Protein AF-A0A661BE32-F1 (afdb_monomer_lite)

pLDDT: mean 87.29, std 17.95, range [29.61, 98.75]

Structure (mmCIF, N/CA/C/O backbone):
data_AF-A0A661BE32-F1
#
_entry.id   AF-A0A661BE32-F1
#
loop_
_atom_site.group_PDB
_atom_site.id
_atom_site.type_symbol
_atom_site.label_atom_id
_atom_site.label_alt_id
_atom_site.label_comp_id
_atom_site.label_asym_id
_atom_site.label_entity_id
_atom_site.label_seq_id
_atom_site.pdbx_PDB_ins_code
_atom_site.Cartn_x
_atom_site.Cartn_y
_atom_site.Cartn_z
_atom_site.occupancy
_atom_site.B_iso_or_equiv
_atom_site.auth_seq_id
_atom_site.auth_comp_id
_atom_site.auth_asym_id
_atom_site.auth_atom_id
_atom_site.pdbx_PDB_model_num
ATOM 1 N N . MET A 1 1 ? -21.799 62.779 -31.572 1.00 42.75 1 MET A N 1
ATOM 2 C CA . MET A 1 1 ? -22.567 61.534 -31.364 1.00 42.75 1 MET A CA 1
ATOM 3 C C . MET A 1 1 ? -21.752 60.356 -31.894 1.00 42.75 1 MET A C 1
ATOM 5 O O . MET A 1 1 ? -21.777 60.095 -33.086 1.00 42.75 1 MET A O 1
ATOM 9 N N . LYS A 1 2 ? -20.959 59.713 -31.031 1.00 29.84 2 LYS A N 1
ATOM 10 C CA . LYS A 1 2 ? -20.352 58.391 -31.252 1.00 29.84 2 LYS A CA 1
ATOM 11 C C . LYS A 1 2 ? -20.247 57.734 -29.878 1.00 29.84 2 LYS A C 1
ATOM 13 O O . LYS A 1 2 ? -19.479 58.194 -29.041 1.00 29.84 2 LYS A O 1
ATOM 18 N N . LEU A 1 3 ? -21.107 56.744 -29.646 1.00 34.88 3 LEU A N 1
ATOM 19 C CA . LEU A 1 3 ? -20.985 55.804 -28.539 1.00 34.88 3 LEU A CA 1
ATOM 20 C C . LEU A 1 3 ? -19.744 54.943 -28.786 1.00 34.88 3 LEU A C 1
ATOM 22 O O . LEU A 1 3 ? -19.572 54.414 -29.883 1.00 34.88 3 LEU A O 1
ATOM 26 N N . SER A 1 4 ? -18.933 54.751 -27.756 1.00 30.20 4 SER A N 1
ATOM 27 C CA . SER A 1 4 ? -17.957 53.667 -27.694 1.00 30.20 4 SER A CA 1
ATOM 28 C C . SER A 1 4 ? -18.187 52.918 -26.387 1.00 30.20 4 SER A C 1
ATOM 30 O O . SER A 1 4 ? -18.068 53.490 -25.305 1.00 30.20 4 SER A O 1
ATOM 32 N N . CYS A 1 5 ? -18.615 51.663 -26.539 1.00 30.20 5 CYS A N 1
ATOM 33 C CA . CYS A 1 5 ? -18.990 50.723 -25.493 1.00 30.20 5 CYS A CA 1
ATOM 34 C C . CYS A 1 5 ? -17.913 50.584 -24.416 1.00 30.20 5 CYS A C 1
ATOM 36 O O . CYS A 1 5 ? -16.765 50.257 -24.715 1.00 30.20 5 CYS A O 1
ATOM 38 N N . ALA A 1 6 ? -18.322 50.716 -23.156 1.00 32.41 6 ALA A N 1
ATOM 39 C CA . ALA A 1 6 ? -17.593 50.142 -22.039 1.00 32.41 6 ALA A CA 1
ATOM 40 C C . ALA A 1 6 ? -17.770 48.616 -22.086 1.00 32.41 6 ALA A C 1
ATOM 42 O O . ALA A 1 6 ? -18.867 48.094 -21.890 1.00 32.41 6 ALA A O 1
ATOM 43 N N . MET A 1 7 ? -16.689 47.905 -22.395 1.00 30.11 7 MET A N 1
ATOM 44 C CA . MET A 1 7 ? -16.626 46.452 -22.311 1.00 30.11 7 MET A CA 1
ATOM 45 C C . MET A 1 7 ? -16.451 46.088 -20.833 1.00 30.11 7 MET A C 1
ATOM 47 O O . MET A 1 7 ? -15.358 46.186 -20.279 1.00 30.11 7 MET A O 1
ATOM 51 N N . ILE A 1 8 ? -17.552 45.742 -20.166 1.00 32.66 8 ILE A N 1
ATOM 52 C CA . ILE A 1 8 ? -17.521 45.185 -18.813 1.00 32.66 8 ILE A CA 1
ATOM 53 C C . ILE A 1 8 ? -16.962 43.766 -18.934 1.00 32.66 8 ILE A C 1
ATOM 55 O O . ILE A 1 8 ? -17.654 42.852 -19.380 1.00 32.66 8 ILE A O 1
ATOM 59 N N . PHE A 1 9 ? -15.700 43.579 -18.552 1.00 30.67 9 PHE A N 1
ATOM 60 C CA . PHE A 1 9 ? -15.158 42.252 -18.289 1.00 30.67 9 PHE A CA 1
ATOM 61 C C . PHE A 1 9 ? -15.764 41.745 -16.978 1.00 30.67 9 PHE A C 1
ATOM 63 O O . PHE A 1 9 ? -15.303 42.084 -15.889 1.00 30.67 9 PHE A O 1
ATOM 70 N N . LEU A 1 10 ? -16.820 40.936 -17.083 1.00 31.92 10 LEU A N 1
ATOM 71 C CA . LEU A 1 10 ? -17.243 40.075 -15.986 1.00 31.92 10 LEU A CA 1
ATOM 72 C C . LEU A 1 10 ? -16.142 39.022 -15.791 1.00 31.92 10 LEU A C 1
ATOM 74 O O . LEU A 1 10 ? -16.054 38.050 -16.542 1.00 31.92 10 LEU A O 1
ATOM 78 N N . PHE A 1 11 ? -15.288 39.217 -14.788 1.00 33.69 11 PHE A N 1
ATOM 79 C CA . PHE A 1 11 ? -14.493 38.130 -14.228 1.00 33.69 11 PHE A CA 1
ATOM 80 C C . PHE A 1 11 ? -15.460 37.166 -13.536 1.00 33.69 11 PHE A C 1
ATOM 82 O O . PHE A 1 11 ? -15.766 37.303 -12.354 1.00 33.69 11 PHE A O 1
ATOM 89 N N . VAL A 1 12 ? -15.973 36.189 -14.283 1.00 35.12 12 VAL A N 1
ATOM 90 C CA . VAL A 1 12 ? -16.534 34.982 -13.678 1.00 35.12 12 VAL A CA 1
ATOM 91 C C . VAL A 1 12 ? -15.341 34.232 -13.100 1.00 35.12 12 VAL A C 1
ATOM 93 O O . VAL A 1 12 ? -14.605 33.556 -13.818 1.00 35.12 12 VAL A O 1
ATOM 96 N N . GLY A 1 13 ? -15.096 34.429 -11.806 1.00 30.98 13 GLY A N 1
ATOM 97 C CA . GLY A 1 13 ? -14.170 33.601 -11.055 1.00 30.98 13 GLY A CA 1
ATOM 98 C C . GLY A 1 13 ? -14.651 32.160 -11.144 1.00 30.98 13 GLY A C 1
ATOM 99 O O . GLY A 1 13 ? -15.616 31.784 -10.484 1.00 30.98 13 GLY A O 1
ATOM 100 N N . PHE A 1 14 ? -13.999 31.354 -11.979 1.00 34.28 14 PHE A N 1
ATOM 101 C CA . PHE A 1 14 ? -14.075 29.910 -11.845 1.00 34.28 14 PHE A CA 1
ATOM 102 C C . PHE A 1 14 ? -13.453 29.582 -10.490 1.00 34.28 14 PHE A C 1
ATOM 104 O O . PHE A 1 14 ? -12.232 29.533 -10.355 1.00 34.28 14 PHE A O 1
ATOM 111 N N . ALA A 1 15 ? -14.289 29.394 -9.469 1.00 39.16 15 ALA A N 1
ATOM 112 C CA . ALA A 1 15 ? -13.884 28.608 -8.320 1.00 39.16 15 ALA A CA 1
ATOM 113 C C . ALA A 1 15 ? -13.417 27.264 -8.890 1.00 39.16 15 ALA A C 1
ATOM 115 O O . ALA A 1 15 ? -14.218 26.528 -9.470 1.00 39.16 15 ALA A O 1
ATOM 116 N N . LEU A 1 16 ? -12.109 26.996 -8.834 1.00 49.03 16 LEU A N 1
ATOM 117 C CA . LEU A 1 16 ? -11.560 25.697 -9.203 1.00 49.03 16 LEU A CA 1
ATOM 118 C C . LEU A 1 16 ? -12.350 24.659 -8.408 1.00 49.03 16 LEU A C 1
ATOM 120 O O . LEU A 1 16 ? -12.324 24.690 -7.177 1.00 49.03 16 LEU A O 1
ATOM 124 N N . ALA A 1 17 ? -13.108 23.809 -9.105 1.00 56.56 17 ALA A N 1
ATOM 125 C CA . ALA A 1 17 ? -13.931 22.795 -8.466 1.00 56.56 17 ALA A CA 1
ATOM 126 C C . ALA A 1 17 ? -13.033 21.972 -7.534 1.00 56.56 17 ALA A C 1
ATOM 128 O O . ALA A 1 17 ? -12.092 21.315 -7.986 1.00 56.56 17 ALA A O 1
ATOM 129 N N . GLN A 1 18 ? -13.273 22.078 -6.226 1.00 76.50 18 GLN A N 1
ATOM 130 C CA . GLN A 1 18 ? -12.561 21.270 -5.246 1.00 76.50 18 GLN A CA 1
ATOM 131 C C . GLN A 1 18 ? -12.898 19.799 -5.497 1.00 76.50 18 GLN A C 1
ATOM 133 O O . GLN A 1 18 ? -14.017 19.464 -5.892 1.00 76.50 18 GLN A O 1
ATOM 138 N N . TRP A 1 19 ? -11.913 18.921 -5.310 1.00 89.81 19 TRP A N 1
ATOM 139 C CA . TRP A 1 19 ? -12.114 17.489 -5.501 1.00 89.81 19 TRP A CA 1
ATOM 140 C C . TRP A 1 19 ? -13.200 16.977 -4.545 1.00 89.81 19 TRP A C 1
ATOM 142 O O . TRP A 1 19 ? -13.163 17.328 -3.364 1.00 89.81 19 TRP A O 1
ATOM 152 N N . PRO A 1 20 ? -14.156 16.159 -5.019 1.00 94.44 20 PRO A N 1
ATOM 153 C CA . PRO A 1 20 ? -15.237 15.671 -4.175 1.00 94.44 20 PRO A CA 1
ATOM 154 C C . PRO A 1 20 ? -14.684 14.795 -3.048 1.00 94.44 20 PRO A C 1
ATOM 156 O O . PRO A 1 20 ? -13.797 13.973 -3.283 1.00 94.44 20 PRO A O 1
ATOM 159 N N . LEU A 1 21 ? -15.228 14.958 -1.840 1.00 97.00 21 LEU A N 1
ATOM 160 C CA . LEU A 1 21 ? -14.817 14.214 -0.651 1.00 97.00 21 LEU A CA 1
ATOM 161 C C . LEU A 1 21 ? -15.941 13.342 -0.097 1.00 97.00 21 LEU A C 1
ATOM 163 O O . LEU A 1 21 ? -17.121 13.660 -0.228 1.00 97.00 21 LEU A O 1
ATOM 167 N N . THR A 1 22 ? -15.554 12.252 0.554 1.00 96.44 22 THR A N 1
ATOM 168 C CA . THR A 1 22 ? -16.428 11.360 1.315 1.00 96.44 22 THR A CA 1
ATOM 169 C C . THR A 1 22 ? -15.694 10.864 2.557 1.00 96.44 22 THR A C 1
ATOM 171 O O . THR A 1 22 ? -14.468 10.896 2.624 1.00 96.44 22 THR A O 1
ATOM 174 N N . THR A 1 23 ? -16.439 10.393 3.549 1.00 93.25 23 THR A N 1
ATOM 175 C CA . THR A 1 23 ? -15.880 9.780 4.763 1.00 93.25 23 THR A CA 1
ATOM 176 C C . THR A 1 23 ? -15.450 8.330 4.527 1.00 93.25 23 THR A C 1
ATOM 178 O O . THR A 1 23 ? -14.541 7.827 5.184 1.00 93.25 23 THR A O 1
ATOM 181 N N . SER A 1 24 ? -16.098 7.659 3.570 1.00 95.44 24 SER A N 1
ATOM 182 C CA . SER A 1 24 ? -15.862 6.259 3.225 1.00 95.44 24 SER A CA 1
ATOM 183 C C . SER A 1 24 ? -16.228 5.980 1.766 1.00 95.44 24 SER A C 1
ATOM 185 O O . SER A 1 24 ? -17.196 6.524 1.220 1.00 95.44 24 SER A O 1
ATOM 187 N N . ASN A 1 25 ? -15.448 5.096 1.150 1.00 97.25 25 ASN A N 1
ATOM 188 C CA . ASN A 1 25 ? -15.687 4.507 -0.164 1.00 97.25 25 ASN A CA 1
ATOM 189 C C . ASN A 1 25 ? -15.883 2.988 -0.080 1.00 97.25 25 ASN A C 1
ATOM 191 O O . ASN A 1 25 ? -15.884 2.299 -1.101 1.00 97.25 25 ASN A O 1
ATOM 195 N N . SER A 1 26 ? -16.138 2.464 1.122 1.00 94.38 26 SER A N 1
ATOM 196 C CA . SER A 1 26 ? -16.335 1.035 1.363 1.00 94.38 26 SER A CA 1
ATOM 197 C C . SER A 1 26 ? -17.558 0.460 0.647 1.00 94.38 26 SER A C 1
ATOM 199 O O . SER A 1 26 ? -17.749 -0.745 0.673 1.00 94.38 26 SER A O 1
ATOM 201 N N . TRP A 1 27 ? -18.396 1.266 -0.006 1.00 94.19 27 TRP A N 1
ATOM 202 C CA . TRP A 1 27 ? -19.506 0.803 -0.841 1.00 94.19 27 TRP A CA 1
ATOM 203 C C . TRP A 1 27 ? -19.071 0.370 -2.253 1.00 94.19 27 TRP A C 1
ATOM 205 O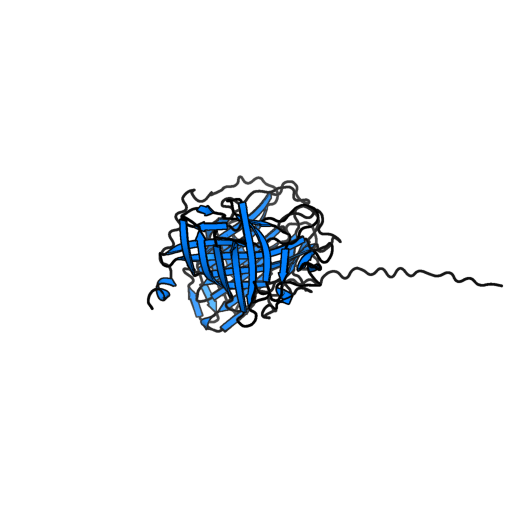 O . TRP A 1 27 ? -19.789 -0.397 -2.891 1.00 94.19 27 TRP A O 1
ATOM 215 N N . ILE A 1 28 ? -17.909 0.818 -2.738 1.00 97.06 28 ILE A N 1
ATOM 216 C CA . ILE A 1 28 ? -17.396 0.459 -4.066 1.00 97.06 28 ILE A CA 1
ATOM 217 C C . ILE A 1 28 ? -16.893 -0.988 -4.024 1.00 97.06 28 ILE A C 1
ATOM 219 O O . ILE A 1 28 ? -16.171 -1.381 -3.106 1.00 97.06 28 ILE A O 1
ATOM 223 N N . THR A 1 29 ? -17.283 -1.789 -5.017 1.00 95.81 29 THR A N 1
ATOM 224 C CA . THR A 1 29 ? -16.927 -3.220 -5.113 1.00 95.81 29 THR A CA 1
ATOM 225 C C . THR A 1 29 ? -16.311 -3.604 -6.456 1.00 95.81 29 THR A C 1
ATOM 227 O O . THR A 1 29 ? -16.023 -4.776 -6.691 1.00 95.81 29 THR A O 1
ATOM 230 N N . ASP A 1 30 ? -16.086 -2.620 -7.327 1.00 97.19 30 ASP A N 1
ATOM 231 C CA . ASP A 1 30 ? -15.555 -2.830 -8.668 1.00 97.19 30 ASP A CA 1
ATOM 232 C C . ASP A 1 30 ? -14.201 -3.543 -8.634 1.00 97.19 30 ASP A C 1
ATOM 234 O O . ASP A 1 30 ? -13.352 -3.260 -7.784 1.00 97.19 30 ASP A O 1
ATOM 238 N N . VAL A 1 31 ? -13.956 -4.396 -9.626 1.00 97.62 31 VAL A N 1
ATOM 239 C CA . VAL A 1 31 ? -12.609 -4.902 -9.906 1.00 97.62 31 VAL A CA 1
ATOM 240 C C . VAL A 1 31 ? -11.791 -3.779 -10.564 1.00 97.62 31 VAL A C 1
ATOM 242 O O . VAL A 1 31 ? -12.295 -3.146 -11.497 1.00 97.62 31 VAL A O 1
ATOM 245 N N . PRO A 1 32 ? -10.546 -3.512 -10.121 1.00 98.25 32 PRO A N 1
ATOM 246 C CA . PRO A 1 32 ? -9.694 -2.502 -10.722 1.00 98.25 32 PRO A CA 1
ATOM 247 C C . PRO A 1 32 ? -9.521 -2.711 -12.220 1.00 98.25 32 PRO A C 1
ATOM 249 O O . PRO A 1 32 ? -9.300 -3.824 -12.699 1.00 98.25 32 PRO A O 1
ATOM 252 N N . THR A 1 33 ? -9.569 -1.616 -12.957 1.00 98.31 33 THR A N 1
ATOM 253 C CA . THR A 1 33 ? -9.238 -1.550 -14.376 1.00 98.31 33 THR A CA 1
ATOM 254 C C . THR A 1 33 ? -7.804 -1.055 -14.566 1.00 98.31 33 THR A C 1
ATOM 256 O O . THR A 1 33 ? -7.131 -0.635 -13.624 1.00 98.31 33 THR A O 1
ATOM 259 N N . VAL A 1 34 ? -7.328 -1.048 -15.812 1.00 98.25 34 VAL A N 1
ATOM 260 C CA . VAL A 1 34 ? -6.043 -0.414 -16.158 1.00 98.25 34 VAL A CA 1
ATOM 261 C C . VAL A 1 34 ? -6.053 1.081 -15.824 1.00 98.25 34 VAL A C 1
ATOM 263 O O . VAL A 1 34 ? -5.040 1.610 -15.378 1.00 98.25 34 VAL A O 1
ATOM 266 N N . PHE A 1 35 ? -7.204 1.744 -15.968 1.00 98.25 35 PHE A N 1
ATOM 267 C CA . PHE A 1 35 ? -7.355 3.155 -15.620 1.00 98.25 35 PHE A CA 1
ATOM 268 C C . PHE A 1 35 ? -7.244 3.400 -14.110 1.00 98.25 35 PHE A C 1
ATOM 270 O O . PHE A 1 35 ? -6.700 4.418 -13.700 1.00 98.25 35 PHE A O 1
ATOM 277 N N . ASP A 1 36 ? -7.701 2.460 -13.277 1.00 98.38 36 ASP A N 1
ATOM 278 C CA . ASP A 1 36 ? -7.501 2.536 -11.826 1.00 98.38 36 ASP A CA 1
ATOM 279 C C . ASP A 1 36 ? -6.033 2.265 -11.444 1.00 98.38 36 ASP A C 1
ATOM 281 O O . ASP A 1 36 ? -5.518 2.839 -10.485 1.00 98.38 36 ASP A O 1
ATOM 285 N N . PHE A 1 37 ? -5.341 1.408 -12.206 1.00 98.38 37 PHE A N 1
ATOM 286 C CA . PHE A 1 37 ? -3.920 1.123 -12.013 1.00 98.38 37 PHE A CA 1
ATOM 287 C C . PHE A 1 37 ? -3.033 2.325 -12.373 1.00 98.38 37 PHE A C 1
ATOM 289 O O . PHE A 1 37 ? -2.218 2.753 -11.555 1.00 98.38 37 PHE A O 1
ATOM 296 N N . VAL A 1 38 ? -3.187 2.893 -13.571 1.00 98.06 38 VAL A N 1
ATOM 297 C CA . VAL A 1 38 ? -2.429 4.065 -14.040 1.00 98.06 38 VAL A CA 1
ATOM 298 C C . VAL A 1 38 ? -3.408 5.091 -14.629 1.00 98.06 38 VAL A C 1
ATOM 300 O O . VAL A 1 38 ? -3.741 5.013 -15.813 1.00 98.06 38 VAL A O 1
ATOM 303 N N . PRO A 1 39 ? -3.876 6.068 -13.825 1.00 97.44 39 PRO A N 1
ATOM 304 C CA . PRO A 1 39 ? -4.887 7.035 -14.254 1.00 97.44 39 PRO A CA 1
ATOM 305 C C . PRO A 1 39 ? -4.346 8.127 -15.194 1.00 97.44 39 PRO A C 1
ATOM 307 O O . PRO A 1 39 ? -4.156 9.287 -14.807 1.00 97.44 39 PRO A O 1
ATOM 310 N N . LEU A 1 40 ? -4.095 7.768 -16.455 1.00 97.50 40 LEU A N 1
ATOM 311 C CA . LEU A 1 40 ? -3.685 8.713 -17.497 1.00 97.50 40 LEU A CA 1
ATOM 312 C C . LEU A 1 40 ? -4.758 9.791 -17.725 1.00 97.50 40 LEU A C 1
ATOM 314 O O . LEU A 1 40 ? -5.953 9.512 -17.800 1.00 97.50 40 LEU A O 1
ATOM 318 N N . GLY A 1 41 ? -4.328 11.049 -17.812 1.00 96.69 41 GLY A N 1
ATOM 319 C CA . GLY A 1 41 ? -5.206 12.217 -17.927 1.00 96.69 41 GLY A CA 1
ATOM 320 C C . GLY A 1 41 ? -5.880 12.637 -16.617 1.00 96.69 41 GLY A C 1
ATOM 321 O O . GLY A 1 41 ? -6.639 13.608 -16.615 1.00 96.69 41 GLY A O 1
ATOM 322 N N . VAL A 1 42 ? -5.608 11.947 -15.502 1.00 97.06 42 VAL A N 1
ATOM 323 C CA . VAL A 1 42 ? -6.063 12.353 -14.167 1.00 97.06 42 VAL A CA 1
ATOM 324 C C . VAL A 1 42 ? -4.884 12.561 -13.234 1.00 97.06 42 VAL A C 1
ATOM 326 O O . VAL A 1 42 ? -4.607 13.706 -12.890 1.00 97.06 42 VAL A O 1
ATOM 329 N N . GLU A 1 43 ? -4.158 11.498 -12.898 1.00 96.56 43 GLU A N 1
ATOM 330 C CA . GLU A 1 43 ? -2.963 11.565 -12.053 1.00 96.56 43 GLU A CA 1
ATOM 331 C C . GLU A 1 43 ? -1.703 11.828 -12.873 1.00 96.56 43 GLU A C 1
ATOM 333 O O . GLU A 1 43 ? -0.859 12.645 -12.492 1.00 96.56 43 GLU A O 1
ATOM 338 N N . PHE A 1 44 ? -1.595 11.165 -14.024 1.00 97.56 44 PHE A N 1
ATOM 339 C CA . PHE A 1 44 ? -0.406 11.216 -14.861 1.00 97.56 44 PHE A CA 1
ATOM 340 C C . PHE A 1 44 ? -0.695 11.770 -16.249 1.00 97.56 44 PHE A C 1
ATOM 342 O O . PHE A 1 44 ? -1.770 11.566 -16.811 1.00 97.56 44 PHE A O 1
ATOM 349 N N . ILE A 1 45 ? 0.305 12.433 -16.817 1.00 96.75 45 ILE A N 1
ATOM 350 C CA . ILE A 1 45 ? 0.438 12.626 -18.259 1.00 96.75 45 ILE A CA 1
ATOM 351 C C . ILE A 1 45 ? 1.585 11.752 -18.757 1.00 96.75 45 ILE A C 1
ATOM 353 O O . ILE A 1 45 ? 2.603 11.600 -18.075 1.00 96.75 45 ILE A O 1
ATOM 357 N N . GLU A 1 46 ? 1.416 11.186 -19.943 1.00 95.44 46 GLU A N 1
ATOM 358 C CA . GLU A 1 46 ? 2.443 10.402 -20.619 1.00 95.44 46 GLU A CA 1
ATOM 359 C C . GLU A 1 46 ? 3.176 11.288 -21.635 1.00 95.44 46 GLU A C 1
ATOM 361 O O . GLU A 1 46 ? 2.554 12.041 -22.387 1.00 95.44 46 GLU A O 1
ATOM 366 N N . THR A 1 47 ? 4.508 11.239 -21.640 1.00 93.94 47 THR A N 1
ATOM 367 C CA . THR A 1 47 ? 5.321 11.895 -22.671 1.00 93.94 47 THR A CA 1
ATOM 368 C C . THR A 1 47 ? 5.407 11.033 -23.931 1.00 93.94 47 THR A C 1
ATOM 370 O O . THR A 1 47 ? 5.077 9.852 -23.926 1.00 93.94 47 THR A O 1
ATOM 373 N N . THR A 1 48 ? 5.954 11.582 -25.016 1.00 85.88 48 THR A N 1
ATOM 374 C CA . THR A 1 48 ? 6.211 10.829 -26.257 1.00 85.88 48 THR A CA 1
ATOM 375 C C . THR A 1 48 ? 7.149 9.624 -26.088 1.00 85.88 48 THR A C 1
ATOM 377 O O . THR A 1 48 ? 7.184 8.768 -26.964 1.00 85.88 48 THR A O 1
ATOM 380 N N . GLY A 1 49 ? 7.904 9.537 -24.985 1.00 85.50 49 GLY A N 1
ATOM 381 C CA . GLY A 1 49 ? 8.774 8.403 -24.647 1.00 85.50 49 GLY A CA 1
ATOM 382 C C . GLY A 1 49 ? 8.197 7.470 -23.578 1.00 85.50 49 GLY A C 1
ATOM 383 O O . GLY A 1 49 ? 8.969 6.797 -22.894 1.00 85.50 49 GLY A O 1
ATOM 384 N N . SER A 1 50 ? 6.878 7.493 -23.368 1.00 90.69 50 SER A N 1
ATOM 385 C CA . SER A 1 50 ? 6.161 6.709 -22.349 1.00 90.69 50 SER A CA 1
ATOM 386 C C . SER A 1 50 ? 6.572 6.969 -20.900 1.00 90.69 50 SER A C 1
ATOM 388 O O . SER A 1 50 ? 6.237 6.208 -19.991 1.00 90.69 50 SER A O 1
ATOM 390 N N . GLN A 1 51 ? 7.297 8.062 -20.653 1.00 95.88 51 GLN A N 1
ATOM 391 C CA . GLN A 1 51 ? 7.594 8.514 -19.301 1.00 95.88 51 GLN A CA 1
ATOM 392 C C . GLN A 1 51 ? 6.347 9.170 -18.703 1.00 95.88 51 GLN A C 1
ATOM 394 O O . GLN A 1 51 ? 5.694 9.988 -19.347 1.00 95.88 51 GLN A O 1
ATOM 399 N N . LEU A 1 52 ? 6.066 8.870 -17.441 1.00 97.00 52 LEU A N 1
ATOM 400 C CA . LEU A 1 52 ? 4.985 9.466 -16.675 1.00 97.00 52 LEU A CA 1
ATOM 401 C C . LEU A 1 52 ? 5.453 10.709 -15.918 1.00 97.00 52 LEU A C 1
ATOM 403 O O . LEU A 1 52 ? 6.482 10.699 -15.235 1.00 97.00 52 LEU A O 1
ATOM 407 N N . LEU A 1 53 ? 4.650 11.766 -15.998 1.00 95.88 53 LEU A N 1
ATOM 408 C CA . LEU A 1 53 ? 4.779 12.992 -15.213 1.00 95.88 53 LEU A CA 1
ATOM 409 C C . LEU A 1 53 ? 3.468 13.275 -14.476 1.00 95.88 53 LEU A C 1
ATOM 411 O O . LEU A 1 53 ? 2.407 12.808 -14.880 1.00 95.88 53 LEU A O 1
ATOM 415 N N . TRP A 1 54 ? 3.525 14.079 -13.416 1.00 95.81 54 TRP A N 1
ATOM 416 C CA . TRP A 1 54 ? 2.325 14.528 -12.708 1.00 95.81 54 TRP A CA 1
ATOM 417 C C . TRP A 1 54 ? 1.408 15.374 -13.594 1.00 95.81 54 TRP A C 1
ATOM 419 O O . TRP A 1 54 ? 1.851 16.359 -14.187 1.00 95.81 54 TRP A O 1
ATOM 429 N N . ASN A 1 55 ? 0.115 15.060 -13.593 1.00 95.81 55 ASN A N 1
ATOM 430 C CA . ASN A 1 55 ? -0.914 15.854 -14.252 1.00 95.81 55 ASN A CA 1
ATOM 431 C C . ASN A 1 55 ? -1.390 17.001 -13.346 1.00 95.81 55 ASN A C 1
ATOM 433 O O . ASN A 1 55 ? -2.432 16.933 -12.694 1.00 95.81 55 ASN A O 1
ATOM 437 N N . GLY A 1 56 ? -0.587 18.060 -13.272 1.00 93.69 56 GLY A N 1
ATOM 438 C CA . GLY A 1 56 ? -0.903 19.265 -12.505 1.00 93.69 56 GLY A CA 1
ATOM 439 C C . GLY A 1 56 ? -0.214 19.338 -11.137 1.00 93.69 56 GLY A C 1
ATOM 440 O O . GLY A 1 56 ? 0.504 18.415 -10.747 1.00 93.69 56 GLY A O 1
ATOM 441 N N . PRO A 1 57 ? -0.357 20.466 -10.420 1.00 94.44 57 PRO A N 1
ATOM 442 C CA . PRO A 1 57 ? 0.463 20.817 -9.254 1.00 94.44 57 PRO A CA 1
ATOM 443 C C . PRO A 1 57 ? 0.035 20.188 -7.916 1.00 94.44 57 PRO A C 1
ATOM 445 O O . PRO A 1 57 ? 0.862 20.113 -7.008 1.00 94.44 57 PRO A O 1
ATOM 448 N N . LYS A 1 58 ? -1.213 19.717 -7.778 1.00 95.00 58 LYS A N 1
ATOM 449 C CA . LYS A 1 58 ? -1.752 19.217 -6.496 1.00 95.00 58 LYS A CA 1
ATOM 450 C C . LYS A 1 58 ? -1.313 17.798 -6.118 1.00 95.00 58 LYS A C 1
ATOM 452 O O . LYS A 1 58 ? -1.337 17.461 -4.938 1.00 95.00 58 LYS A O 1
ATOM 457 N N . TRP A 1 59 ? -0.894 16.980 -7.083 1.00 94.69 59 TRP A N 1
ATOM 458 C CA . TRP A 1 59 ? -0.409 15.621 -6.816 1.00 94.69 59 TRP A CA 1
ATOM 459 C C . TRP A 1 59 ? 0.902 15.640 -6.034 1.00 94.69 59 TRP A C 1
ATOM 461 O O . TRP A 1 59 ? 1.829 16.378 -6.400 1.00 94.69 59 TRP A O 1
ATOM 471 N N . ARG A 1 60 ? 0.984 14.829 -4.976 1.00 91.31 60 ARG A N 1
ATOM 472 C CA . ARG A 1 60 ? 2.153 14.797 -4.084 1.00 91.31 60 ARG A CA 1
ATOM 473 C C . ARG A 1 60 ? 2.841 13.440 -4.001 1.00 91.31 60 ARG A C 1
ATOM 475 O O . ARG A 1 60 ? 4.068 13.406 -3.972 1.00 91.31 60 ARG A O 1
ATOM 482 N N . LEU A 1 61 ? 2.078 12.351 -3.955 1.00 92.69 61 LEU A N 1
ATOM 483 C CA . LEU A 1 61 ? 2.585 10.990 -3.783 1.00 92.69 61 LEU A CA 1
ATOM 484 C C . LEU A 1 61 ? 1.723 10.014 -4.583 1.00 92.69 61 LEU A C 1
ATOM 486 O O . LEU A 1 61 ? 0.515 10.210 -4.716 1.00 92.69 61 LEU A O 1
ATOM 490 N N . SER A 1 62 ? 2.369 8.967 -5.090 1.00 94.81 62 SER A N 1
ATOM 491 C CA . SER A 1 62 ? 1.712 7.813 -5.699 1.00 94.81 62 SER A CA 1
ATOM 492 C C . SER A 1 62 ? 2.286 6.554 -5.073 1.00 94.81 62 SER A C 1
ATOM 494 O O . SER A 1 62 ? 3.504 6.371 -5.056 1.00 94.81 62 SER A O 1
ATOM 496 N N . CYS A 1 63 ? 1.433 5.690 -4.550 1.00 95.19 63 CYS A N 1
ATOM 497 C CA . CYS A 1 63 ? 1.835 4.440 -3.935 1.00 95.19 63 CYS A CA 1
ATOM 498 C C . CYS A 1 63 ? 1.634 3.298 -4.929 1.00 95.19 63 CYS A C 1
ATOM 500 O O . CYS A 1 63 ? 0.557 3.132 -5.505 1.00 95.19 63 CYS A O 1
ATOM 502 N N . PHE A 1 64 ? 2.709 2.540 -5.118 1.00 97.69 64 PHE A N 1
ATOM 503 C CA . PHE A 1 64 ? 2.763 1.236 -5.767 1.00 97.69 64 PHE A CA 1
ATOM 504 C C . PHE A 1 64 ? 3.462 0.303 -4.778 1.00 97.69 64 PHE A C 1
ATOM 506 O O . PHE A 1 64 ? 4.634 -0.036 -4.963 1.00 97.69 64 PHE A O 1
ATOM 513 N N . ILE A 1 65 ? 2.792 -0.002 -3.667 1.00 97.06 65 ILE A N 1
ATOM 514 C CA . ILE A 1 65 ? 3.398 -0.616 -2.481 1.00 97.06 65 ILE A CA 1
ATOM 515 C C . ILE A 1 65 ? 2.826 -2.012 -2.276 1.00 97.06 65 ILE A C 1
ATOM 517 O O . ILE A 1 65 ? 1.622 -2.202 -2.344 1.00 97.06 65 ILE A O 1
ATOM 521 N N . ALA A 1 66 ? 3.676 -2.989 -1.972 1.00 97.69 66 ALA A N 1
ATOM 522 C CA . ALA A 1 66 ? 3.207 -4.267 -1.449 1.00 97.69 66 ALA A CA 1
ATOM 523 C C . ALA A 1 66 ? 3.914 -4.582 -0.136 1.00 97.69 66 ALA A C 1
ATOM 525 O O . ALA A 1 66 ? 5.134 -4.455 -0.048 1.00 97.69 66 ALA A O 1
ATOM 526 N N . ALA A 1 67 ? 3.170 -5.013 0.875 1.00 97.69 67 ALA A N 1
ATOM 527 C CA . ALA A 1 67 ? 3.741 -5.473 2.136 1.00 97.69 67 ALA A CA 1
ATOM 528 C C . ALA A 1 67 ? 3.113 -6.808 2.519 1.00 97.69 67 ALA A C 1
ATOM 530 O O . ALA A 1 67 ? 1.895 -6.964 2.438 1.00 97.69 67 ALA A O 1
ATOM 531 N N . GLY A 1 68 ? 3.935 -7.783 2.896 1.00 96.38 68 GLY A N 1
ATOM 532 C CA . GLY A 1 68 ? 3.427 -9.131 3.101 1.00 96.38 68 GLY A CA 1
ATOM 533 C C . GLY A 1 68 ? 4.388 -10.102 3.755 1.00 96.38 68 GLY A C 1
ATOM 534 O O . GLY A 1 68 ? 5.530 -9.777 4.094 1.00 96.38 68 GLY A O 1
ATOM 535 N N . ILE A 1 69 ? 3.866 -11.307 3.941 1.00 95.31 69 ILE A N 1
ATOM 536 C CA . ILE A 1 69 ? 4.462 -12.399 4.700 1.00 95.31 69 ILE A CA 1
ATOM 537 C C . ILE A 1 69 ? 4.420 -13.642 3.819 1.00 95.31 69 ILE A C 1
ATOM 539 O O . ILE A 1 69 ? 3.387 -13.971 3.240 1.00 95.31 69 ILE A O 1
ATOM 543 N N . GLY A 1 70 ? 5.550 -14.328 3.715 1.00 94.25 70 GLY A N 1
ATOM 544 C CA . GLY A 1 70 ? 5.740 -15.548 2.952 1.00 94.25 70 GLY A CA 1
ATOM 545 C C . GLY A 1 70 ? 6.441 -16.622 3.769 1.00 94.25 70 GLY A C 1
ATOM 546 O O . GLY A 1 70 ? 7.165 -16.323 4.719 1.00 94.25 70 GLY A O 1
ATOM 547 N N . ILE A 1 71 ? 6.233 -17.875 3.385 1.00 90.38 71 ILE A N 1
ATOM 548 C CA . ILE A 1 71 ? 6.842 -19.049 4.002 1.00 90.38 71 ILE A CA 1
ATOM 549 C C . ILE A 1 71 ? 7.411 -19.941 2.900 1.00 90.38 71 ILE A C 1
ATOM 551 O O . ILE A 1 71 ? 6.751 -20.208 1.891 1.00 90.38 71 ILE A O 1
ATOM 555 N N . THR A 1 72 ? 8.657 -20.374 3.069 1.00 90.94 72 THR A N 1
ATOM 556 C CA . THR A 1 72 ? 9.308 -21.321 2.157 1.00 90.94 72 THR A CA 1
ATOM 557 C C . THR A 1 72 ? 8.842 -22.758 2.429 1.00 90.94 72 THR A C 1
ATOM 559 O O . THR A 1 72 ? 8.349 -23.052 3.518 1.00 90.94 72 THR A O 1
ATOM 562 N N . PRO A 1 73 ? 9.061 -23.712 1.504 1.00 88.69 73 PRO A N 1
ATOM 563 C CA . PRO A 1 73 ? 8.786 -25.130 1.764 1.00 88.69 73 PRO A CA 1
ATOM 564 C C . PRO A 1 73 ? 9.528 -25.712 2.981 1.00 88.69 73 PRO A C 1
ATOM 566 O O . PRO A 1 73 ? 9.080 -26.695 3.557 1.00 88.69 73 PRO A O 1
ATOM 569 N N . THR A 1 74 ? 10.655 -2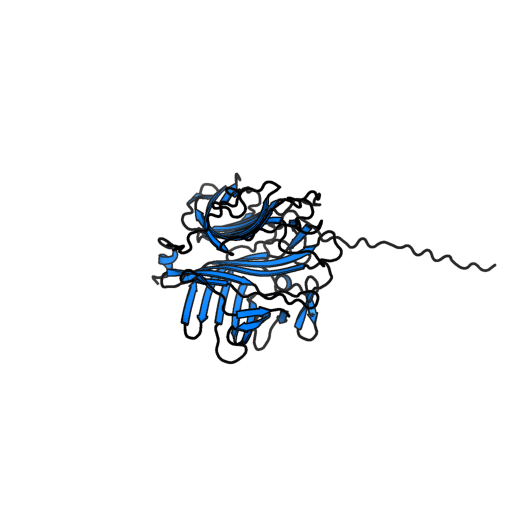5.110 3.377 1.00 84.94 74 THR A N 1
ATOM 570 C CA . THR A 1 74 ? 11.439 -25.486 4.567 1.00 84.94 74 THR A CA 1
ATOM 571 C C . THR A 1 74 ? 10.929 -24.845 5.860 1.00 84.94 74 THR A C 1
ATOM 573 O O . THR A 1 74 ? 11.476 -25.124 6.923 1.00 84.94 74 THR A O 1
ATOM 576 N N . GLY A 1 75 ? 9.894 -24.002 5.787 1.00 84.12 75 GLY A N 1
ATOM 577 C CA . GLY A 1 75 ? 9.311 -23.303 6.933 1.00 84.12 75 GLY A CA 1
ATOM 578 C C . GLY A 1 75 ? 9.950 -21.949 7.256 1.00 84.12 75 GLY A C 1
ATOM 579 O O . GLY A 1 75 ? 9.574 -21.336 8.252 1.00 84.12 75 GLY A O 1
ATOM 580 N N . ASP A 1 76 ? 10.877 -21.446 6.433 1.00 84.69 76 ASP A N 1
ATOM 581 C CA . ASP A 1 76 ? 11.508 -20.142 6.663 1.00 84.69 76 ASP A CA 1
ATOM 582 C C . ASP A 1 76 ? 10.543 -18.995 6.346 1.00 84.69 76 ASP A C 1
ATOM 584 O O . ASP A 1 76 ? 9.902 -18.975 5.294 1.00 84.69 76 ASP A O 1
ATOM 588 N N . THR A 1 77 ? 10.497 -17.990 7.218 1.00 86.75 77 THR A N 1
ATOM 589 C CA . THR A 1 77 ? 9.708 -16.770 7.007 1.00 86.75 77 THR A CA 1
ATOM 590 C C . THR A 1 77 ? 10.422 -15.777 6.097 1.00 86.75 77 THR A C 1
ATOM 592 O O . THR A 1 77 ? 11.610 -15.486 6.269 1.00 86.75 77 THR A O 1
ATOM 595 N N . ILE A 1 78 ? 9.660 -15.184 5.182 1.00 91.88 78 ILE A N 1
ATOM 596 C CA . ILE A 1 78 ? 10.052 -14.053 4.348 1.00 91.88 78 ILE A CA 1
ATOM 597 C C . ILE A 1 78 ? 9.060 -12.925 4.600 1.00 91.88 78 ILE A C 1
ATOM 599 O O . ILE A 1 78 ? 7.894 -13.037 4.245 1.00 91.88 78 ILE A O 1
ATOM 603 N N . LEU A 1 79 ? 9.516 -11.822 5.182 1.00 94.19 79 LEU A N 1
ATOM 604 C CA . LEU A 1 79 ? 8.723 -10.591 5.233 1.00 94.19 79 LEU A CA 1
ATOM 605 C C . LEU A 1 79 ? 9.215 -9.678 4.126 1.00 94.19 79 LEU A C 1
ATOM 607 O O . LEU A 1 79 ? 10.422 -9.581 3.902 1.00 94.19 79 LEU A O 1
ATOM 611 N N . PHE A 1 80 ? 8.314 -9.004 3.430 1.00 95.75 80 PHE A N 1
ATOM 612 C CA . PHE A 1 80 ? 8.709 -8.126 2.340 1.00 95.75 80 PHE A CA 1
ATOM 613 C C . PHE A 1 80 ? 7.952 -6.812 2.362 1.00 95.75 80 PHE A C 1
ATOM 615 O O . PHE A 1 80 ? 6.787 -6.737 2.747 1.00 95.75 80 PHE A O 1
ATOM 622 N N . GLN A 1 81 ? 8.652 -5.779 1.914 1.00 95.19 81 GLN A N 1
ATOM 623 C CA . GLN A 1 81 ? 8.104 -4.473 1.629 1.00 95.19 81 GLN A CA 1
ATOM 624 C C . GLN A 1 81 ? 8.663 -3.995 0.295 1.00 95.19 81 GLN A C 1
ATOM 626 O O . GLN A 1 81 ? 9.854 -3.697 0.164 1.00 95.19 81 GLN A O 1
ATOM 631 N N . LEU A 1 82 ? 7.772 -3.915 -0.679 1.00 96.31 82 LEU A N 1
ATOM 632 C CA . LEU A 1 82 ? 8.049 -3.526 -2.047 1.00 96.31 82 LEU A CA 1
ATOM 633 C C . LEU A 1 82 ? 7.495 -2.128 -2.276 1.00 96.31 82 LEU A C 1
ATOM 635 O O . LEU A 1 82 ? 6.425 -1.791 -1.764 1.00 96.31 82 LEU A O 1
ATOM 639 N N . ARG A 1 83 ? 8.195 -1.324 -3.070 1.00 95.25 83 ARG A N 1
ATOM 640 C CA . ARG A 1 83 ? 7.653 -0.059 -3.571 1.00 95.25 83 ARG A CA 1
ATOM 641 C C . ARG A 1 83 ? 8.253 0.252 -4.923 1.00 95.25 83 ARG A C 1
ATOM 643 O O . ARG A 1 83 ? 9.475 0.340 -5.047 1.00 95.25 83 ARG A O 1
ATOM 650 N N . ILE A 1 84 ? 7.394 0.514 -5.903 1.00 96.75 84 ILE A N 1
ATOM 651 C CA . ILE A 1 84 ? 7.842 1.145 -7.142 1.00 96.75 84 ILE A CA 1
ATOM 652 C C . ILE A 1 84 ? 7.849 2.666 -6.933 1.00 96.75 84 ILE A C 1
ATOM 654 O O . ILE A 1 84 ? 6.838 3.213 -6.482 1.00 96.75 84 ILE A O 1
ATOM 658 N N . PRO A 1 85 ? 8.979 3.352 -7.192 1.00 96.25 85 PRO A N 1
ATOM 659 C CA . PRO A 1 85 ? 9.053 4.806 -7.179 1.00 96.25 85 PRO A CA 1
ATOM 660 C C . PRO A 1 85 ? 7.988 5.464 -8.054 1.00 96.25 85 PRO A C 1
ATOM 662 O O . PRO A 1 85 ? 7.533 4.876 -9.032 1.00 96.25 85 PRO A O 1
ATOM 665 N N . HIS A 1 86 ? 7.655 6.708 -7.726 1.00 94.25 86 HIS A N 1
ATOM 666 C CA . HIS A 1 86 ? 6.707 7.526 -8.479 1.00 94.25 86 HIS A CA 1
ATOM 667 C C . HIS A 1 86 ? 7.373 8.774 -9.081 1.00 94.25 86 HIS A C 1
ATOM 669 O O . HIS A 1 86 ? 8.507 9.115 -8.722 1.00 94.25 86 HIS A O 1
ATOM 675 N N . PRO A 1 87 ? 6.699 9.501 -9.995 1.00 93.12 87 PRO A N 1
ATOM 676 C CA . PRO A 1 87 ? 7.228 10.747 -10.529 1.00 93.12 87 PRO A CA 1
ATOM 677 C C . PRO A 1 87 ? 7.517 11.766 -9.423 1.00 93.12 87 PRO A C 1
ATOM 679 O O . PRO A 1 87 ? 6.833 11.831 -8.398 1.00 93.12 87 PRO A O 1
ATOM 682 N N . THR A 1 88 ? 8.515 12.611 -9.644 1.00 89.00 88 THR A N 1
ATOM 683 C CA . THR A 1 88 ? 8.881 13.708 -8.744 1.00 89.00 88 THR A CA 1
ATOM 684 C C . THR A 1 88 ? 8.827 15.045 -9.466 1.00 89.00 88 THR A C 1
ATOM 686 O O . THR A 1 88 ? 8.790 15.120 -10.694 1.00 89.00 88 THR A O 1
ATOM 689 N N . ARG A 1 89 ? 8.789 16.128 -8.685 1.00 82.75 89 ARG A N 1
ATOM 690 C CA . ARG A 1 89 ? 8.923 17.492 -9.203 1.00 82.75 89 ARG A CA 1
ATOM 691 C C . ARG A 1 89 ? 10.376 17.936 -9.056 1.00 82.75 89 ARG A C 1
ATOM 693 O O . ARG A 1 89 ? 10.952 17.804 -7.978 1.00 82.75 89 ARG A O 1
ATOM 700 N N . GLY A 1 90 ? 10.939 18.512 -10.114 1.00 76.00 90 GLY A N 1
ATOM 701 C CA . GLY A 1 90 ? 12.307 19.034 -10.110 1.00 76.00 90 GLY A CA 1
ATOM 702 C C . GLY A 1 90 ? 13.376 17.951 -10.274 1.00 76.00 90 GLY A C 1
ATOM 703 O O . GLY A 1 90 ? 13.141 16.918 -10.891 1.00 76.00 90 GLY A O 1
ATOM 704 N N . SER A 1 91 ? 14.576 18.219 -9.756 1.00 72.94 91 SER A N 1
ATOM 705 C CA . SER A 1 91 ? 15.770 17.385 -9.968 1.00 72.94 91 SER A CA 1
ATOM 706 C C . SER A 1 91 ? 15.908 16.207 -8.999 1.00 72.94 91 SER A C 1
ATOM 708 O O . SER A 1 91 ? 16.709 15.304 -9.244 1.00 72.94 91 SER A O 1
ATOM 710 N N . LEU A 1 92 ? 15.154 16.202 -7.895 1.00 83.88 92 LEU A N 1
ATOM 711 C CA . LEU A 1 92 ? 15.198 15.121 -6.914 1.00 83.88 92 LEU A CA 1
ATOM 712 C C . LEU A 1 92 ? 14.501 13.887 -7.472 1.00 83.88 92 LEU A C 1
ATOM 714 O O . LEU A 1 92 ? 13.335 13.952 -7.848 1.00 83.88 92 LEU A O 1
ATOM 718 N N . LYS A 1 93 ? 15.197 12.752 -7.485 1.00 90.12 93 LYS A N 1
ATOM 719 C CA . LYS A 1 93 ? 14.614 11.462 -7.855 1.00 90.12 93 LYS A CA 1
ATOM 720 C C . LYS A 1 93 ? 14.026 10.790 -6.627 1.00 90.12 93 LYS A C 1
ATOM 722 O O . LYS A 1 93 ? 14.700 10.673 -5.604 1.00 90.12 93 LYS A O 1
ATOM 727 N N . ASP A 1 94 ? 12.805 10.289 -6.756 1.00 93.06 94 ASP A N 1
ATOM 728 C CA . ASP A 1 94 ? 12.300 9.288 -5.829 1.00 93.06 94 ASP A CA 1
ATOM 729 C C . ASP A 1 94 ? 13.029 7.979 -6.108 1.00 93.06 94 ASP A C 1
ATOM 731 O O . ASP A 1 94 ? 13.076 7.528 -7.255 1.00 93.06 94 ASP A O 1
ATOM 735 N N . CYS A 1 95 ? 13.638 7.421 -5.068 1.00 93.94 95 CYS A N 1
ATOM 736 C CA . CYS A 1 95 ? 14.416 6.201 -5.143 1.00 93.94 95 CYS A CA 1
ATOM 737 C C . CYS A 1 95 ? 14.097 5.315 -3.950 1.00 93.94 95 CYS A C 1
ATOM 739 O O . CYS A 1 95 ? 14.177 5.768 -2.806 1.00 93.94 95 CYS A O 1
ATOM 741 N N . PHE A 1 96 ? 13.844 4.037 -4.204 1.00 91.12 96 PHE A N 1
ATOM 742 C CA . PHE A 1 96 ? 13.514 3.082 -3.159 1.00 91.12 96 PHE A CA 1
ATOM 743 C C . PHE A 1 96 ? 14.176 1.723 -3.416 1.00 91.12 96 PHE A C 1
ATOM 745 O O . PHE A 1 96 ? 14.090 1.197 -4.528 1.00 91.12 96 PHE A O 1
ATOM 752 N N . PRO A 1 97 ? 14.875 1.161 -2.417 1.00 92.06 97 PRO A N 1
ATOM 753 C CA . PRO A 1 97 ? 15.235 -0.244 -2.405 1.00 92.06 97 PRO A CA 1
ATOM 754 C C . PRO A 1 97 ? 14.137 -1.059 -1.716 1.00 92.06 97 PRO A C 1
ATOM 756 O O . PRO A 1 97 ? 13.768 -0.756 -0.581 1.00 92.06 97 PRO A O 1
ATOM 759 N N . ASP A 1 98 ? 13.663 -2.120 -2.358 1.00 94.31 98 ASP A N 1
ATOM 760 C CA . ASP A 1 98 ? 12.800 -3.084 -1.678 1.00 94.31 98 ASP A CA 1
ATOM 761 C C . ASP A 1 98 ? 13.528 -3.749 -0.512 1.00 94.31 98 ASP A C 1
ATOM 763 O O . ASP A 1 98 ? 14.750 -3.952 -0.537 1.00 94.31 98 ASP A O 1
ATOM 767 N N . MET A 1 99 ? 12.749 -4.113 0.500 1.00 93.81 99 MET A N 1
ATOM 768 C CA . MET A 1 99 ? 13.252 -4.671 1.743 1.00 93.81 99 MET A CA 1
ATOM 769 C C . MET A 1 99 ? 12.680 -6.062 1.967 1.00 93.81 99 MET A C 1
ATOM 771 O O . MET A 1 99 ? 11.468 -6.258 1.930 1.00 93.81 99 MET A O 1
ATOM 775 N N . PHE A 1 100 ? 13.565 -7.011 2.256 1.00 92.81 100 PHE A N 1
ATOM 776 C CA . PHE A 1 100 ? 13.220 -8.396 2.555 1.00 92.81 100 PHE A CA 1
ATOM 777 C C . PHE A 1 100 ? 13.827 -8.789 3.896 1.00 92.81 100 PHE A C 1
ATOM 779 O O . PHE A 1 100 ? 15.031 -8.629 4.093 1.00 92.81 100 PHE A O 1
ATOM 786 N N . TYR A 1 101 ? 13.022 -9.305 4.815 1.00 89.31 101 TYR A N 1
ATOM 787 C CA . TYR A 1 101 ? 13.488 -9.927 6.045 1.00 89.31 101 TYR A CA 1
ATOM 788 C C . TYR A 1 101 ? 13.518 -11.437 5.851 1.00 89.31 101 TYR A C 1
ATOM 790 O O . TYR A 1 101 ? 12.478 -12.056 5.642 1.00 89.31 101 TYR A O 1
ATOM 798 N N . TYR A 1 102 ? 14.706 -12.024 5.919 1.00 83.75 102 TYR A N 1
ATOM 799 C CA . TYR A 1 102 ? 14.901 -13.471 5.902 1.00 83.75 102 TYR A CA 1
ATOM 800 C C . TYR A 1 102 ? 16.216 -13.798 6.612 1.00 83.75 102 TYR A C 1
ATOM 802 O O . TYR A 1 102 ? 17.140 -12.980 6.637 1.00 83.75 102 TYR A O 1
ATOM 810 N N . ARG A 1 103 ? 16.309 -14.989 7.220 1.00 78.06 103 ARG A N 1
ATOM 811 C CA . ARG A 1 103 ? 17.476 -15.403 8.030 1.00 78.06 103 ARG A CA 1
ATOM 812 C C . ARG A 1 103 ? 17.861 -14.369 9.104 1.00 78.06 103 ARG A C 1
ATOM 814 O O . ARG A 1 103 ? 19.037 -14.074 9.305 1.00 78.06 103 ARG A O 1
ATOM 821 N N . GLY A 1 104 ? 16.860 -13.791 9.767 1.00 76.94 104 GLY A N 1
ATOM 822 C CA . GLY A 1 104 ? 17.057 -12.904 10.914 1.00 76.94 104 GLY A CA 1
ATOM 823 C C . GLY A 1 104 ? 17.410 -11.446 10.591 1.00 76.94 104 GLY A C 1
ATOM 824 O O . GLY A 1 104 ? 17.607 -10.667 11.523 1.00 76.94 104 GLY A O 1
ATOM 825 N N . SER A 1 105 ? 17.501 -11.034 9.318 1.00 81.62 105 SER A N 1
ATOM 826 C CA . SER A 1 105 ? 17.862 -9.650 8.976 1.00 81.62 105 SER A CA 1
ATOM 827 C C . SER A 1 105 ? 17.138 -9.070 7.762 1.00 81.62 105 SER A C 1
ATOM 829 O O . SER A 1 105 ? 16.836 -9.765 6.793 1.00 81.62 105 SER A O 1
ATOM 831 N N . TRP A 1 106 ? 16.897 -7.754 7.819 1.00 85.69 106 TRP A N 1
ATOM 832 C CA . TRP A 1 106 ? 16.418 -6.945 6.698 1.00 85.69 106 TRP A CA 1
ATOM 833 C C . TRP A 1 106 ? 17.532 -6.733 5.673 1.00 85.69 106 TRP A C 1
ATOM 835 O O . TRP A 1 106 ? 18.640 -6.319 6.022 1.00 85.69 106 TRP A O 1
ATOM 845 N N . ARG A 1 107 ? 17.232 -6.974 4.399 1.00 88.31 107 ARG A N 1
ATOM 846 C CA . ARG A 1 107 ? 18.179 -6.902 3.285 1.00 88.31 107 ARG A CA 1
ATOM 847 C C . ARG A 1 107 ? 17.558 -6.202 2.082 1.00 88.31 107 ARG A C 1
ATOM 849 O O . ARG A 1 107 ? 16.351 -6.272 1.868 1.00 88.31 107 ARG A O 1
ATOM 856 N N . LYS A 1 108 ? 18.425 -5.554 1.308 1.00 91.00 108 LYS A N 1
ATOM 857 C CA . LYS A 1 108 ? 18.139 -4.889 0.033 1.00 91.00 108 LYS A CA 1
ATOM 858 C C . LYS A 1 108 ? 19.147 -5.354 -1.011 1.00 91.00 108 LYS A C 1
ATOM 860 O O . LYS A 1 108 ? 20.309 -5.561 -0.664 1.00 91.00 108 LYS A O 1
ATOM 865 N N . PHE A 1 109 ? 18.715 -5.470 -2.262 1.00 87.25 109 PHE A N 1
ATOM 866 C CA . PHE A 1 109 ? 19.539 -6.019 -3.354 1.00 87.25 109 PHE A CA 1
ATOM 867 C C . PHE A 1 109 ? 19.798 -5.014 -4.480 1.00 87.25 109 PHE A C 1
ATOM 869 O O . PHE A 1 109 ? 20.791 -5.091 -5.196 1.00 87.25 109 PHE A O 1
ATOM 876 N N . TYR A 1 110 ? 18.912 -4.035 -4.617 1.00 91.81 110 TYR A N 1
ATOM 877 C CA . TYR A 1 110 ? 18.919 -3.049 -5.688 1.00 91.81 110 TYR A CA 1
ATOM 878 C C . TYR A 1 110 ? 18.371 -1.724 -5.177 1.00 91.81 110 TYR A C 1
ATOM 880 O O . TYR A 1 110 ? 17.769 -1.651 -4.103 1.00 91.81 110 TYR A O 1
ATOM 888 N N . ARG A 1 111 ? 18.558 -0.671 -5.967 1.00 93.81 111 ARG A N 1
ATOM 889 C CA . ARG A 1 111 ? 17.921 0.627 -5.772 1.00 93.81 111 ARG A CA 1
ATOM 890 C C . ARG A 1 111 ? 17.297 1.067 -7.087 1.00 93.81 111 ARG A C 1
ATOM 892 O O . ARG A 1 111 ? 18.014 1.313 -8.053 1.00 93.81 111 ARG A O 1
ATOM 899 N N . ASN A 1 112 ? 15.978 1.206 -7.098 1.00 92.62 112 ASN A N 1
ATOM 900 C CA . ASN A 1 112 ? 15.253 1.722 -8.252 1.00 92.62 112 ASN A CA 1
ATOM 901 C C . ASN A 1 112 ? 14.932 3.193 -8.060 1.00 92.62 112 ASN A C 1
ATOM 903 O O . ASN A 1 112 ? 14.736 3.636 -6.926 1.00 92.62 112 ASN A O 1
ATOM 907 N N . CYS A 1 113 ? 14.877 3.941 -9.158 1.00 95.06 113 CYS A N 1
ATOM 908 C CA . CYS A 1 113 ? 14.614 5.369 -9.130 1.00 95.06 113 CYS A CA 1
ATOM 909 C C . CYS A 1 113 ? 13.712 5.793 -10.288 1.00 95.06 113 CYS A C 1
ATOM 911 O O . CYS A 1 113 ? 13.806 5.261 -11.390 1.00 95.06 113 CYS A O 1
ATOM 913 N N . SER A 1 114 ? 12.926 6.842 -10.057 1.00 94.25 114 SER A N 1
ATOM 914 C CA . SER A 1 114 ? 12.331 7.639 -11.136 1.00 94.25 114 SER A CA 1
ATOM 915 C C . SER A 1 114 ? 13.404 8.092 -12.160 1.00 94.25 114 SER A C 1
ATOM 917 O O . SER A 1 114 ? 14.574 8.289 -11.792 1.00 94.25 114 SER A O 1
ATOM 919 N N . PRO A 1 115 ? 13.064 8.276 -13.451 1.00 95.06 115 PRO A N 1
ATOM 920 C CA . PRO A 1 115 ? 11.723 8.404 -14.036 1.00 95.06 115 PRO A CA 1
ATOM 921 C C . PRO A 1 115 ? 10.918 7.101 -14.094 1.00 95.06 115 PRO A C 1
ATOM 923 O O . PRO A 1 115 ? 11.472 6.006 -14.045 1.00 95.06 115 PRO A O 1
ATOM 926 N N . CYS A 1 116 ? 9.599 7.253 -14.196 1.00 96.69 116 CYS A N 1
ATOM 927 C CA . CYS A 1 116 ? 8.646 6.147 -14.222 1.00 96.69 116 CYS A CA 1
ATOM 928 C C . CYS A 1 116 ? 7.997 6.053 -15.591 1.00 96.69 116 CYS A C 1
ATOM 930 O O . CYS A 1 116 ? 7.826 7.074 -16.253 1.00 96.69 116 CYS A O 1
ATOM 932 N N . TYR A 1 117 ? 7.626 4.847 -15.992 1.00 97.56 117 TYR A N 1
ATOM 933 C CA . TYR A 1 117 ? 7.117 4.561 -17.322 1.00 97.56 117 TYR A CA 1
ATOM 934 C C . TYR A 1 117 ? 5.880 3.683 -17.242 1.00 97.56 117 TYR A C 1
ATOM 936 O O . TYR A 1 117 ? 5.722 2.898 -16.303 1.00 97.56 117 TYR A O 1
ATOM 944 N N . PHE A 1 118 ? 5.031 3.791 -18.256 1.00 97.44 118 PHE A N 1
ATOM 945 C CA . PHE A 1 118 ? 3.894 2.905 -18.436 1.00 97.44 118 PHE A CA 1
ATOM 946 C C . PHE A 1 118 ? 3.815 2.436 -19.877 1.00 97.44 118 PHE A C 1
ATOM 948 O O . PHE A 1 118 ? 4.113 3.182 -20.801 1.00 97.44 118 PHE A O 1
ATOM 955 N N . VAL A 1 119 ? 3.418 1.185 -20.064 1.00 96.19 119 VAL A N 1
ATOM 956 C CA . VAL A 1 119 ? 3.115 0.649 -21.385 1.00 96.19 119 VAL A CA 1
ATOM 957 C C . VAL A 1 119 ? 1.946 -0.313 -21.271 1.00 96.19 119 VAL A C 1
ATOM 959 O O . VAL A 1 119 ? 1.914 -1.142 -20.362 1.00 96.19 119 VAL A O 1
ATOM 962 N N . GLU A 1 120 ? 0.986 -0.232 -22.190 1.00 94.25 120 GLU A N 1
ATOM 963 C CA . GLU A 1 120 ? -0.134 -1.177 -22.197 1.00 94.25 120 GLU A CA 1
ATOM 964 C C . GLU A 1 120 ? 0.311 -2.584 -22.602 1.00 94.25 120 GLU A C 1
ATOM 966 O O . GLU A 1 120 ? -0.085 -3.563 -21.974 1.00 94.25 120 GLU A O 1
ATOM 971 N N . ARG A 1 121 ? 1.134 -2.693 -23.653 1.00 92.56 121 ARG A N 1
ATOM 972 C CA . ARG A 1 121 ? 1.762 -3.938 -24.119 1.00 92.56 121 ARG A CA 1
ATOM 973 C C . ARG A 1 121 ? 3.057 -3.638 -24.865 1.00 92.56 121 ARG A C 1
ATOM 975 O O . ARG A 1 121 ? 3.164 -2.643 -25.573 1.00 92.56 121 ARG A O 1
ATOM 982 N N . SER A 1 122 ? 4.031 -4.532 -24.756 1.00 91.81 122 SER A N 1
ATOM 983 C CA . SER A 1 122 ? 5.268 -4.492 -25.540 1.00 91.81 122 SER A CA 1
ATOM 984 C C . SER A 1 122 ? 5.819 -5.901 -25.754 1.00 91.81 122 SER A C 1
ATOM 986 O O . SER A 1 122 ? 5.318 -6.869 -25.187 1.00 91.81 122 SER A O 1
ATOM 988 N N . SER A 1 123 ? 6.898 -6.026 -26.528 1.00 89.88 123 SER A N 1
ATOM 989 C CA . SER A 1 123 ? 7.639 -7.289 -26.645 1.00 89.88 123 SER A CA 1
ATOM 990 C C . SER A 1 123 ? 8.185 -7.790 -25.301 1.00 89.88 123 SER A C 1
ATOM 992 O O . SER A 1 123 ? 8.348 -8.994 -25.122 1.00 89.88 123 SER A O 1
ATOM 994 N N . ARG A 1 124 ? 8.450 -6.884 -24.348 1.00 90.31 124 ARG A N 1
ATOM 995 C CA . ARG A 1 124 ? 8.923 -7.217 -22.995 1.00 90.31 124 ARG A CA 1
ATOM 996 C C . ARG A 1 124 ? 7.782 -7.504 -22.018 1.00 90.31 124 ARG A C 1
ATOM 998 O O . ARG A 1 124 ? 7.945 -8.326 -21.121 1.00 90.31 124 ARG A O 1
ATOM 1005 N N . PHE A 1 125 ? 6.650 -6.821 -22.170 1.00 95.56 125 PHE A N 1
ATOM 1006 C CA . PHE A 1 125 ? 5.546 -6.856 -21.215 1.00 95.56 125 PHE A CA 1
ATOM 1007 C C . PHE A 1 125 ? 4.237 -7.264 -21.886 1.00 95.56 125 PHE A C 1
ATOM 1009 O O . PHE A 1 125 ? 3.668 -6.529 -22.692 1.00 95.56 125 PHE A O 1
ATOM 1016 N N . SER A 1 126 ? 3.740 -8.443 -21.515 1.00 95.69 126 SER A N 1
ATOM 1017 C CA . SER A 1 126 ? 2.502 -9.017 -22.056 1.00 95.69 126 SER A CA 1
ATOM 1018 C C . SER A 1 126 ? 1.221 -8.414 -21.471 1.00 95.69 126 SER A C 1
ATOM 1020 O O . SER A 1 126 ? 0.133 -8.798 -21.895 1.00 95.69 126 SER A O 1
ATOM 1022 N N . TYR A 1 127 ? 1.330 -7.511 -20.502 1.00 98.31 127 TYR A N 1
ATOM 1023 C CA . TYR A 1 127 ? 0.219 -6.887 -19.788 1.00 98.31 127 TYR A CA 1
ATOM 1024 C C . TYR A 1 127 ? 0.517 -5.396 -19.581 1.00 98.31 127 TYR A C 1
ATOM 1026 O O . TYR A 1 127 ? 1.684 -5.017 -19.698 1.00 98.31 127 TYR A O 1
ATOM 1034 N N . PRO A 1 128 ? -0.492 -4.580 -19.225 1.00 98.25 128 PRO A N 1
ATOM 1035 C CA . PRO A 1 128 ? -0.274 -3.214 -18.776 1.00 98.25 128 PRO A CA 1
ATOM 1036 C C . PRO A 1 128 ? 0.722 -3.178 -17.625 1.00 98.25 128 PRO A C 1
ATOM 1038 O O . PRO A 1 128 ? 0.505 -3.826 -16.597 1.00 98.25 128 PRO A O 1
ATOM 1041 N N . THR A 1 129 ? 1.812 -2.438 -17.804 1.00 98.50 129 THR A N 1
ATOM 1042 C CA . THR A 1 129 ? 2.956 -2.470 -16.897 1.00 98.50 129 THR A CA 1
ATOM 1043 C C . THR A 1 129 ? 3.432 -1.071 -16.556 1.00 98.50 129 THR A C 1
ATOM 1045 O O . THR A 1 129 ? 3.798 -0.295 -17.435 1.00 98.50 129 THR A O 1
ATOM 1048 N N . TYR A 1 130 ? 3.503 -0.799 -15.255 1.00 98.44 130 TYR A N 1
ATOM 1049 C CA . TYR A 1 130 ? 4.224 0.333 -14.686 1.00 98.44 130 TYR A CA 1
ATOM 1050 C C . TYR A 1 130 ? 5.640 -0.114 -14.324 1.00 98.44 130 TYR A C 1
ATOM 1052 O O . TYR A 1 130 ? 5.803 -1.147 -13.667 1.00 98.44 130 TYR A O 1
ATOM 1060 N N . TYR A 1 131 ? 6.668 0.630 -14.730 1.00 98.00 131 TYR A N 1
ATOM 1061 C CA . TYR A 1 131 ? 8.051 0.242 -14.463 1.00 98.00 131 TYR A CA 1
ATOM 1062 C C . TYR A 1 131 ? 9.008 1.422 -14.290 1.00 98.00 131 TYR A C 1
ATOM 1064 O O . TYR A 1 131 ? 8.748 2.550 -14.709 1.00 98.00 131 TYR A O 1
ATOM 1072 N N . VAL A 1 132 ? 10.150 1.126 -13.677 1.00 97.56 132 VAL A N 1
ATOM 1073 C CA . VAL A 1 132 ? 11.279 2.038 -13.469 1.00 97.56 132 VAL A CA 1
ATOM 1074 C C . VAL A 1 132 ? 12.590 1.295 -13.714 1.00 97.56 132 VAL A C 1
ATOM 1076 O O . VAL A 1 132 ? 12.636 0.062 -13.708 1.00 97.56 132 VAL A O 1
ATOM 1079 N N . TYR A 1 133 ? 13.671 2.052 -13.866 1.00 96.19 133 TYR A N 1
ATOM 1080 C CA . TYR A 1 133 ? 15.021 1.502 -13.918 1.00 96.19 133 TYR A CA 1
ATOM 1081 C C . TYR A 1 133 ? 15.740 1.677 -12.581 1.00 96.19 133 TYR A C 1
ATOM 1083 O O . TYR A 1 133 ? 15.478 2.606 -11.810 1.00 96.19 133 TYR A O 1
ATOM 1091 N N . GLY A 1 134 ? 16.677 0.780 -12.317 1.00 94.56 134 GLY A N 1
ATOM 1092 C CA . GLY A 1 134 ? 17.488 0.800 -11.114 1.00 94.56 134 GLY A CA 1
ATOM 1093 C C . GLY A 1 134 ? 18.864 0.216 -11.333 1.00 94.56 134 GLY A C 1
ATOM 1094 O O . GLY A 1 134 ? 19.251 -0.134 -12.450 1.00 94.56 134 GLY A O 1
ATOM 1095 N N . THR A 1 135 ? 19.602 0.121 -10.237 1.00 93.44 135 THR A N 1
ATOM 1096 C CA . THR A 1 135 ? 20.927 -0.484 -10.210 1.00 93.44 135 THR A CA 1
ATOM 1097 C C . THR A 1 135 ? 21.063 -1.454 -9.044 1.00 93.44 135 THR A C 1
ATOM 1099 O O . THR A 1 135 ? 20.542 -1.224 -7.946 1.00 93.44 135 THR A O 1
ATOM 1102 N N . TYR A 1 136 ? 21.780 -2.549 -9.276 1.00 91.62 136 TYR A N 1
ATOM 1103 C CA . TYR A 1 136 ? 22.253 -3.446 -8.227 1.00 91.62 136 TYR A CA 1
ATOM 1104 C C . TYR A 1 136 ? 23.448 -2.837 -7.489 1.00 91.62 136 TYR A C 1
ATOM 1106 O O . TYR A 1 136 ? 24.067 -1.873 -7.946 1.00 91.62 136 TYR A O 1
ATOM 1114 N N . SER A 1 137 ? 23.825 -3.434 -6.356 1.00 84.19 137 SER A N 1
ATOM 1115 C CA . SER A 1 137 ? 25.048 -3.050 -5.637 1.00 84.19 137 SER A CA 1
ATOM 1116 C C . SER A 1 137 ? 26.332 -3.266 -6.446 1.00 84.19 137 SER A C 1
ATOM 1118 O O . SER A 1 137 ? 27.326 -2.608 -6.159 1.00 84.19 137 SER A O 1
ATOM 1120 N N . SER A 1 138 ? 26.316 -4.153 -7.449 1.00 84.94 138 SER A N 1
ATOM 1121 C CA . SER A 1 138 ? 27.427 -4.353 -8.393 1.00 84.94 138 SER A CA 1
ATOM 1122 C C . SER A 1 138 ? 27.616 -3.187 -9.371 1.00 84.94 138 SER A C 1
ATOM 1124 O O . SER A 1 138 ? 28.673 -3.076 -9.982 1.00 84.94 138 SER A O 1
ATOM 1126 N N . GLY A 1 139 ? 26.609 -2.319 -9.522 1.00 87.50 139 GLY A N 1
ATOM 1127 C CA . GLY A 1 139 ? 26.556 -1.275 -10.549 1.00 87.50 139 GLY A CA 1
ATOM 1128 C C . GLY A 1 139 ? 25.766 -1.674 -11.800 1.00 87.50 139 GLY A C 1
ATOM 1129 O O . GLY A 1 139 ? 25.417 -0.799 -12.592 1.00 87.50 139 GLY A O 1
ATOM 1130 N N . ASP A 1 140 ? 25.419 -2.955 -11.955 1.00 91.12 140 ASP A N 1
ATOM 1131 C CA . ASP A 1 140 ? 24.623 -3.433 -13.087 1.00 91.12 140 ASP A CA 1
ATOM 1132 C C . ASP A 1 140 ? 23.199 -2.874 -13.051 1.00 91.12 140 ASP A C 1
ATOM 1134 O O . ASP A 1 140 ? 22.616 -2.652 -11.987 1.00 91.12 140 ASP A O 1
ATOM 1138 N N . SER A 1 141 ? 22.618 -2.658 -14.231 1.00 94.81 141 SER A N 1
ATOM 1139 C CA . SER A 1 141 ? 21.273 -2.093 -14.363 1.00 94.81 141 SER A CA 1
ATOM 1140 C C . SER A 1 141 ? 20.181 -3.152 -14.233 1.00 94.81 141 SER A C 1
ATOM 1142 O O . SER A 1 141 ? 20.289 -4.259 -14.766 1.00 94.81 141 SER A O 1
ATOM 1144 N N . CYS A 1 142 ? 19.078 -2.776 -13.595 1.00 95.62 142 CYS A N 1
ATOM 1145 C CA . CYS A 1 142 ? 17.879 -3.591 -13.462 1.00 95.62 142 CYS A CA 1
ATOM 1146 C C . CYS A 1 142 ? 16.623 -2.815 -13.855 1.00 95.62 142 CYS A C 1
ATOM 1148 O O . CYS A 1 142 ? 16.630 -1.591 -14.020 1.00 95.62 142 CYS A O 1
ATOM 1150 N N . ILE A 1 143 ? 15.535 -3.557 -14.017 1.00 96.38 143 ILE A N 1
ATOM 1151 C CA . ILE A 1 143 ? 14.195 -3.021 -14.218 1.00 96.38 143 ILE A CA 1
ATOM 1152 C C . ILE A 1 143 ? 13.280 -3.575 -13.130 1.00 96.38 143 ILE A C 1
ATOM 1154 O O . ILE A 1 143 ? 13.264 -4.780 -12.875 1.00 96.38 143 ILE A O 1
ATOM 1158 N N . GLN A 1 144 ? 12.520 -2.684 -12.500 1.00 97.62 144 GLN A N 1
ATOM 1159 C CA . GLN A 1 144 ? 11.466 -3.010 -11.544 1.00 97.62 144 GLN A CA 1
ATOM 1160 C C . GLN A 1 144 ? 10.121 -2.709 -12.189 1.00 97.62 144 GLN A C 1
ATOM 1162 O O . GLN A 1 144 ? 9.951 -1.657 -12.801 1.00 97.62 144 GLN A O 1
ATOM 1167 N N . SER A 1 145 ? 9.168 -3.627 -12.064 1.00 98.00 145 SER A N 1
ATOM 1168 C CA . SER A 1 145 ? 7.881 -3.527 -12.749 1.00 98.00 145 SER A CA 1
ATOM 1169 C C . SER A 1 145 ? 6.734 -4.122 -11.941 1.00 98.00 145 SER A C 1
ATOM 1171 O O . SER A 1 145 ? 6.916 -5.113 -11.234 1.00 98.00 145 SER A O 1
ATOM 1173 N N . MET A 1 146 ? 5.549 -3.536 -12.104 1.00 98.50 146 MET A N 1
ATOM 1174 C CA . MET A 1 146 ? 4.260 -4.101 -11.720 1.00 98.50 146 MET A CA 1
ATOM 1175 C C . MET A 1 146 ? 3.416 -4.239 -12.979 1.00 98.50 146 MET A C 1
ATOM 1177 O O . MET A 1 146 ? 3.201 -3.254 -13.683 1.00 98.50 146 MET A O 1
ATOM 1181 N N . SER A 1 147 ? 2.937 -5.445 -13.260 1.00 98.62 147 SER A N 1
ATOM 1182 C CA . SER A 1 147 ? 2.072 -5.725 -14.409 1.00 98.62 147 SER A CA 1
ATOM 1183 C C . SER A 1 147 ? 0.703 -6.209 -13.953 1.00 98.62 147 SER A C 1
ATOM 1185 O O . SER A 1 147 ? 0.626 -6.941 -12.965 1.00 98.62 147 SER A O 1
ATOM 1187 N N . TYR A 1 148 ? -0.353 -5.848 -14.683 1.00 98.69 148 TYR A N 1
ATOM 1188 C CA . TYR A 1 148 ? -1.723 -6.218 -14.335 1.00 98.69 148 TYR A CA 1
ATOM 1189 C C . TYR A 1 148 ? -2.412 -7.044 -15.420 1.00 98.69 148 TYR A C 1
ATOM 1191 O O . TYR A 1 148 ? -2.759 -6.549 -16.490 1.00 98.69 148 TYR A O 1
ATOM 1199 N N . ASP A 1 149 ? -2.648 -8.318 -15.126 1.00 98.12 149 ASP A N 1
ATOM 1200 C CA . ASP A 1 149 ? -3.475 -9.196 -15.943 1.00 98.12 149 ASP A CA 1
ATOM 1201 C C . ASP A 1 149 ? -4.946 -9.040 -15.541 1.00 98.12 149 ASP A C 1
ATOM 1203 O O . ASP A 1 149 ? -5.418 -9.663 -14.587 1.00 98.12 149 ASP A O 1
ATOM 1207 N N . THR A 1 150 ? -5.673 -8.208 -16.285 1.00 96.56 150 THR A N 1
ATOM 1208 C CA . THR A 1 150 ? -7.101 -7.935 -16.059 1.00 96.56 150 THR A CA 1
ATOM 1209 C C . THR A 1 150 ? -7.996 -9.144 -16.312 1.00 96.56 150 THR A C 1
ATOM 1211 O O . THR A 1 150 ? -9.104 -9.189 -15.789 1.00 96.56 150 THR A O 1
ATOM 1214 N N . THR A 1 151 ? -7.541 -10.133 -17.091 1.00 96.06 151 THR A N 1
ATOM 1215 C CA . THR A 1 151 ? -8.360 -11.308 -17.439 1.00 96.06 151 THR A CA 1
ATOM 1216 C C . THR A 1 151 ? -8.470 -12.257 -16.256 1.00 96.06 151 THR A C 1
ATOM 1218 O O . THR A 1 151 ? -9.522 -12.837 -16.011 1.00 96.06 151 THR A O 1
ATOM 1221 N N . THR A 1 152 ? -7.377 -12.402 -15.506 1.00 96.38 152 THR A N 1
ATOM 1222 C CA . THR A 1 152 ? -7.312 -13.289 -14.337 1.00 96.38 152 THR A CA 1
ATOM 1223 C C . THR A 1 152 ? -7.274 -12.535 -13.009 1.00 96.38 152 THR A C 1
ATOM 1225 O O . THR A 1 152 ? -7.124 -13.167 -11.967 1.00 96.38 152 THR A O 1
ATOM 1228 N N . ARG A 1 153 ? -7.398 -11.197 -13.047 1.00 97.00 153 ARG A N 1
ATOM 1229 C CA . ARG A 1 153 ? -7.208 -10.279 -11.913 1.00 97.00 153 ARG A CA 1
ATOM 1230 C C . ARG A 1 153 ? -5.939 -10.638 -11.140 1.00 97.00 153 ARG A C 1
ATOM 1232 O O . ARG A 1 153 ? -5.980 -11.025 -9.980 1.00 97.00 153 ARG A O 1
ATOM 1239 N N . ARG A 1 154 ? -4.791 -10.560 -11.806 1.00 98.06 154 ARG A N 1
ATOM 1240 C CA . ARG A 1 154 ? -3.499 -10.966 -11.239 1.00 98.06 154 ARG A CA 1
ATOM 1241 C C . ARG A 1 154 ? -2.471 -9.860 -11.392 1.00 98.06 154 ARG A C 1
ATOM 1243 O O . ARG A 1 154 ? -2.278 -9.334 -12.486 1.00 98.06 154 ARG A O 1
ATOM 1250 N N . TRP A 1 155 ? -1.763 -9.576 -10.308 1.00 98.69 155 TRP A N 1
ATOM 1251 C CA . TRP A 1 155 ? -0.665 -8.618 -10.272 1.00 98.69 155 TRP A CA 1
ATOM 1252 C C . TRP A 1 155 ? 0.670 -9.357 -10.292 1.00 98.69 155 TRP A C 1
ATOM 1254 O O . TRP A 1 155 ? 0.839 -10.390 -9.642 1.00 98.69 155 TRP A O 1
ATOM 1264 N N . ILE A 1 156 ? 1.614 -8.854 -11.079 1.00 98.62 156 ILE A N 1
ATOM 1265 C CA . ILE A 1 156 ? 2.914 -9.488 -11.291 1.00 98.62 156 ILE A CA 1
ATOM 1266 C C . ILE A 1 156 ? 3.987 -8.449 -11.016 1.00 98.62 156 ILE A C 1
ATOM 1268 O O . ILE A 1 156 ? 4.229 -7.557 -11.833 1.00 98.62 156 ILE A O 1
ATOM 1272 N N . TYR A 1 157 ? 4.631 -8.590 -9.868 1.00 98.56 157 TYR A N 1
ATOM 1273 C CA . TYR A 1 157 ? 5.761 -7.774 -9.476 1.00 98.56 157 TYR A CA 1
ATOM 1274 C C . TYR A 1 157 ? 7.066 -8.456 -9.873 1.00 98.56 157 TYR A C 1
ATOM 1276 O O . TYR A 1 157 ? 7.264 -9.637 -9.576 1.00 98.56 157 TYR A O 1
ATOM 1284 N N . ARG A 1 158 ? 7.969 -7.724 -10.530 1.00 97.62 158 ARG A N 1
ATOM 1285 C CA . ARG A 1 158 ? 9.264 -8.257 -10.966 1.00 97.62 158 ARG A CA 1
ATOM 1286 C C . ARG A 1 158 ? 10.392 -7.259 -10.804 1.00 97.62 158 ARG A C 1
ATOM 1288 O O . ARG A 1 158 ? 10.240 -6.102 -11.191 1.00 97.62 158 ARG A O 1
ATOM 1295 N N . VAL A 1 159 ? 11.549 -7.767 -10.390 1.00 96.69 159 VAL A N 1
ATOM 1296 C CA . VAL A 1 159 ? 12.854 -7.135 -10.590 1.00 96.69 159 VAL A CA 1
ATOM 1297 C C . VAL A 1 159 ? 13.775 -8.110 -11.298 1.00 96.69 159 VAL A C 1
ATOM 1299 O O . VAL A 1 159 ? 13.912 -9.253 -10.863 1.00 96.69 159 VAL A O 1
ATOM 1302 N N . HIS A 1 160 ? 14.381 -7.675 -12.398 1.00 94.94 160 HIS A N 1
ATOM 1303 C CA . HIS A 1 160 ? 15.327 -8.487 -13.156 1.00 94.94 160 HIS A CA 1
ATOM 1304 C C . HIS A 1 160 ? 16.408 -7.625 -13.824 1.00 94.94 160 HIS A C 1
ATOM 1306 O O . HIS A 1 160 ? 16.194 -6.424 -14.031 1.00 94.94 160 HIS A O 1
ATOM 1312 N N . PRO A 1 161 ? 17.562 -8.217 -14.175 1.00 94.12 161 PRO A N 1
ATOM 1313 C CA . PRO A 1 161 ? 18.625 -7.517 -14.881 1.00 94.12 161 PRO A CA 1
ATOM 1314 C C . PRO A 1 161 ? 18.150 -7.000 -16.233 1.00 94.12 161 PRO A C 1
ATOM 1316 O O . PRO A 1 161 ? 17.403 -7.677 -16.941 1.00 94.12 161 PRO A O 1
ATOM 1319 N N . LEU A 1 162 ? 18.622 -5.816 -16.620 1.00 92.44 162 LEU A N 1
ATOM 1320 C CA . LEU A 1 162 ? 18.377 -5.299 -17.966 1.00 92.44 162 LEU A CA 1
ATOM 1321 C C . LEU A 1 162 ? 19.168 -6.096 -19.017 1.00 92.44 162 LEU A C 1
ATOM 1323 O O . LEU A 1 162 ? 18.684 -6.314 -20.128 1.00 92.44 162 LEU A O 1
ATOM 1327 N N . HIS A 1 163 ? 20.367 -6.544 -18.634 1.00 86.56 163 HIS A N 1
ATOM 1328 C CA . HIS A 1 163 ? 21.280 -7.370 -19.418 1.00 86.56 163 HIS A CA 1
ATOM 1329 C C . HIS A 1 163 ? 21.971 -8.391 -18.500 1.00 86.56 163 HIS A C 1
ATOM 1331 O O . HIS A 1 163 ? 22.201 -8.106 -17.327 1.00 86.56 163 HIS A O 1
ATOM 1337 N N . GLY A 1 164 ? 22.341 -9.556 -19.039 1.00 78.31 164 GLY A N 1
ATOM 1338 C CA . GLY A 1 164 ? 23.135 -10.557 -18.317 1.00 78.31 164 GLY A CA 1
ATOM 1339 C C . GLY A 1 164 ? 22.389 -11.280 -17.187 1.00 78.31 164 GLY A C 1
ATOM 1340 O O . GLY A 1 164 ? 21.191 -11.548 -17.286 1.00 78.31 164 GLY A O 1
ATOM 1341 N N . HIS A 1 165 ? 23.126 -11.626 -16.129 1.00 77.00 165 HIS A N 1
ATOM 1342 C CA . HIS A 1 165 ? 22.629 -12.323 -14.941 1.00 77.00 165 HIS A CA 1
ATOM 1343 C C . HIS A 1 165 ? 22.730 -11.407 -13.717 1.00 77.00 165 HIS A C 1
ATOM 1345 O O . HIS A 1 165 ? 23.694 -10.665 -13.575 1.00 77.00 165 HIS A O 1
ATOM 1351 N N . GLY A 1 166 ? 21.759 -11.482 -12.812 1.00 82.19 166 GLY A N 1
ATOM 1352 C CA . GLY A 1 166 ? 21.722 -10.704 -11.575 1.00 82.19 166 GLY A CA 1
ATOM 1353 C C . GLY A 1 166 ? 20.592 -11.186 -10.676 1.00 82.19 166 GLY A C 1
ATOM 1354 O O . GLY A 1 166 ? 19.861 -12.113 -11.038 1.00 82.19 166 GLY A O 1
ATOM 1355 N N . ASP A 1 167 ? 20.457 -10.564 -9.510 1.00 90.69 167 ASP A N 1
ATOM 1356 C CA . ASP A 1 167 ? 19.438 -10.941 -8.533 1.00 90.69 167 ASP A CA 1
ATOM 1357 C C . ASP A 1 167 ? 18.034 -10.695 -9.095 1.00 90.69 167 ASP A C 1
ATOM 1359 O O . ASP A 1 167 ? 17.743 -9.625 -9.635 1.00 90.69 167 ASP A O 1
ATOM 1363 N N . THR A 1 168 ? 17.133 -11.664 -8.953 1.00 94.69 168 THR A N 1
ATOM 1364 C CA . THR A 1 168 ? 15.758 -11.541 -9.451 1.00 94.69 168 THR A CA 1
ATOM 1365 C C . THR A 1 168 ? 14.750 -11.659 -8.331 1.00 94.69 168 THR A C 1
ATOM 1367 O O . THR A 1 168 ? 14.877 -12.516 -7.457 1.00 94.69 168 THR A O 1
ATOM 1370 N N . VAL A 1 169 ? 13.693 -10.865 -8.423 1.00 96.25 169 VAL A N 1
ATOM 1371 C CA . VAL A 1 169 ? 12.495 -11.007 -7.600 1.00 96.25 169 VAL A CA 1
ATOM 1372 C C . VAL A 1 169 ? 11.317 -11.192 -8.539 1.00 96.25 169 VAL A C 1
ATOM 1374 O O . VAL A 1 169 ? 11.150 -10.413 -9.472 1.00 96.25 169 VAL A O 1
ATOM 1377 N N . GLU A 1 170 ? 10.492 -12.199 -8.294 1.00 97.94 170 GLU A N 1
ATOM 1378 C CA . GLU A 1 170 ? 9.182 -12.347 -8.916 1.00 97.94 170 GLU A CA 1
ATOM 1379 C C . GLU A 1 170 ? 8.161 -12.649 -7.828 1.00 97.94 170 GLU A C 1
ATOM 1381 O O . GLU A 1 170 ? 8.345 -13.572 -7.040 1.00 97.94 170 GLU A O 1
ATOM 1386 N N . ILE A 1 171 ? 7.096 -11.857 -7.764 1.00 98.62 171 ILE A N 1
ATOM 1387 C CA . ILE A 1 171 ? 6.012 -12.034 -6.803 1.00 98.62 171 ILE A CA 1
ATOM 1388 C C . ILE A 1 171 ? 4.702 -11.927 -7.576 1.00 98.62 171 ILE A C 1
ATOM 1390 O O . ILE A 1 171 ? 4.370 -10.885 -8.142 1.00 98.62 171 ILE A O 1
ATOM 1394 N N . ILE A 1 172 ? 3.973 -13.038 -7.624 1.00 98.75 172 ILE A N 1
ATOM 1395 C CA . ILE A 1 172 ? 2.657 -13.136 -8.242 1.00 98.75 172 ILE A CA 1
ATOM 1396 C C . ILE A 1 172 ? 1.620 -12.990 -7.138 1.00 98.75 172 ILE A C 1
ATOM 1398 O O . ILE A 1 172 ? 1.571 -13.803 -6.218 1.00 98.75 172 ILE A O 1
ATOM 1402 N N . MET A 1 173 ? 0.780 -11.974 -7.269 1.00 98.69 173 MET A N 1
ATOM 1403 C CA . MET A 1 173 ? -0.256 -11.604 -6.317 1.00 98.69 173 MET A CA 1
ATOM 1404 C C . MET A 1 173 ? -1.623 -11.873 -6.942 1.00 98.69 173 MET A C 1
ATOM 1406 O O . MET A 1 173 ? -1.956 -11.337 -8.004 1.00 98.69 173 MET A O 1
ATOM 1410 N N . ARG A 1 174 ? -2.407 -12.730 -6.293 1.00 98.25 174 ARG A N 1
ATOM 1411 C CA . ARG A 1 174 ? -3.782 -13.045 -6.683 1.00 98.25 174 ARG A CA 1
ATOM 1412 C C . ARG A 1 174 ? -4.719 -12.538 -5.602 1.00 98.25 174 ARG A C 1
ATOM 1414 O O . ARG A 1 174 ? -4.722 -13.109 -4.512 1.00 98.25 174 ARG A O 1
ATOM 1421 N N . PRO A 1 175 ? -5.483 -11.472 -5.863 1.00 96.94 175 PRO A N 1
ATOM 1422 C CA . PRO A 1 175 ? -6.425 -10.984 -4.891 1.00 96.94 175 PRO A CA 1
ATOM 1423 C C . PRO A 1 175 ? -7.494 -12.017 -4.583 1.00 96.94 175 PRO A C 1
ATOM 1425 O O . PRO A 1 175 ? -8.030 -12.670 -5.480 1.00 96.94 175 PRO A O 1
ATOM 1428 N N . ARG A 1 176 ? -7.822 -12.114 -3.302 1.00 92.38 176 ARG A N 1
ATOM 1429 C CA . ARG A 1 176 ? -8.934 -12.905 -2.799 1.00 92.38 176 ARG A CA 1
ATOM 1430 C C . ARG A 1 176 ? -9.991 -11.938 -2.269 1.00 92.38 176 ARG A C 1
ATOM 1432 O O . ARG A 1 176 ? -9.663 -10.924 -1.662 1.00 92.38 176 ARG A O 1
ATOM 1439 N N . GLY A 1 177 ? -11.257 -12.221 -2.560 1.00 91.06 177 GLY A N 1
ATOM 1440 C CA . GLY A 1 177 ? -12.373 -11.368 -2.156 1.00 91.06 177 GLY A CA 1
ATOM 1441 C C . GLY A 1 177 ? -12.554 -10.106 -2.996 1.00 91.06 177 GLY A C 1
ATOM 1442 O O . GLY A 1 177 ? -12.262 -10.087 -4.190 1.00 91.06 177 GLY A O 1
ATOM 1443 N N . VAL A 1 178 ? -13.127 -9.077 -2.375 1.00 95.12 178 VAL A N 1
ATOM 1444 C CA . VAL A 1 178 ? -13.516 -7.814 -3.017 1.00 95.12 178 VAL A CA 1
ATOM 1445 C C . VAL A 1 178 ? -12.448 -6.754 -2.764 1.00 95.12 178 VAL A C 1
ATOM 1447 O O . VAL A 1 178 ? -11.961 -6.624 -1.643 1.00 95.12 178 VAL A O 1
ATOM 1450 N N . THR A 1 179 ? -12.130 -5.971 -3.793 1.00 97.44 179 THR A N 1
ATOM 1451 C CA . THR A 1 179 ? -11.203 -4.839 -3.712 1.00 97.44 179 THR A CA 1
ATOM 1452 C C . THR A 1 179 ? -11.641 -3.841 -2.644 1.00 97.44 179 THR A C 1
ATOM 1454 O O . THR A 1 179 ? -12.809 -3.451 -2.569 1.00 97.44 179 THR A O 1
ATOM 1457 N N . TYR A 1 180 ? -10.691 -3.387 -1.835 1.00 97.94 180 TYR A N 1
ATOM 1458 C CA . TYR A 1 180 ? -10.926 -2.354 -0.838 1.00 97.94 180 TYR A CA 1
ATOM 1459 C C . TYR A 1 180 ? -10.645 -0.978 -1.445 1.00 97.94 180 TYR A C 1
ATOM 1461 O O . TYR A 1 180 ? -9.504 -0.657 -1.759 1.00 97.94 180 TYR A O 1
ATOM 1469 N N . TRP A 1 181 ? -11.679 -0.166 -1.643 1.00 98.06 181 TRP A N 1
ATOM 1470 C CA . TRP A 1 181 ? -11.554 1.126 -2.317 1.00 98.06 181 TRP A CA 1
ATOM 1471 C C . TRP A 1 181 ? -11.393 2.285 -1.334 1.00 98.06 181 TRP A C 1
ATOM 1473 O O . TRP A 1 181 ? -12.160 2.445 -0.388 1.00 98.06 181 TRP A O 1
ATOM 1483 N N . MET A 1 182 ? -10.425 3.151 -1.619 1.00 97.44 182 MET A N 1
ATOM 1484 C CA . MET A 1 182 ? -10.248 4.443 -0.945 1.00 97.44 182 MET A CA 1
ATOM 1485 C C . MET A 1 182 ? -10.867 5.582 -1.755 1.00 97.44 182 MET A C 1
ATOM 1487 O O . MET A 1 182 ? -11.221 6.613 -1.198 1.00 97.44 182 MET A O 1
ATOM 1491 N N . GLY A 1 183 ? -11.056 5.375 -3.059 1.00 97.38 183 GLY A N 1
ATOM 1492 C CA . GLY A 1 183 ? -11.767 6.266 -3.977 1.00 97.38 183 GLY A CA 1
ATOM 1493 C C . GLY A 1 183 ? -11.317 6.009 -5.406 1.00 97.38 183 GLY A C 1
ATOM 1494 O O . GLY A 1 183 ? -10.187 5.581 -5.600 1.00 97.38 183 GLY A O 1
ATOM 1495 N N . LYS A 1 184 ? -12.164 6.246 -6.411 1.00 97.69 184 LYS A N 1
ATOM 1496 C CA . LYS A 1 184 ? -11.797 6.108 -7.836 1.00 97.69 184 LYS A CA 1
ATOM 1497 C C . LYS A 1 184 ? -10.885 7.250 -8.297 1.00 97.69 184 LYS A C 1
ATOM 1499 O O . LYS A 1 184 ? -10.806 8.259 -7.595 1.00 97.69 184 LYS A O 1
ATOM 1504 N N . PRO A 1 185 ? -10.224 7.159 -9.469 1.00 96.56 185 PRO A N 1
ATOM 1505 C CA . PRO A 1 185 ? -9.275 8.191 -9.884 1.00 96.56 185 PRO A CA 1
ATOM 1506 C C . PRO A 1 185 ? -9.863 9.593 -10.011 1.00 96.56 185 PRO A C 1
ATOM 1508 O O . PRO A 1 185 ? -9.124 10.560 -9.968 1.00 96.56 185 PRO A O 1
ATOM 1511 N N . ARG A 1 186 ? -11.185 9.725 -10.177 1.00 95.62 186 ARG A N 1
ATOM 1512 C CA . ARG A 1 186 ? -11.890 11.019 -10.226 1.00 95.62 186 ARG A CA 1
ATOM 1513 C C . ARG A 1 186 ? -12.618 11.367 -8.920 1.00 95.62 186 ARG A C 1
ATOM 1515 O O . ARG A 1 186 ? -13.402 12.311 -8.893 1.00 95.62 186 ARG A O 1
ATOM 1522 N N . GLY A 1 187 ? -12.356 10.618 -7.854 1.00 94.75 187 GLY A N 1
ATOM 1523 C CA . GLY A 1 187 ? -13.028 10.728 -6.568 1.00 94.75 187 GLY A CA 1
ATOM 1524 C C . GLY A 1 187 ? -14.383 9.998 -6.499 1.00 94.75 187 GLY A C 1
ATOM 1525 O O . GLY A 1 187 ? -14.715 9.224 -7.402 1.00 94.75 187 GLY A O 1
ATOM 1526 N N . PRO A 1 188 ? -15.157 10.229 -5.421 1.00 96.31 188 PRO A N 1
ATOM 1527 C CA . PRO A 1 188 ? -14.782 11.061 -4.275 1.00 96.31 188 PRO A CA 1
ATOM 1528 C C . PRO A 1 188 ? -13.579 10.484 -3.516 1.00 96.31 188 PRO A C 1
ATOM 1530 O O . PRO A 1 188 ? -13.376 9.271 -3.506 1.00 96.31 188 PRO A O 1
ATOM 1533 N N . TYR A 1 189 ? -12.769 11.350 -2.914 1.00 97.56 189 TYR A N 1
ATOM 1534 C CA . TYR A 1 189 ? -11.607 10.971 -2.105 1.00 97.56 189 TYR A CA 1
ATOM 1535 C C . TYR A 1 189 ? -11.930 10.994 -0.613 1.00 97.56 189 TYR A C 1
ATOM 1537 O O . TYR A 1 189 ? -12.850 11.684 -0.179 1.00 97.56 189 TYR A O 1
ATOM 1545 N N . ILE A 1 190 ? -11.142 10.274 0.176 1.00 97.81 190 ILE A N 1
ATOM 1546 C CA . ILE A 1 190 ? -11.174 10.345 1.641 1.00 97.81 190 ILE A CA 1
ATOM 1547 C C . ILE A 1 190 ? -10.088 11.292 2.150 1.00 97.81 190 ILE A C 1
ATOM 1549 O O . ILE A 1 190 ? -9.066 11.477 1.491 1.00 97.81 190 ILE A O 1
ATOM 1553 N N . ILE A 1 191 ? -10.286 11.883 3.329 1.00 97.88 191 ILE A N 1
ATOM 1554 C CA . ILE A 1 191 ? -9.203 12.587 4.027 1.00 97.88 191 ILE A CA 1
ATOM 1555 C C . ILE A 1 191 ? -8.375 11.541 4.770 1.00 97.88 191 ILE A C 1
ATOM 1557 O O . ILE A 1 191 ? -8.851 10.931 5.729 1.00 97.88 191 ILE A O 1
ATOM 1561 N N . HIS A 1 192 ? -7.146 11.328 4.309 1.00 96.38 192 HIS A N 1
ATOM 1562 C CA . HIS A 1 192 ? -6.240 10.323 4.862 1.00 96.38 192 HIS A CA 1
ATOM 1563 C C . HIS A 1 192 ? -5.500 10.828 6.102 1.00 96.38 192 HIS A C 1
ATOM 1565 O O . HIS A 1 192 ? -5.217 10.057 7.014 1.00 96.38 192 HIS A O 1
ATOM 1571 N N . GLY A 1 193 ? -5.225 12.133 6.167 1.00 96.69 193 GLY A N 1
ATOM 1572 C CA . GLY A 1 193 ? -4.678 12.765 7.360 1.00 96.69 193 GLY A CA 1
ATOM 1573 C C . GLY A 1 193 ? -4.293 14.232 7.155 1.00 96.69 193 GLY A C 1
ATOM 1574 O O . GLY A 1 193 ? -4.381 14.780 6.057 1.00 96.69 193 GLY A O 1
ATOM 1575 N N . ALA A 1 194 ? -3.807 14.867 8.216 1.00 96.88 194 ALA A N 1
ATOM 1576 C CA . ALA A 1 194 ? -3.245 16.212 8.214 1.00 96.88 194 ALA A CA 1
ATOM 1577 C C . ALA A 1 194 ? -1.758 16.210 7.844 1.00 96.88 194 ALA A C 1
ATOM 1579 O O . ALA A 1 194 ? -0.959 15.432 8.366 1.00 96.88 194 ALA A O 1
ATOM 1580 N N . ILE A 1 195 ? -1.346 17.118 6.965 1.00 96.62 195 ILE A N 1
ATOM 1581 C CA . ILE A 1 195 ? 0.063 17.272 6.606 1.00 96.62 195 ILE A CA 1
ATOM 1582 C C . ILE A 1 195 ? 0.797 17.961 7.756 1.00 96.62 195 ILE A C 1
ATOM 1584 O O . ILE A 1 195 ? 0.437 19.049 8.198 1.00 96.62 195 ILE A O 1
ATOM 1588 N N . PHE A 1 196 ? 1.863 17.331 8.250 1.00 95.12 196 PHE A N 1
ATOM 1589 C CA . PHE A 1 196 ? 2.493 17.763 9.497 1.00 95.12 196 PHE A CA 1
ATOM 1590 C C . PHE A 1 196 ? 3.223 19.108 9.390 1.00 95.12 196 PHE A C 1
ATOM 1592 O O . PHE A 1 196 ? 3.328 19.817 10.384 1.00 95.12 196 PHE A O 1
ATOM 1599 N N . ASN A 1 197 ? 3.749 19.476 8.217 1.00 95.00 197 ASN A N 1
ATOM 1600 C CA . ASN A 1 197 ? 4.619 20.649 8.076 1.00 95.00 197 ASN A CA 1
ATOM 1601 C C . ASN A 1 197 ? 3.930 21.901 7.519 1.00 95.00 197 ASN A C 1
ATOM 1603 O O . ASN A 1 197 ? 4.586 22.938 7.422 1.00 95.00 197 ASN A O 1
ATOM 1607 N N . ARG A 1 198 ? 2.653 21.818 7.119 1.00 95.38 198 ARG A N 1
ATOM 1608 C CA . ARG A 1 198 ? 1.858 22.934 6.576 1.00 95.38 198 ARG A CA 1
ATOM 1609 C C . ARG A 1 198 ? 0.362 22.745 6.866 1.00 95.38 198 ARG A C 1
ATOM 1611 O O . ARG A 1 198 ? -0.061 21.594 6.927 1.00 95.38 198 ARG A O 1
ATOM 1618 N N . PRO A 1 199 ? -0.433 23.826 6.997 1.00 96.06 199 PRO A N 1
ATOM 1619 C CA . PRO A 1 199 ? -1.877 23.750 7.230 1.00 96.06 199 PRO A CA 1
ATOM 1620 C C . PRO A 1 199 ? -2.619 23.199 6.006 1.00 96.06 199 PRO A C 1
ATOM 1622 O O . PRO A 1 199 ? -3.111 23.950 5.171 1.00 96.06 199 PRO A O 1
ATOM 1625 N N . GLU A 1 200 ? -2.659 21.874 5.890 1.00 96.31 200 GLU A N 1
ATOM 1626 C CA . GLU A 1 200 ? -3.178 21.166 4.725 1.00 96.31 200 GLU A CA 1
ATOM 1627 C C . GLU A 1 200 ? -3.674 19.760 5.094 1.00 96.31 200 GLU A C 1
ATOM 1629 O O . GLU A 1 200 ? -3.129 19.120 5.998 1.00 96.31 200 GLU A O 1
ATOM 1634 N N . PHE A 1 201 ? -4.663 19.259 4.351 1.00 97.38 201 PHE A N 1
ATOM 1635 C CA . PHE A 1 201 ? -5.067 17.858 4.383 1.00 97.38 201 PHE A CA 1
ATOM 1636 C C . PHE A 1 201 ? -4.546 17.095 3.171 1.00 97.38 201 PHE A C 1
ATOM 1638 O O . PHE A 1 201 ? -4.545 17.581 2.038 1.00 97.38 201 PHE A O 1
ATOM 1645 N N . ASP A 1 202 ? -4.138 15.860 3.433 1.00 97.38 202 ASP A N 1
ATOM 1646 C CA . ASP A 1 202 ? -3.930 14.863 2.406 1.00 97.38 202 ASP A CA 1
ATOM 1647 C C . ASP A 1 202 ? -5.250 14.175 2.066 1.00 97.38 202 ASP A C 1
ATOM 1649 O O . ASP A 1 202 ? -5.874 13.551 2.931 1.00 97.38 202 ASP A O 1
ATOM 1653 N N . ILE A 1 203 ? -5.648 14.264 0.801 1.00 97.38 203 ILE A N 1
ATOM 1654 C CA . ILE A 1 203 ? -6.785 13.513 0.272 1.00 97.38 203 ILE A CA 1
ATOM 1655 C C . ILE A 1 203 ? -6.290 12.347 -0.562 1.00 97.38 203 ILE A C 1
ATOM 1657 O O . ILE A 1 203 ? -5.282 12.438 -1.269 1.00 97.38 203 ILE A O 1
ATOM 1661 N N . TRP A 1 204 ? -7.028 11.253 -0.470 1.00 96.31 204 TRP A N 1
ATOM 1662 C CA . TRP A 1 204 ? -6.564 9.954 -0.896 1.00 96.31 204 TRP A CA 1
ATOM 1663 C C . TRP A 1 204 ? -7.634 9.210 -1.667 1.00 96.31 204 TRP A C 1
ATOM 1665 O O . TRP A 1 204 ? -8.812 9.193 -1.304 1.00 96.31 204 TRP A O 1
ATOM 1675 N N . GLY A 1 205 ? -7.206 8.552 -2.730 1.00 97.88 205 GLY A N 1
ATOM 1676 C CA . GLY A 1 205 ? -7.952 7.439 -3.271 1.00 97.88 205 GLY A CA 1
ATOM 1677 C C . GLY A 1 205 ? -7.012 6.379 -3.811 1.00 97.88 205 GLY A C 1
ATOM 1678 O O . GLY A 1 205 ? -5.797 6.431 -3.625 1.00 97.88 205 GLY A O 1
ATOM 1679 N N . GLY A 1 206 ? -7.610 5.412 -4.483 1.00 98.12 206 GLY A N 1
ATOM 1680 C CA . GLY A 1 206 ? -6.961 4.214 -4.966 1.00 98.12 206 GLY A CA 1
ATOM 1681 C C . GLY A 1 206 ? -7.685 2.995 -4.428 1.00 98.12 206 GLY A C 1
ATOM 1682 O O . GLY A 1 206 ? -8.859 3.063 -4.039 1.00 98.12 206 GLY A O 1
ATOM 1683 N N . PHE A 1 207 ? -6.972 1.882 -4.382 1.00 98.50 207 PHE A N 1
ATOM 1684 C CA . PHE A 1 207 ? -7.495 0.630 -3.881 1.00 98.50 207 PHE A CA 1
ATOM 1685 C C . PHE A 1 207 ? -6.412 -0.251 -3.267 1.00 98.50 207 PHE A C 1
ATOM 1687 O O . PHE A 1 207 ? -5.229 -0.149 -3.598 1.00 98.50 207 PHE A O 1
ATOM 1694 N N . TRP A 1 208 ? -6.861 -1.178 -2.430 1.00 98.31 208 TRP A N 1
ATOM 1695 C CA . TRP A 1 208 ? -6.073 -2.298 -1.963 1.00 98.31 208 TRP A CA 1
ATOM 1696 C C . TRP A 1 208 ? -6.620 -3.618 -2.479 1.00 98.31 208 TRP A C 1
ATOM 1698 O O . TRP A 1 208 ? -7.832 -3.834 -2.569 1.00 98.31 208 TRP A O 1
ATOM 1708 N N . GLU A 1 209 ? -5.697 -4.528 -2.751 1.00 97.88 209 GLU A N 1
ATOM 1709 C CA . GLU A 1 209 ? -5.984 -5.925 -3.029 1.00 97.88 209 GLU A CA 1
ATOM 1710 C C . GLU A 1 209 ? -5.290 -6.797 -1.978 1.00 97.88 209 GLU A C 1
ATOM 1712 O O . GLU A 1 209 ? -4.062 -6.785 -1.863 1.00 97.88 209 GLU A O 1
ATOM 1717 N N . LEU A 1 210 ? -6.067 -7.571 -1.217 1.00 97.94 210 LEU A N 1
ATOM 1718 C CA . LEU A 1 210 ? -5.520 -8.561 -0.290 1.00 97.94 210 LEU A CA 1
ATOM 1719 C C . LEU A 1 210 ? -5.274 -9.862 -1.041 1.00 97.94 210 LEU A C 1
ATOM 1721 O O . LEU A 1 210 ? -6.207 -10.539 -1.475 1.00 97.94 210 LEU A O 1
ATOM 1725 N N . CYS A 1 211 ? -4.004 -10.190 -1.220 1.00 98.06 211 CYS A N 1
ATOM 1726 C CA . CYS A 1 211 ? -3.574 -11.195 -2.172 1.00 98.06 211 CYS A CA 1
ATOM 1727 C C . CYS A 1 211 ? -3.014 -12.431 -1.491 1.00 98.06 211 CYS A C 1
ATOM 1729 O O . CYS A 1 211 ? -2.255 -12.327 -0.532 1.00 98.06 211 CYS A O 1
ATOM 1731 N N . GLU A 1 212 ? -3.313 -13.587 -2.072 1.00 97.62 212 GLU A N 1
ATOM 1732 C CA . GLU A 1 212 ? -2.459 -14.763 -1.968 1.00 97.62 212 GLU A CA 1
ATOM 1733 C C . GLU A 1 212 ? -1.235 -14.563 -2.864 1.00 97.62 212 GLU A C 1
ATOM 1735 O O . GLU A 1 212 ? -1.318 -13.989 -3.958 1.00 97.62 212 GLU A O 1
ATOM 1740 N N . VAL A 1 213 ? -0.085 -15.031 -2.393 1.00 97.94 213 VAL A N 1
ATOM 1741 C CA . VAL A 1 213 ? 1.211 -14.769 -3.010 1.00 97.94 213 VAL A CA 1
ATOM 1742 C C . VAL A 1 213 ? 1.917 -16.066 -3.349 1.00 97.94 213 VAL A C 1
ATOM 1744 O O . VAL A 1 213 ? 2.011 -16.967 -2.521 1.00 97.94 213 VAL A O 1
ATOM 1747 N N . VAL A 1 214 ? 2.488 -16.111 -4.552 1.00 98.50 214 VAL A N 1
ATOM 1748 C CA . VAL A 1 214 ? 3.561 -17.040 -4.915 1.00 98.50 214 VAL A CA 1
ATOM 1749 C C . VAL A 1 214 ? 4.773 -16.204 -5.293 1.00 98.50 214 VAL A C 1
ATOM 1751 O O . VAL A 1 214 ? 4.702 -15.393 -6.218 1.00 98.50 214 VAL A O 1
ATOM 1754 N N . GLY A 1 215 ? 5.869 -16.379 -4.567 1.00 98.00 215 GLY A N 1
ATOM 1755 C CA . GLY A 1 215 ? 7.066 -15.568 -4.709 1.00 98.00 215 GLY A CA 1
ATOM 1756 C C . GLY A 1 215 ? 8.329 -16.386 -4.934 1.00 98.00 215 GLY A C 1
ATOM 1757 O O . GLY A 1 215 ? 8.455 -17.527 -4.487 1.00 98.00 215 GLY A O 1
ATOM 1758 N N . LYS A 1 216 ? 9.283 -15.768 -5.625 1.00 97.19 216 LYS A N 1
ATOM 1759 C CA . LYS A 1 216 ? 10.619 -16.291 -5.877 1.00 97.19 216 LYS A CA 1
ATOM 1760 C C . LYS A 1 216 ? 11.646 -15.169 -5.781 1.00 97.19 216 LYS A C 1
ATOM 1762 O O . LYS A 1 216 ? 11.558 -14.172 -6.494 1.00 97.19 216 LYS A O 1
ATOM 1767 N N . ILE A 1 217 ? 12.651 -15.364 -4.934 1.00 94.25 217 ILE A N 1
ATOM 1768 C CA . ILE A 1 217 ? 13.836 -14.507 -4.839 1.00 94.25 217 ILE A CA 1
ATOM 1769 C C . ILE A 1 217 ? 15.045 -15.347 -5.242 1.00 94.25 217 ILE A C 1
ATOM 1771 O O . ILE A 1 217 ? 15.264 -16.427 -4.697 1.00 94.25 217 ILE A O 1
ATOM 1775 N N . VAL A 1 218 ? 15.834 -14.858 -6.192 1.00 93.12 218 VAL A N 1
ATOM 1776 C CA . VAL A 1 218 ? 17.112 -15.455 -6.595 1.00 93.12 218 VAL A CA 1
ATOM 1777 C C . VAL A 1 218 ? 18.197 -14.438 -6.310 1.00 93.12 218 VAL A C 1
ATOM 1779 O O . VAL A 1 218 ? 18.121 -13.315 -6.802 1.00 93.12 218 VAL A O 1
ATOM 1782 N N . ILE A 1 219 ? 19.197 -14.840 -5.533 1.00 89.19 219 ILE A N 1
ATOM 1783 C CA . ILE A 1 219 ? 20.377 -14.026 -5.246 1.00 89.19 219 ILE A CA 1
ATOM 1784 C C . ILE A 1 219 ? 21.588 -14.793 -5.753 1.00 89.19 219 ILE A C 1
ATOM 1786 O O . ILE A 1 219 ? 21.858 -15.913 -5.293 1.00 89.19 219 ILE A O 1
ATOM 1790 N N . LEU A 1 220 ? 22.316 -14.204 -6.696 1.00 85.12 220 LEU A N 1
ATOM 1791 C CA . LEU A 1 220 ? 23.474 -14.854 -7.296 1.00 85.12 220 LEU A CA 1
ATOM 1792 C C . LEU A 1 220 ? 24.530 -15.172 -6.234 1.00 85.12 220 LEU A C 1
ATOM 1794 O O . LEU A 1 220 ? 24.817 -14.380 -5.338 1.00 85.12 220 LEU A O 1
ATOM 1798 N N . GLY A 1 221 ? 25.075 -16.387 -6.301 1.00 84.62 221 GLY A N 1
ATOM 1799 C CA . GLY A 1 221 ? 26.056 -16.886 -5.334 1.00 84.62 221 GLY A CA 1
ATOM 1800 C C . GLY A 1 221 ? 25.516 -17.149 -3.921 1.00 84.62 221 GLY A C 1
ATOM 1801 O O . GLY A 1 221 ? 26.264 -17.658 -3.094 1.00 84.62 221 GLY A O 1
ATOM 1802 N N . SER A 1 222 ? 24.244 -16.844 -3.630 1.00 87.00 222 SER A N 1
ATOM 1803 C CA . SER A 1 222 ? 23.656 -17.039 -2.295 1.00 87.00 222 SER A CA 1
ATOM 1804 C C . SER A 1 222 ? 22.548 -18.088 -2.264 1.00 87.00 222 SER A C 1
ATOM 1806 O O . SER A 1 222 ? 22.504 -18.886 -1.328 1.00 87.00 222 SER A O 1
ATOM 1808 N N . GLY A 1 223 ? 21.640 -18.105 -3.246 1.00 89.88 223 GLY A N 1
ATOM 1809 C CA . GLY A 1 223 ? 20.587 -19.120 -3.300 1.00 89.88 223 GLY A CA 1
ATOM 1810 C C . GLY A 1 223 ? 19.304 -18.692 -4.004 1.00 89.88 223 GLY A C 1
ATOM 1811 O O . GLY A 1 223 ? 19.215 -17.632 -4.622 1.00 89.88 223 GLY A O 1
ATOM 1812 N N . THR A 1 224 ? 18.299 -19.562 -3.911 1.00 93.00 224 THR A N 1
ATOM 1813 C CA . THR A 1 224 ? 16.937 -19.337 -4.407 1.00 93.00 224 THR A CA 1
ATOM 1814 C C . THR A 1 224 ? 15.941 -19.635 -3.296 1.00 93.00 224 THR A C 1
ATOM 1816 O O . THR A 1 224 ? 16.020 -20.686 -2.663 1.00 93.00 224 THR A O 1
ATOM 1819 N N . TRP A 1 225 ? 14.982 -18.736 -3.101 1.00 93.12 225 TRP A N 1
ATOM 1820 C CA . TRP A 1 225 ? 13.904 -18.867 -2.131 1.00 93.12 225 TRP A CA 1
ATOM 1821 C C . TRP A 1 225 ? 12.574 -18.781 -2.857 1.00 93.12 225 TRP A C 1
ATOM 1823 O O . TRP A 1 225 ? 12.203 -17.717 -3.348 1.00 93.12 225 TRP A O 1
ATOM 1833 N N . ASN A 1 226 ? 11.868 -19.906 -2.923 1.00 96.69 226 ASN A N 1
ATOM 1834 C CA . ASN A 1 226 ? 10.467 -19.936 -3.324 1.00 96.69 226 ASN A CA 1
ATOM 1835 C C . ASN A 1 226 ? 9.612 -19.865 -2.060 1.00 96.69 226 ASN A C 1
ATOM 1837 O O . ASN A 1 226 ? 9.959 -20.498 -1.062 1.00 96.69 226 ASN A O 1
ATOM 1841 N N . PHE A 1 227 ? 8.515 -19.122 -2.103 1.00 96.31 227 PHE A N 1
ATOM 1842 C CA . PHE A 1 227 ? 7.613 -18.978 -0.969 1.00 96.31 227 PHE A CA 1
ATOM 1843 C C . PHE A 1 227 ? 6.167 -18.795 -1.411 1.00 96.31 227 PHE A C 1
ATOM 1845 O O . PHE A 1 227 ? 5.891 -18.320 -2.514 1.00 96.31 227 PHE A O 1
ATOM 1852 N N . ILE A 1 228 ? 5.254 -19.149 -0.515 1.00 97.19 228 ILE A N 1
ATOM 1853 C CA . ILE A 1 228 ? 3.832 -18.823 -0.613 1.00 97.19 228 ILE A CA 1
ATOM 1854 C C . ILE A 1 228 ? 3.425 -17.965 0.579 1.00 97.19 228 ILE A C 1
ATOM 1856 O O . ILE A 1 228 ? 4.075 -18.024 1.621 1.00 97.19 228 ILE A O 1
ATOM 1860 N N . GLY A 1 229 ? 2.372 -17.168 0.454 1.00 95.81 229 GLY A N 1
ATOM 1861 C CA . GLY A 1 229 ? 1.885 -16.390 1.588 1.00 95.81 229 GLY A CA 1
ATOM 1862 C C . GLY A 1 229 ? 0.811 -15.386 1.218 1.00 95.81 229 GLY A C 1
ATOM 1863 O O . GLY A 1 229 ? -0.006 -15.652 0.338 1.00 95.81 229 GLY A O 1
ATOM 1864 N N . ASN A 1 230 ? 0.821 -14.233 1.882 1.00 96.56 230 ASN A N 1
ATOM 1865 C CA . ASN A 1 230 ? -0.154 -13.173 1.665 1.00 96.56 230 ASN A CA 1
ATOM 1866 C C . ASN A 1 230 ? 0.480 -11.778 1.661 1.00 96.56 230 ASN A C 1
ATOM 1868 O O . ASN A 1 230 ? 1.566 -11.567 2.203 1.00 96.56 230 ASN A O 1
ATOM 1872 N N . CYS A 1 231 ? -0.208 -10.819 1.048 1.00 97.81 231 CYS A N 1
ATOM 1873 C CA . CYS A 1 231 ? 0.157 -9.410 1.123 1.00 97.81 231 CYS A CA 1
ATOM 1874 C C . CYS A 1 231 ? -1.040 -8.487 0.924 1.00 97.81 231 CYS A C 1
ATOM 1876 O O . CYS A 1 231 ? -2.054 -8.868 0.339 1.00 97.81 231 CYS A O 1
ATOM 1878 N N . ILE A 1 232 ? -0.851 -7.231 1.306 1.00 98.00 232 ILE A N 1
ATOM 1879 C CA . ILE A 1 232 ? -1.595 -6.108 0.748 1.00 98.00 232 ILE A CA 1
ATOM 1880 C C . ILE A 1 232 ? -0.853 -5.580 -0.482 1.00 98.00 232 ILE A C 1
ATOM 1882 O O . ILE A 1 232 ? 0.355 -5.350 -0.423 1.00 98.00 232 ILE A O 1
ATOM 1886 N N . TRP A 1 233 ? -1.568 -5.403 -1.591 1.00 98.12 233 TRP A N 1
ATOM 1887 C CA . TRP A 1 233 ? -1.145 -4.580 -2.722 1.00 98.12 233 TRP A CA 1
ATOM 1888 C C . TRP A 1 233 ? -1.871 -3.239 -2.637 1.00 98.12 233 TRP A C 1
ATOM 1890 O O . TRP A 1 233 ? -3.085 -3.193 -2.811 1.00 98.12 233 TRP A O 1
ATOM 1900 N N . ASP A 1 234 ? -1.127 -2.176 -2.345 1.00 98.00 234 ASP A N 1
ATOM 1901 C CA . ASP A 1 234 ? -1.602 -0.807 -2.185 1.00 98.00 234 ASP A CA 1
ATOM 1902 C C . ASP A 1 234 ? -1.285 0.037 -3.422 1.00 98.00 234 ASP A C 1
ATOM 1904 O O . ASP A 1 234 ? -0.128 0.392 -3.697 1.00 98.00 234 ASP A O 1
ATOM 1908 N N . ARG A 1 235 ? -2.347 0.367 -4.162 1.00 98.19 235 ARG A N 1
ATOM 1909 C CA . ARG A 1 235 ? -2.315 1.336 -5.247 1.00 98.19 235 ARG A CA 1
ATOM 1910 C C . ARG A 1 235 ? -3.041 2.595 -4.808 1.00 98.19 235 ARG A C 1
ATOM 1912 O O . ARG A 1 235 ? -4.259 2.580 -4.669 1.00 98.19 235 ARG A O 1
ATOM 1919 N N . ALA A 1 236 ? -2.312 3.697 -4.679 1.00 96.56 236 ALA A N 1
ATOM 1920 C CA . ALA A 1 236 ? -2.852 4.890 -4.042 1.00 96.56 236 ALA A CA 1
ATOM 1921 C C . ALA A 1 236 ? -2.356 6.201 -4.657 1.00 96.56 236 ALA A C 1
ATOM 1923 O O . ALA A 1 236 ? -1.211 6.299 -5.093 1.00 96.56 236 ALA A O 1
ATOM 1924 N N . TYR A 1 237 ? -3.196 7.231 -4.660 1.00 95.50 237 TYR A N 1
ATOM 1925 C CA . TYR A 1 237 ? -2.850 8.554 -5.175 1.00 95.50 237 TYR A CA 1
ATOM 1926 C C . TYR A 1 237 ? -3.253 9.654 -4.201 1.00 95.50 237 TYR A C 1
ATOM 1928 O O . TYR A 1 237 ? -4.364 9.673 -3.671 1.00 95.50 237 TYR A O 1
ATOM 1936 N N . HIS A 1 238 ? -2.310 10.562 -3.960 1.00 96.31 238 HIS A N 1
ATOM 1937 C CA . HIS A 1 238 ? -2.392 11.569 -2.910 1.00 96.31 238 HIS A CA 1
ATOM 1938 C C . HIS A 1 238 ? -2.345 12.977 -3.492 1.00 96.31 238 HIS A C 1
ATOM 1940 O O . HIS A 1 238 ? -1.457 13.307 -4.296 1.00 96.31 238 HIS A O 1
ATOM 1946 N N . LEU A 1 239 ? -3.243 13.834 -3.011 1.00 94.75 239 LEU A N 1
ATOM 1947 C CA . LEU A 1 239 ? -3.277 15.252 -3.346 1.00 94.75 239 LEU A CA 1
ATOM 1948 C C . LEU A 1 239 ? -3.362 16.111 -2.091 1.00 94.75 239 LEU A C 1
ATOM 1950 O O . LEU A 1 239 ? -3.882 15.696 -1.060 1.00 94.75 239 LEU A O 1
ATOM 1954 N N . VAL A 1 240 ? -2.902 17.350 -2.219 1.00 96.38 240 VAL A N 1
ATOM 1955 C CA . VAL A 1 240 ? -3.256 18.410 -1.271 1.00 96.38 240 VAL A CA 1
ATOM 1956 C C . VAL A 1 240 ? -4.676 18.908 -1.549 1.00 96.38 240 VAL A C 1
ATOM 1958 O O . VAL A 1 240 ? -5.058 19.070 -2.715 1.00 96.38 240 VAL A O 1
ATOM 1961 N N . TYR A 1 241 ? -5.464 19.138 -0.500 1.00 96.19 241 TYR A N 1
ATOM 1962 C CA . TYR A 1 241 ? -6.862 19.538 -0.647 1.00 96.19 241 TYR A CA 1
ATOM 1963 C C . TYR A 1 241 ? -7.021 21.044 -0.884 1.00 96.19 241 TYR A C 1
ATOM 1965 O O . TYR A 1 241 ? -7.552 21.464 -1.919 1.00 96.19 241 TYR A O 1
ATOM 1973 N N . TYR A 1 242 ? -6.536 21.861 0.050 1.00 94.88 242 TYR A N 1
ATOM 1974 C CA . TYR A 1 242 ? -6.749 23.305 0.049 1.00 94.88 242 TYR A CA 1
ATOM 1975 C C . TYR A 1 242 ? -5.829 24.026 -0.935 1.00 94.88 242 TYR A C 1
ATOM 1977 O O . TYR A 1 242 ? -6.285 24.859 -1.716 1.00 94.88 242 TYR A O 1
ATOM 1985 N N . SER A 1 243 ? -4.544 23.688 -0.934 1.00 94.44 243 SER A N 1
ATOM 1986 C CA . SER A 1 243 ? -3.510 24.378 -1.697 1.00 94.44 243 SER A CA 1
ATOM 1987 C C . SER A 1 243 ? -3.617 24.106 -3.193 1.00 94.44 243 SER A C 1
ATOM 1989 O O . SER A 1 243 ? -3.963 23.009 -3.636 1.00 94.44 243 SER A O 1
ATOM 1991 N N . ASP A 1 244 ? -3.205 25.086 -3.995 1.00 92.94 244 ASP A N 1
ATOM 1992 C CA . ASP A 1 244 ? -3.075 24.933 -5.448 1.00 92.94 244 ASP A CA 1
ATOM 1993 C C . ASP A 1 244 ? -1.861 24.097 -5.860 1.00 92.94 244 ASP A C 1
ATOM 1995 O O . ASP A 1 244 ? -1.731 23.718 -7.019 1.00 92.94 244 ASP A O 1
ATOM 1999 N N . SER A 1 245 ? -0.966 23.774 -4.924 1.00 93.75 245 SER A N 1
ATOM 2000 C CA . SER A 1 245 ? 0.248 23.018 -5.207 1.00 93.75 245 SER A CA 1
ATOM 2001 C C . SER A 1 245 ? 0.720 22.197 -4.017 1.00 93.75 245 SER A C 1
ATOM 2003 O O . SER A 1 245 ? 0.749 22.670 -2.883 1.00 93.75 245 SER A O 1
ATOM 2005 N N . ALA A 1 246 ? 1.192 20.986 -4.305 1.00 93.50 246 ALA A N 1
ATOM 2006 C CA . ALA A 1 246 ? 1.860 20.109 -3.354 1.00 93.50 246 ALA A CA 1
ATOM 2007 C C . ALA A 1 246 ? 3.291 20.553 -3.006 1.00 93.50 246 ALA A C 1
ATOM 2009 O O . ALA A 1 246 ? 3.908 19.984 -2.106 1.00 93.50 246 ALA A O 1
ATOM 2010 N N . ALA A 1 247 ? 3.850 21.559 -3.685 1.00 91.81 247 ALA A N 1
ATOM 2011 C CA . ALA A 1 247 ? 5.222 22.001 -3.450 1.00 91.81 247 ALA A CA 1
ATOM 2012 C C . ALA A 1 247 ? 5.473 22.372 -1.972 1.00 91.81 247 ALA A C 1
ATOM 2014 O O . ALA A 1 247 ? 4.760 23.184 -1.383 1.00 91.81 247 ALA A O 1
ATOM 2015 N N . GLY A 1 248 ? 6.507 21.775 -1.374 1.00 89.50 248 GLY A N 1
ATOM 2016 C CA . GLY A 1 248 ? 6.906 22.019 0.017 1.00 89.50 248 GLY A CA 1
ATOM 2017 C C . GLY A 1 248 ? 6.104 21.259 1.080 1.00 89.50 248 GLY A C 1
ATOM 2018 O O . GLY A 1 248 ? 6.454 21.350 2.257 1.00 89.50 248 GLY A O 1
ATOM 2019 N N . HIS A 1 249 ? 5.077 20.495 0.701 1.00 90.94 249 HIS A N 1
ATOM 2020 C CA . HIS A 1 249 ? 4.410 19.547 1.596 1.00 90.94 249 HIS A CA 1
ATOM 2021 C C . HIS A 1 249 ? 5.272 18.291 1.733 1.00 90.94 249 HIS A C 1
ATOM 2023 O O . HIS A 1 249 ? 5.805 17.793 0.740 1.00 90.94 249 HIS A O 1
ATOM 2029 N N . ALA A 1 250 ? 5.449 17.800 2.958 1.00 83.88 250 ALA A N 1
ATOM 2030 C CA . ALA A 1 250 ? 6.415 16.746 3.243 1.00 83.88 250 ALA A CA 1
ATOM 2031 C C . ALA A 1 250 ? 5.778 15.510 3.884 1.00 83.88 250 ALA A C 1
ATOM 2033 O O . ALA A 1 250 ? 4.832 15.612 4.658 1.00 83.88 250 ALA A O 1
ATOM 2034 N N . GLY A 1 251 ? 6.390 14.356 3.599 1.00 85.25 251 GLY A N 1
ATOM 2035 C CA . GLY A 1 251 ? 6.203 13.086 4.303 1.00 85.25 251 GLY A CA 1
ATOM 2036 C C . GLY A 1 251 ? 4.780 12.521 4.321 1.00 85.25 251 GLY A C 1
ATOM 2037 O O . GLY A 1 251 ? 3.911 12.913 3.543 1.00 85.25 251 GLY A O 1
ATOM 2038 N N . ALA A 1 252 ? 4.579 11.536 5.194 1.00 89.44 252 ALA A N 1
ATOM 2039 C CA . ALA A 1 252 ? 3.280 10.920 5.436 1.00 89.44 252 ALA A CA 1
ATOM 2040 C C . ALA A 1 252 ? 2.406 11.829 6.333 1.00 89.44 252 ALA A C 1
ATOM 2042 O O . ALA A 1 252 ? 2.953 12.492 7.223 1.00 89.44 252 ALA A O 1
ATOM 2043 N N . PRO A 1 253 ? 1.083 11.892 6.102 1.00 93.56 253 PRO A N 1
ATOM 2044 C CA . PRO A 1 253 ? 0.170 12.698 6.911 1.00 93.56 253 PRO A CA 1
ATOM 2045 C C . PRO A 1 253 ? -0.089 12.058 8.284 1.00 93.56 253 PRO A C 1
ATOM 2047 O O . PRO A 1 253 ? 0.179 10.876 8.472 1.00 93.56 253 PRO A O 1
ATOM 2050 N N . LEU A 1 254 ? -0.602 12.832 9.242 1.00 93.88 254 LEU A N 1
ATOM 2051 C CA . LEU A 1 254 ? -0.899 12.437 10.626 1.00 93.88 254 LEU A CA 1
ATOM 2052 C C . LEU A 1 254 ? -2.411 12.506 10.918 1.00 93.88 254 LEU A C 1
ATOM 2054 O O . LEU A 1 254 ? -3.072 13.400 10.407 1.00 93.88 254 LEU A O 1
ATOM 2058 N N . ALA A 1 255 ? -3.001 11.679 11.776 1.00 92.56 255 ALA A N 1
ATOM 2059 C CA . ALA A 1 255 ? -2.493 10.429 12.340 1.00 92.56 255 ALA A CA 1
ATOM 2060 C C . ALA A 1 255 ? -3.398 9.311 11.824 1.00 92.56 255 ALA A C 1
ATOM 2062 O O . ALA A 1 255 ? -4.603 9.344 12.064 1.00 92.56 255 ALA A O 1
ATOM 2063 N N . PHE A 1 256 ? -2.836 8.370 11.070 1.00 95.56 256 PHE A N 1
ATOM 2064 C CA . PHE A 1 256 ? -3.612 7.296 10.464 1.00 95.56 256 PHE A CA 1
ATOM 2065 C C . PHE A 1 256 ? -3.062 5.930 10.834 1.00 95.56 256 PHE A C 1
ATOM 2067 O O . PHE A 1 256 ? -1.871 5.762 11.086 1.00 95.56 256 PHE A O 1
ATOM 2074 N N . THR A 1 257 ? -3.947 4.944 10.775 1.00 96.50 257 THR A N 1
ATOM 2075 C CA . THR A 1 257 ? -3.608 3.531 10.769 1.00 96.50 257 THR A CA 1
ATOM 2076 C C . THR A 1 257 ? -4.329 2.829 9.628 1.00 96.50 257 THR A C 1
ATOM 2078 O O . THR A 1 257 ? -5.520 3.031 9.402 1.00 96.50 257 THR A O 1
ATOM 2081 N N . CYS A 1 258 ? -3.591 2.036 8.864 1.00 96.75 258 CYS A N 1
ATOM 2082 C CA . CYS A 1 258 ? -4.058 1.354 7.667 1.00 96.75 258 CYS A CA 1
ATOM 2083 C C . CYS A 1 258 ? -3.474 -0.051 7.647 1.00 96.75 258 CYS A C 1
ATOM 2085 O O . CYS A 1 258 ? -2.273 -0.208 7.846 1.00 96.75 258 CYS A O 1
ATOM 2087 N N . GLY A 1 259 ? -4.276 -1.077 7.400 1.00 97.06 259 GLY A N 1
ATOM 2088 C CA . GLY A 1 259 ? -3.736 -2.425 7.403 1.00 97.06 259 GLY A CA 1
ATOM 2089 C C . GLY A 1 259 ? -4.725 -3.504 7.035 1.00 97.06 259 GLY A C 1
ATOM 2090 O O . GLY A 1 259 ? -5.860 -3.250 6.623 1.00 97.06 259 GLY A O 1
ATOM 2091 N N . TYR A 1 260 ? -4.247 -4.734 7.178 1.00 97.75 260 TYR A N 1
ATOM 2092 C CA . TYR A 1 260 ? -5.037 -5.915 6.897 1.00 97.75 260 TYR A CA 1
ATOM 2093 C C . TYR A 1 260 ? -4.759 -7.056 7.871 1.00 97.75 260 TYR A C 1
ATOM 2095 O O . TYR A 1 260 ? -3.685 -7.130 8.465 1.00 97.75 260 TYR A O 1
ATOM 2103 N N . VAL A 1 261 ? -5.730 -7.959 7.975 1.00 97.50 261 VAL A N 1
ATOM 2104 C CA . VAL A 1 261 ? -5.640 -9.268 8.624 1.00 97.50 261 VAL A CA 1
ATOM 2105 C C . VAL A 1 261 ? -6.010 -10.325 7.592 1.00 97.50 261 VAL A C 1
ATOM 2107 O O . VAL A 1 261 ? -6.967 -10.157 6.829 1.00 97.50 261 VAL A O 1
ATOM 2110 N N . PHE A 1 262 ? -5.246 -11.407 7.548 1.00 95.88 262 PHE A N 1
ATOM 2111 C CA . PHE A 1 262 ? -5.394 -12.468 6.566 1.00 95.88 262 PHE A CA 1
ATOM 2112 C C . PHE A 1 262 ? -5.333 -13.831 7.247 1.00 95.88 262 PHE A C 1
ATOM 2114 O O . PHE A 1 262 ? -4.330 -14.187 7.866 1.00 95.88 262 PHE A O 1
ATOM 2121 N N . ASP A 1 263 ? -6.409 -14.591 7.079 1.00 93.44 263 ASP A N 1
ATOM 2122 C CA . ASP A 1 263 ? -6.584 -15.969 7.531 1.00 93.44 263 ASP A CA 1
ATOM 2123 C C . ASP A 1 263 ? -7.288 -16.772 6.433 1.00 93.44 263 ASP A C 1
ATOM 2125 O O . ASP A 1 263 ? -7.975 -16.197 5.596 1.00 93.44 263 ASP A O 1
ATOM 2129 N N . ASP A 1 264 ? -7.189 -18.096 6.402 1.00 89.88 264 ASP A N 1
ATOM 2130 C CA . ASP A 1 264 ? -7.928 -18.890 5.407 1.00 89.88 264 ASP A CA 1
ATOM 2131 C C . ASP A 1 264 ? -9.457 -18.731 5.533 1.00 89.88 264 ASP A C 1
ATOM 2133 O O . ASP A 1 264 ? -10.182 -18.797 4.536 1.00 89.88 264 ASP A O 1
ATOM 2137 N N . SER A 1 265 ? -9.947 -18.456 6.743 1.00 90.88 265 SER A N 1
ATOM 2138 C CA . SER A 1 265 ? -11.371 -18.328 7.065 1.00 90.88 265 SER A CA 1
ATOM 2139 C C . SER A 1 265 ? -11.919 -16.924 6.812 1.00 90.88 265 SER A C 1
ATOM 2141 O O . SER A 1 265 ? -13.122 -16.777 6.582 1.00 90.88 265 SER A O 1
ATOM 2143 N N . PHE A 1 266 ? -11.069 -15.890 6.845 1.00 93.31 266 PHE A N 1
ATOM 2144 C CA . PHE A 1 266 ? -11.493 -14.506 6.634 1.00 93.31 266 PHE A CA 1
ATOM 2145 C C . PHE A 1 266 ? -10.365 -13.568 6.179 1.00 93.31 266 PHE A C 1
ATOM 2147 O O . PHE A 1 266 ? -9.174 -13.828 6.328 1.00 93.31 266 PHE A O 1
ATOM 2154 N N . GLN A 1 267 ? -10.752 -12.417 5.639 1.00 95.75 267 GLN A N 1
ATOM 2155 C CA . GLN A 1 267 ? -9.856 -11.288 5.414 1.00 95.75 267 GLN A CA 1
ATOM 2156 C C . GLN A 1 267 ? -10.494 -10.018 5.933 1.00 95.75 267 GLN A C 1
ATOM 2158 O O . GLN A 1 267 ? -11.682 -9.795 5.713 1.00 95.75 267 GLN A O 1
ATOM 2163 N N . LEU A 1 268 ? -9.691 -9.164 6.549 1.00 96.81 268 LEU A N 1
ATOM 2164 C CA . LEU A 1 268 ? -10.109 -7.848 6.993 1.00 96.81 268 LEU A CA 1
ATOM 2165 C C . LEU A 1 268 ? -9.150 -6.812 6.417 1.00 96.81 268 LEU A C 1
ATOM 2167 O O . LEU A 1 268 ? -7.947 -6.926 6.610 1.00 96.81 268 LEU A O 1
ATOM 2171 N N . ALA A 1 269 ? -9.674 -5.806 5.728 1.00 97.62 269 ALA A N 1
ATOM 2172 C CA . ALA A 1 269 ? -8.950 -4.584 5.387 1.00 97.62 269 ALA A CA 1
ATOM 2173 C C . ALA A 1 269 ? -9.572 -3.423 6.159 1.00 97.62 269 ALA A C 1
ATOM 2175 O O . ALA A 1 269 ? -10.799 -3.355 6.257 1.00 97.62 269 ALA A O 1
ATOM 2176 N N . PHE A 1 270 ? -8.755 -2.516 6.687 1.00 97.50 270 PHE A N 1
ATOM 2177 C CA . PHE A 1 270 ? -9.249 -1.369 7.444 1.00 97.50 270 PHE A CA 1
ATOM 2178 C C . PHE A 1 270 ? -8.325 -0.158 7.329 1.00 97.50 270 PHE A C 1
ATOM 2180 O O . PHE A 1 270 ? -7.104 -0.274 7.211 1.00 97.50 270 PHE A O 1
ATOM 2187 N N . ALA A 1 271 ? -8.932 1.022 7.377 1.00 97.25 271 ALA A N 1
ATOM 2188 C CA . ALA A 1 271 ? -8.251 2.301 7.434 1.00 97.25 271 ALA A CA 1
ATOM 2189 C C . ALA A 1 271 ? -8.989 3.222 8.405 1.00 97.25 271 ALA A C 1
ATOM 2191 O O . ALA A 1 271 ? -10.205 3.393 8.317 1.00 97.25 271 ALA A O 1
ATOM 2192 N N . HIS A 1 272 ? -8.239 3.836 9.307 1.00 96.62 272 HIS A N 1
ATOM 2193 C CA . HIS A 1 272 ? -8.732 4.784 10.291 1.00 96.62 272 HIS A CA 1
ATOM 2194 C C . HIS A 1 272 ? -7.762 5.959 10.382 1.00 96.62 272 HIS A C 1
ATOM 2196 O O . HIS A 1 272 ? -6.550 5.774 10.279 1.00 96.62 272 HIS A O 1
ATOM 2202 N N . ALA A 1 273 ? -8.273 7.173 10.525 1.00 96.44 273 ALA A N 1
ATOM 2203 C CA . ALA A 1 273 ? -7.461 8.327 10.855 1.00 96.44 273 ALA A CA 1
ATOM 2204 C C . ALA A 1 273 ? -8.211 9.275 11.782 1.00 96.44 273 ALA A C 1
ATOM 2206 O O . ALA A 1 273 ? -9.423 9.455 11.661 1.00 96.44 273 ALA A O 1
ATOM 2207 N N . ASP A 1 274 ? -7.437 9.929 12.636 1.00 94.25 274 ASP A N 1
ATOM 2208 C CA . ASP A 1 274 ? -7.884 11.015 13.491 1.00 94.25 274 ASP A CA 1
ATOM 2209 C C . ASP A 1 274 ? -7.367 12.342 12.949 1.00 94.25 274 ASP A C 1
ATOM 2211 O O . ASP A 1 274 ? -6.334 12.394 12.272 1.00 94.25 274 ASP A O 1
ATOM 2215 N N . ASN A 1 275 ? -8.066 13.430 13.273 1.00 96.19 275 ASN A N 1
ATOM 2216 C CA . ASN A 1 275 ? -7.586 14.779 12.999 1.00 96.19 275 ASN A CA 1
ATOM 2217 C C . ASN A 1 275 ? -6.814 15.327 14.210 1.00 96.19 275 ASN A C 1
ATOM 2219 O O . ASN A 1 275 ? -7.439 15.873 15.119 1.00 96.19 275 ASN A O 1
ATOM 2223 N N . PRO A 1 276 ? -5.469 15.242 14.238 1.00 94.69 276 PRO A N 1
ATOM 2224 C CA . PRO A 1 276 ? -4.672 15.808 15.325 1.00 94.69 276 PRO A CA 1
ATOM 2225 C C . PRO A 1 276 ? -4.470 17.326 15.206 1.00 94.69 276 PRO A C 1
ATOM 2227 O O . PRO A 1 276 ? -3.788 17.919 16.040 1.00 94.69 276 PRO A O 1
ATOM 2230 N N . SER A 1 277 ? -4.963 17.948 14.132 1.00 95.50 277 SER A N 1
ATOM 2231 C CA . SER A 1 277 ? -4.693 19.344 13.791 1.00 95.50 277 SER A CA 1
ATOM 2232 C C . SER A 1 277 ? -5.842 20.272 14.209 1.00 95.50 277 SER A C 1
ATOM 2234 O O . SER A 1 277 ? -6.980 19.822 14.335 1.00 95.50 277 SER A O 1
ATOM 2236 N N . PRO A 1 278 ? -5.595 21.587 14.352 1.00 96.00 278 PRO A N 1
ATOM 2237 C CA . PRO A 1 278 ? -6.649 22.556 14.653 1.00 96.00 278 PRO A CA 1
ATOM 2238 C C . PRO A 1 278 ? -7.527 22.908 13.437 1.00 96.00 278 PRO A C 1
ATOM 2240 O O . PRO A 1 278 ? -8.406 23.760 13.546 1.00 96.00 278 PRO A O 1
ATOM 2243 N N . LEU A 1 279 ? -7.277 22.319 12.262 1.00 96.19 279 LEU A N 1
ATOM 2244 C CA . LEU A 1 279 ? -8.067 22.588 11.063 1.00 96.19 279 LEU A CA 1
ATOM 2245 C C . LEU A 1 279 ? -9.424 21.890 11.146 1.00 96.19 279 LEU A C 1
ATOM 2247 O O . LEU A 1 279 ? -9.496 20.714 11.498 1.00 96.19 279 LEU A O 1
ATOM 2251 N N . THR A 1 280 ? -10.486 22.582 10.738 1.00 96.31 280 THR A N 1
ATOM 2252 C CA . THR A 1 280 ? -11.822 21.991 10.602 1.00 96.31 280 THR A CA 1
ATOM 2253 C C . THR A 1 280 ? -11.939 21.283 9.254 1.00 96.31 280 THR A C 1
ATOM 2255 O O . THR A 1 280 ? -11.899 21.957 8.219 1.00 96.31 280 THR A O 1
ATOM 2258 N N . PRO A 1 281 ? -12.100 19.950 9.222 1.00 96.06 281 PRO A N 1
ATOM 2259 C CA . PRO A 1 281 ? -12.191 19.239 7.965 1.00 96.06 281 PRO A CA 1
ATOM 2260 C C . PRO A 1 281 ? -13.593 19.338 7.353 1.00 96.06 281 PRO A C 1
ATOM 2262 O O . PRO A 1 281 ? -14.584 19.401 8.080 1.00 96.06 281 PRO A O 1
ATOM 2265 N N . PRO A 1 282 ? -13.698 19.357 6.012 1.00 95.75 282 PRO A N 1
ATOM 2266 C CA . PRO A 1 282 ? -14.982 19.446 5.307 1.00 95.75 282 PRO A CA 1
ATOM 2267 C C . PRO A 1 282 ? -15.836 18.176 5.452 1.00 95.75 282 PRO A C 1
ATOM 2269 O O . PRO A 1 282 ? -17.052 18.228 5.304 1.00 95.75 282 PRO A O 1
ATOM 2272 N N . VAL A 1 283 ? -15.196 17.041 5.734 1.00 96.38 283 VAL A N 1
ATOM 2273 C CA . VAL A 1 283 ? -15.806 15.752 6.081 1.00 96.38 283 VAL A CA 1
ATOM 2274 C C . VAL A 1 283 ? -14.979 15.123 7.201 1.00 96.38 283 VAL A C 1
ATOM 2276 O O . VAL A 1 283 ? -13.847 15.543 7.435 1.00 96.38 283 VAL A O 1
ATOM 2279 N N . THR A 1 284 ? -15.499 14.117 7.901 1.00 96.12 284 THR A N 1
ATOM 2280 C CA . THR A 1 284 ? -14.669 13.384 8.866 1.00 96.12 284 THR A CA 1
ATOM 2281 C C . THR A 1 284 ? -13.516 12.676 8.157 1.00 96.12 284 THR A C 1
ATOM 2283 O O . THR A 1 284 ? -13.609 12.327 6.977 1.00 96.12 284 THR A O 1
ATOM 2286 N N . PHE A 1 285 ? -12.427 12.456 8.889 1.00 97.12 285 PHE A N 1
ATOM 2287 C CA . PHE A 1 285 ? -11.299 11.676 8.394 1.00 97.12 285 PHE A CA 1
ATOM 2288 C C . PHE A 1 285 ? -11.718 10.233 8.096 1.00 97.12 285 PHE A C 1
ATOM 2290 O O . PHE A 1 285 ? -12.780 9.776 8.532 1.00 97.12 285 PHE A O 1
ATOM 2297 N N . GLN A 1 286 ? -10.890 9.541 7.311 1.00 96.00 286 GLN A N 1
ATOM 2298 C CA . GLN A 1 286 ? -11.152 8.172 6.890 1.00 96.00 286 GLN A CA 1
ATOM 2299 C C . GLN A 1 286 ? -11.481 7.254 8.075 1.00 96.00 286 GLN A C 1
ATOM 2301 O O . GLN A 1 286 ? -10.759 7.188 9.072 1.00 96.00 286 GLN A O 1
ATOM 2306 N N . HIS A 1 287 ? -12.565 6.504 7.938 1.00 96.38 287 HIS A N 1
ATOM 2307 C CA . HIS A 1 287 ? -12.882 5.401 8.829 1.00 96.38 287 HIS A CA 1
ATOM 2308 C C . HIS A 1 287 ? -13.710 4.386 8.047 1.00 96.38 287 HIS A C 1
ATOM 2310 O O . HIS A 1 287 ? -14.893 4.595 7.774 1.00 96.38 287 HIS A O 1
ATOM 2316 N N . GLN A 1 288 ? -13.048 3.328 7.590 1.00 96.25 288 GLN A N 1
ATOM 2317 C CA . GLN A 1 288 ? -13.678 2.298 6.777 1.00 96.25 288 GLN A CA 1
ATOM 2318 C C . GLN A 1 288 ? -13.001 0.949 6.948 1.00 96.25 288 GLN A C 1
ATOM 2320 O O . GLN A 1 288 ? -11.807 0.853 7.235 1.00 96.25 288 GLN A O 1
ATOM 2325 N N . GLY A 1 289 ? -13.793 -0.096 6.751 1.00 95.69 289 GLY A N 1
ATOM 2326 C CA . GLY A 1 289 ? -13.333 -1.467 6.829 1.00 95.69 289 GLY A CA 1
ATOM 2327 C C . GLY A 1 289 ? -14.134 -2.374 5.909 1.00 95.69 289 GLY A C 1
ATOM 2328 O O . GLY A 1 289 ? -15.261 -2.072 5.504 1.00 95.69 289 GLY A O 1
ATOM 2329 N N . ARG A 1 290 ? -13.548 -3.516 5.563 1.00 95.25 290 ARG A N 1
ATOM 2330 C CA . ARG A 1 290 ? -14.212 -4.554 4.780 1.00 95.25 290 ARG A CA 1
ATOM 2331 C C . ARG A 1 290 ? -13.777 -5.924 5.256 1.00 95.25 290 ARG A C 1
ATOM 2333 O O . ARG A 1 290 ? -12.586 -6.229 5.262 1.00 95.25 290 ARG A O 1
ATOM 2340 N N . LEU A 1 291 ? -14.765 -6.747 5.581 1.00 94.88 291 LEU A N 1
ATOM 2341 C CA . LEU A 1 291 ? -14.578 -8.148 5.920 1.00 94.88 291 LEU A CA 1
ATOM 2342 C C . LEU A 1 291 ? -14.955 -9.012 4.714 1.00 94.88 291 LEU A C 1
ATOM 2344 O O . LEU A 1 291 ? -15.971 -8.775 4.057 1.00 94.88 291 LEU A O 1
ATOM 2348 N N . TYR A 1 292 ? -14.154 -10.025 4.420 1.00 95.50 292 TYR A N 1
ATOM 2349 C CA . TYR A 1 292 ? -14.460 -11.050 3.432 1.00 95.50 292 TYR A CA 1
ATOM 2350 C C . TYR A 1 292 ? -14.375 -12.436 4.062 1.00 95.50 292 TYR A C 1
ATOM 2352 O O . TYR A 1 292 ? -13.427 -12.733 4.783 1.00 95.50 292 TYR A O 1
ATOM 2360 N N . LEU A 1 293 ? -15.362 -13.280 3.769 1.00 94.19 293 LEU A N 1
ATOM 2361 C CA . LEU A 1 293 ? -15.485 -14.653 4.252 1.00 94.19 293 LEU A CA 1
ATOM 2362 C C . LEU A 1 293 ? -15.437 -15.597 3.042 1.00 94.19 293 LEU A C 1
ATOM 2364 O O . LEU A 1 293 ? -16.477 -15.817 2.406 1.00 94.19 293 LEU A O 1
ATOM 2368 N N . PRO A 1 294 ? -14.257 -16.149 2.693 1.00 92.50 294 PRO A N 1
ATOM 2369 C CA . PRO A 1 294 ? -14.072 -16.950 1.485 1.00 92.50 294 PRO A CA 1
ATOM 2370 C C . PRO A 1 294 ? -15.036 -18.133 1.377 1.00 92.50 294 PRO A C 1
ATOM 2372 O O . PRO A 1 294 ? -15.658 -18.319 0.334 1.00 92.50 294 PRO A O 1
ATOM 2375 N N . SER A 1 295 ? -15.237 -18.879 2.469 1.00 90.62 295 SER A N 1
ATOM 2376 C CA . SER A 1 295 ? -16.112 -20.063 2.497 1.00 90.62 295 SER A CA 1
ATOM 2377 C C . SER A 1 295 ? -17.585 -19.756 2.207 1.00 90.62 295 SER A C 1
ATOM 2379 O O . SER A 1 295 ? -18.330 -20.653 1.820 1.00 90.62 295 SER A O 1
ATOM 2381 N N . ARG A 1 296 ? -18.005 -18.494 2.369 1.00 90.62 296 ARG A N 1
ATOM 2382 C CA . ARG A 1 296 ? -19.377 -18.022 2.121 1.00 90.62 296 ARG A CA 1
ATOM 2383 C C . ARG A 1 296 ? -19.500 -17.174 0.856 1.00 90.62 296 ARG A C 1
ATOM 2385 O O . ARG A 1 296 ? -20.605 -16.765 0.517 1.00 90.62 296 ARG A O 1
ATOM 2392 N N . GLY A 1 297 ? -18.383 -16.830 0.209 1.00 91.69 297 GLY A N 1
ATOM 2393 C CA . GLY A 1 297 ? -18.360 -15.822 -0.854 1.00 91.69 297 GLY A CA 1
ATOM 2394 C C . GLY A 1 297 ? -18.910 -14.457 -0.413 1.00 91.69 297 GLY A C 1
ATOM 2395 O O . GLY A 1 297 ? -19.379 -13.690 -1.250 1.00 91.69 297 GLY A O 1
ATOM 2396 N N . LEU A 1 298 ? -18.884 -14.157 0.891 1.00 91.75 298 LEU A N 1
ATOM 2397 C CA . LEU A 1 298 ? -19.567 -13.003 1.475 1.00 91.75 298 LEU A CA 1
ATOM 2398 C C . LEU A 1 298 ? -18.574 -11.877 1.756 1.00 91.75 298 LEU A C 1
ATOM 2400 O O . LEU A 1 298 ? -17.567 -12.093 2.426 1.00 91.75 298 LEU A O 1
ATOM 2404 N N . SER A 1 299 ? -18.872 -10.665 1.282 1.00 93.75 299 SER A N 1
ATOM 2405 C CA . SER A 1 299 ? -18.126 -9.456 1.637 1.00 93.75 299 SER A CA 1
ATOM 2406 C C . SER A 1 299 ? -19.037 -8.444 2.318 1.00 93.75 299 SER A C 1
ATOM 2408 O O . SER A 1 299 ? -20.079 -8.081 1.775 1.00 93.75 299 SER A O 1
ATOM 2410 N N . LEU A 1 300 ? -18.627 -7.980 3.495 1.00 92.56 300 LEU A N 1
ATOM 2411 C CA . LEU A 1 300 ? -19.391 -7.087 4.355 1.00 92.56 300 LEU A CA 1
ATOM 2412 C C . LEU A 1 300 ? -18.649 -5.765 4.531 1.00 92.56 300 LEU A C 1
ATOM 2414 O O . LEU A 1 300 ? -17.425 -5.738 4.684 1.00 92.56 300 LEU A O 1
ATOM 2418 N N . ARG A 1 301 ? -19.405 -4.664 4.544 1.00 92.88 301 ARG A N 1
ATOM 2419 C CA . ARG A 1 301 ? -18.891 -3.381 5.028 1.00 92.88 301 ARG A CA 1
ATOM 2420 C C . ARG A 1 301 ? -18.649 -3.493 6.529 1.00 92.88 301 ARG A C 1
ATOM 2422 O O . ARG A 1 301 ? -19.502 -3.993 7.254 1.00 92.88 301 ARG A O 1
ATOM 2429 N N . PHE A 1 302 ? -17.503 -3.001 6.970 1.00 93.69 302 PHE A N 1
ATOM 2430 C CA . PHE A 1 302 ? -17.052 -3.029 8.355 1.00 93.69 302 PHE A CA 1
ATOM 2431 C C . PHE A 1 302 ? -16.619 -1.614 8.755 1.00 93.69 302 PHE A C 1
ATOM 2433 O O . PHE A 1 302 ? -15.489 -1.382 9.145 1.00 93.69 302 PHE A O 1
ATOM 2440 N N . ASP A 1 303 ? -17.508 -0.633 8.581 1.00 93.69 303 ASP A N 1
ATOM 2441 C CA . ASP A 1 303 ? -17.208 0.782 8.871 1.00 93.69 303 ASP A CA 1
ATOM 2442 C C . ASP A 1 303 ? -17.544 1.183 10.313 1.00 93.69 303 ASP A C 1
ATOM 2444 O O . ASP A 1 303 ? -17.372 2.332 10.690 1.00 93.69 303 ASP A O 1
ATOM 2448 N N . ARG A 1 304 ? -18.114 0.275 11.106 1.00 93.44 304 ARG A N 1
ATOM 2449 C CA . ARG A 1 304 ? -18.482 0.532 12.500 1.00 93.44 304 ARG A CA 1
ATOM 2450 C C . ARG A 1 304 ? -17.552 -0.268 13.389 1.00 93.44 304 ARG A C 1
ATOM 2452 O O . ARG A 1 304 ? -17.987 -1.281 13.920 1.00 93.44 304 ARG A O 1
ATOM 2459 N N . PHE A 1 305 ? -16.295 0.144 13.484 1.00 95.19 305 PHE A N 1
ATOM 2460 C CA . PHE A 1 305 ? -15.292 -0.524 14.305 1.00 95.19 305 PHE A CA 1
ATOM 2461 C C . PHE A 1 305 ? -14.536 0.474 15.167 1.00 95.19 305 PHE A C 1
ATOM 2463 O O . PHE A 1 305 ? -14.543 1.676 14.921 1.00 95.19 305 PHE A O 1
ATOM 2470 N N . THR A 1 306 ? -13.857 -0.049 16.170 1.00 95.94 306 THR A N 1
ATOM 2471 C CA . THR A 1 306 ? -12.869 0.667 16.956 1.00 95.94 306 THR A CA 1
ATOM 2472 C C . THR A 1 306 ? -11.519 0.052 16.645 1.00 95.94 306 THR A C 1
ATOM 2474 O O . THR A 1 306 ? -11.355 -1.166 16.676 1.00 95.94 306 THR A O 1
ATOM 2477 N N . PHE A 1 307 ? -10.550 0.905 16.337 1.00 95.69 307 PHE A N 1
ATOM 2478 C CA . PHE A 1 307 ? -9.149 0.525 16.314 1.00 95.69 307 PHE A CA 1
ATOM 2479 C C . PHE A 1 307 ? -8.458 1.195 17.492 1.00 95.69 307 PHE A C 1
ATOM 2481 O O . PHE A 1 307 ? -8.627 2.396 17.700 1.00 95.69 307 PHE A O 1
ATOM 2488 N N . SER A 1 308 ? -7.694 0.432 18.264 1.00 95.38 308 SER A N 1
ATOM 2489 C CA . SER A 1 308 ? -6.932 0.974 19.387 1.00 95.38 308 SER A CA 1
ATOM 2490 C C . SER A 1 308 ? -5.622 0.218 19.591 1.00 95.38 308 SER A C 1
ATOM 2492 O O . SER A 1 308 ? -5.364 -0.809 18.965 1.00 95.38 308 SER A O 1
ATOM 2494 N N . ASP A 1 309 ? -4.762 0.756 20.446 1.00 93.88 309 ASP A N 1
ATOM 2495 C CA . ASP A 1 309 ? -3.494 0.155 20.840 1.00 93.88 309 ASP A CA 1
ATOM 2496 C C . ASP A 1 309 ? -3.155 0.546 22.280 1.00 93.88 309 ASP A C 1
ATOM 2498 O O . ASP A 1 309 ? -3.841 1.361 22.901 1.00 93.88 309 ASP A O 1
ATOM 2502 N N . ASN A 1 310 ? -2.093 -0.037 22.827 1.00 88.25 310 ASN A N 1
ATOM 2503 C CA . ASN A 1 310 ? -1.647 0.253 24.189 1.00 88.25 310 ASN A CA 1
ATOM 2504 C C . ASN A 1 310 ? -0.851 1.568 24.339 1.00 88.25 310 ASN A C 1
ATOM 2506 O O . ASN A 1 310 ? -0.232 1.798 25.379 1.00 88.25 310 ASN A O 1
ATOM 2510 N N . GLY A 1 311 ? -0.893 2.451 23.339 1.00 84.44 311 GLY A N 1
ATOM 2511 C CA . GLY A 1 311 ? -0.303 3.782 23.380 1.00 84.44 311 GLY A CA 1
ATOM 2512 C C . GLY A 1 311 ? 1.151 3.850 22.909 1.00 84.44 311 GLY A C 1
ATOM 2513 O O . GLY A 1 311 ? 1.745 2.899 22.405 1.00 84.44 311 GLY A O 1
ATOM 2514 N N . GLY A 1 312 ? 1.729 5.046 23.038 1.00 82.94 312 GLY A N 1
ATOM 2515 C CA . GLY A 1 312 ? 3.094 5.340 22.601 1.00 82.94 312 GLY A CA 1
ATOM 2516 C C . GLY A 1 312 ? 3.252 5.514 21.086 1.00 82.94 312 GLY A C 1
ATOM 2517 O O . GLY A 1 312 ? 2.306 5.409 20.296 1.00 82.94 312 GLY A O 1
ATOM 2518 N N . LEU A 1 313 ? 4.483 5.820 20.671 1.00 84.44 313 LEU A N 1
ATOM 2519 C CA . LEU A 1 313 ? 4.818 6.023 19.260 1.00 84.44 313 LEU A CA 1
ATOM 2520 C C . LEU A 1 313 ? 5.023 4.706 18.509 1.00 84.44 313 LEU A C 1
ATOM 2522 O O . LEU A 1 313 ? 4.799 4.688 17.308 1.00 84.44 313 LEU A O 1
ATOM 2526 N N . GLN A 1 314 ? 5.408 3.623 19.184 1.00 86.50 314 GLN A N 1
ATOM 2527 C CA . GLN A 1 314 ? 5.573 2.290 18.599 1.00 86.50 314 GLN A CA 1
ATOM 2528 C C . GLN A 1 314 ? 4.900 1.256 19.521 1.00 86.50 314 GLN A C 1
ATOM 2530 O O . GLN A 1 314 ? 5.580 0.686 20.376 1.00 86.50 314 GLN A O 1
ATOM 2535 N N . PRO A 1 315 ? 3.573 1.059 19.394 1.00 86.69 315 PRO A N 1
ATOM 2536 C CA . PRO A 1 315 ? 2.803 0.215 20.304 1.00 86.69 315 PRO A CA 1
ATOM 2537 C C . PRO A 1 315 ? 3.230 -1.252 20.261 1.00 86.69 315 PRO A C 1
ATOM 2539 O O . PRO A 1 315 ? 3.700 -1.750 19.233 1.00 86.69 315 PRO A O 1
ATOM 2542 N N . THR A 1 316 ? 3.033 -1.950 21.377 1.00 85.25 316 THR A N 1
ATOM 2543 C CA . THR A 1 316 ? 3.359 -3.377 21.511 1.00 85.25 316 THR A CA 1
ATOM 2544 C C . THR A 1 316 ? 2.137 -4.285 21.468 1.00 85.25 316 THR A C 1
ATOM 2546 O O . THR A 1 316 ? 2.317 -5.495 21.458 1.00 85.25 316 THR A O 1
ATOM 2549 N N . GLN A 1 317 ? 0.924 -3.730 21.409 1.00 91.88 317 GLN A N 1
ATOM 2550 C CA . GLN A 1 317 ? -0.326 -4.468 21.213 1.00 91.88 317 GLN A CA 1
ATOM 2551 C C . GLN A 1 317 ? -1.341 -3.605 20.465 1.00 91.88 317 GLN A C 1
ATOM 2553 O O . GLN A 1 317 ? -1.405 -2.394 20.686 1.00 91.88 317 GLN A O 1
ATOM 2558 N N . PHE A 1 318 ? -2.139 -4.243 19.614 1.00 96.44 318 PHE A N 1
ATOM 2559 C CA . PHE A 1 318 ? -3.154 -3.608 18.775 1.00 96.44 318 PHE A CA 1
ATOM 2560 C C . 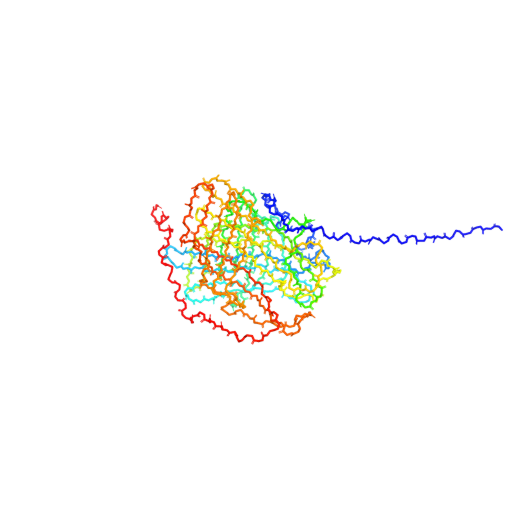PHE A 1 318 ? -4.497 -4.323 18.920 1.00 96.44 318 PHE A C 1
ATOM 2562 O O . PHE A 1 318 ? -4.530 -5.532 19.134 1.00 96.44 318 PHE A O 1
ATOM 2569 N N . TYR A 1 319 ? -5.598 -3.593 18.760 1.00 97.75 319 TYR A N 1
ATOM 2570 C CA . TYR A 1 319 ? -6.949 -4.113 18.952 1.00 97.75 319 TYR A CA 1
ATOM 2571 C C . TYR A 1 319 ? -7.882 -3.640 17.838 1.00 97.75 319 TYR A C 1
ATOM 2573 O O . TYR A 1 319 ? -7.867 -2.466 17.455 1.00 97.75 319 TYR A O 1
ATOM 2581 N N . ILE A 1 320 ? -8.694 -4.564 17.326 1.00 97.56 320 ILE A N 1
ATOM 2582 C CA . ILE A 1 320 ? -9.823 -4.270 16.443 1.00 97.56 320 ILE A CA 1
ATOM 2583 C C . ILE A 1 320 ? -11.064 -4.870 17.079 1.00 97.56 320 ILE A C 1
ATOM 2585 O O . ILE A 1 320 ? -11.159 -6.090 17.211 1.00 97.56 320 ILE A O 1
ATOM 258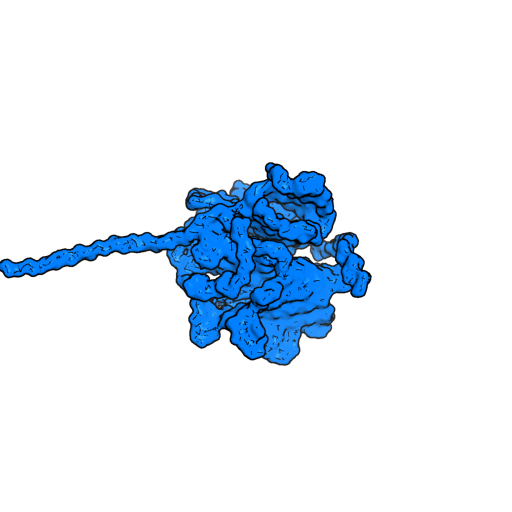9 N N . ASP A 1 321 ? -12.016 -4.004 17.396 1.00 96.81 321 ASP A N 1
ATOM 2590 C CA . ASP A 1 321 ? -13.266 -4.379 18.039 1.00 96.81 321 ASP A CA 1
ATOM 2591 C C . ASP A 1 321 ? -14.460 -3.783 17.304 1.00 96.81 321 ASP A C 1
ATOM 2593 O O . ASP A 1 321 ? -14.372 -2.701 16.718 1.00 96.81 321 ASP A O 1
ATOM 2597 N N . ASN A 1 322 ? -15.607 -4.451 17.358 1.00 93.38 322 ASN A N 1
ATOM 2598 C CA . ASN A 1 322 ? -16.877 -3.807 17.067 1.00 93.38 322 ASN A CA 1
ATOM 2599 C C . ASN A 1 322 ? -18.066 -4.454 17.774 1.00 93.38 322 ASN A C 1
ATOM 2601 O O . ASN A 1 322 ? -18.066 -5.642 18.065 1.00 93.38 322 ASN A O 1
ATOM 2605 N N . ASP A 1 323 ? -19.133 -3.665 17.898 1.00 76.19 323 ASP A N 1
ATOM 2606 C CA . ASP A 1 323 ? -20.416 -4.098 18.451 1.00 76.19 323 ASP A CA 1
ATOM 2607 C C . ASP A 1 323 ? -21.519 -3.963 17.385 1.00 76.19 323 ASP A C 1
ATOM 2609 O O . ASP A 1 323 ? -22.416 -3.122 17.485 1.00 76.19 323 ASP A O 1
ATOM 2613 N N . SER A 1 324 ? -21.423 -4.726 16.287 1.00 77.12 324 SER A N 1
ATOM 2614 C CA . SER A 1 324 ? -22.449 -4.738 15.230 1.00 77.12 324 SER A CA 1
ATOM 2615 C C . SER A 1 324 ? -23.232 -6.046 15.191 1.00 77.12 324 SER A C 1
ATOM 2617 O O . SER A 1 324 ? -22.654 -7.124 15.147 1.00 77.12 324 SER A O 1
ATOM 2619 N N . ASP A 1 325 ? -24.555 -5.934 15.045 1.00 69.44 325 ASP A N 1
ATOM 2620 C CA . ASP A 1 325 ? -25.481 -7.075 14.961 1.00 69.44 325 ASP A CA 1
ATOM 2621 C C . ASP A 1 325 ? -25.218 -8.030 13.780 1.00 69.44 325 ASP A C 1
ATOM 2623 O O . ASP A 1 325 ? -25.650 -9.179 13.794 1.00 69.44 325 ASP A O 1
ATOM 2627 N N . SER A 1 326 ? -24.547 -7.557 12.723 1.00 79.69 326 SER A N 1
ATOM 2628 C CA . SER A 1 326 ? -24.326 -8.343 11.496 1.00 79.69 326 SER A CA 1
ATOM 2629 C C . SER A 1 326 ? -23.012 -9.125 11.492 1.00 79.69 326 SER A C 1
ATOM 2631 O O . SER A 1 326 ? -22.921 -10.184 10.867 1.00 79.69 326 SER A O 1
ATOM 2633 N N . VAL A 1 327 ? -22.001 -8.603 12.184 1.00 87.56 327 VAL A N 1
ATOM 2634 C CA . VAL A 1 327 ? -20.709 -9.249 12.384 1.00 87.56 327 VAL A CA 1
ATOM 2635 C C . VAL A 1 327 ? -20.016 -8.620 13.580 1.00 87.56 327 VAL A C 1
ATOM 2637 O O . VAL A 1 327 ? -19.951 -7.395 13.680 1.00 87.56 327 VAL A O 1
ATOM 2640 N N . ILE A 1 328 ? -19.475 -9.464 14.446 1.00 93.06 328 ILE A N 1
ATOM 2641 C CA . ILE A 1 328 ? -18.678 -9.061 15.598 1.00 93.06 328 ILE A CA 1
ATOM 2642 C C . ILE A 1 328 ? -17.243 -9.521 15.348 1.00 93.06 328 ILE A C 1
ATOM 2644 O O . ILE A 1 328 ? -17.006 -10.653 14.934 1.00 93.06 328 ILE A O 1
ATOM 2648 N N . VAL A 1 329 ? -16.284 -8.640 15.562 1.00 95.44 329 VAL A N 1
ATOM 2649 C CA . VAL A 1 329 ? -14.852 -8.865 15.412 1.00 95.44 329 VAL A CA 1
ATOM 2650 C C . VAL A 1 329 ? -14.210 -8.388 16.697 1.00 95.44 329 VAL A C 1
ATOM 2652 O O . VAL A 1 329 ? -14.377 -7.233 17.063 1.00 95.44 329 VAL A O 1
ATOM 2655 N N . HIS A 1 330 ? -13.473 -9.285 17.342 1.00 96.81 330 HIS A N 1
ATOM 2656 C CA . HIS A 1 330 ? -12.647 -9.013 18.510 1.00 96.81 330 HIS A CA 1
ATOM 2657 C C . HIS A 1 330 ? -11.273 -9.601 18.237 1.00 96.81 330 HIS A C 1
ATOM 2659 O O . HIS A 1 330 ? -11.078 -10.812 18.359 1.00 96.81 330 HIS A O 1
ATOM 2665 N N . LEU A 1 331 ? -10.331 -8.775 17.798 1.00 98.00 331 LEU A N 1
ATOM 2666 C CA . LEU A 1 331 ? -8.989 -9.220 17.439 1.00 98.00 331 LEU A CA 1
ATOM 2667 C C . LEU A 1 331 ? -7.944 -8.467 18.248 1.00 98.00 331 LEU A C 1
ATOM 2669 O O . LEU A 1 331 ? -7.958 -7.241 18.321 1.00 98.00 331 LEU A O 1
ATOM 2673 N N . THR A 1 332 ? -6.995 -9.218 18.792 1.00 98.06 332 THR A N 1
ATOM 2674 C CA . THR A 1 332 ? -5.759 -8.711 19.383 1.00 98.06 332 THR A CA 1
ATOM 2675 C C . THR A 1 332 ? -4.604 -9.021 18.440 1.00 98.06 332 THR A C 1
ATOM 2677 O O . THR A 1 332 ? -4.510 -10.125 17.903 1.00 98.06 332 THR A O 1
ATOM 2680 N N . GLY A 1 333 ? -3.771 -8.017 18.192 1.00 96.88 333 GLY A N 1
ATOM 2681 C CA . GLY A 1 333 ? -2.615 -8.074 17.314 1.00 96.88 333 GLY A CA 1
ATOM 2682 C C . GLY A 1 333 ? -1.322 -7.921 18.102 1.00 96.88 333 GLY A C 1
ATOM 2683 O O . GLY A 1 333 ? -1.051 -6.848 18.647 1.00 96.88 333 GLY A O 1
ATOM 2684 N N . ASP A 1 334 ? -0.500 -8.964 18.085 1.00 92.81 334 ASP A N 1
ATOM 2685 C CA . ASP A 1 334 ? 0.820 -8.998 18.701 1.00 92.81 334 ASP A CA 1
ATOM 2686 C C . ASP A 1 334 ? 1.913 -8.732 17.651 1.00 92.81 334 ASP A C 1
ATOM 2688 O O . ASP A 1 334 ? 1.992 -9.424 16.624 1.00 92.81 334 ASP A O 1
ATOM 2692 N N . PRO A 1 335 ? 2.785 -7.729 17.857 1.00 89.94 335 PRO A N 1
ATOM 2693 C CA . PRO A 1 335 ? 3.879 -7.425 16.949 1.00 89.94 335 PRO A CA 1
ATOM 2694 C C . PRO A 1 335 ? 4.860 -8.579 16.811 1.00 89.94 335 PRO A C 1
ATOM 2696 O O . PRO A 1 335 ? 5.546 -8.974 17.750 1.00 89.94 335 PRO A O 1
ATOM 2699 N N . ILE A 1 336 ? 5.003 -9.036 15.575 1.00 87.81 336 ILE A N 1
ATOM 2700 C CA . ILE A 1 336 ? 6.065 -9.937 15.157 1.00 87.81 336 ILE A CA 1
ATOM 2701 C C . ILE A 1 336 ? 7.311 -9.105 14.869 1.00 87.81 336 ILE A C 1
ATOM 2703 O O . ILE A 1 336 ? 8.359 -9.328 15.455 1.00 87.81 336 ILE A O 1
ATOM 2707 N N . LEU A 1 337 ? 7.225 -8.129 13.961 1.00 86.12 337 LEU A N 1
ATOM 2708 C CA . LEU A 1 337 ? 8.383 -7.342 13.540 1.00 86.12 337 LEU A CA 1
ATOM 2709 C C . LEU A 1 337 ? 7.979 -5.931 13.129 1.00 86.12 337 LEU A C 1
ATOM 2711 O O . LEU A 1 337 ? 6.946 -5.728 12.502 1.00 86.12 337 LEU A O 1
ATOM 2715 N N . PHE A 1 338 ? 8.849 -4.962 13.396 1.00 86.25 338 PHE A N 1
ATOM 2716 C CA . PHE A 1 338 ? 8.684 -3.589 12.928 1.00 86.25 338 PHE A CA 1
ATOM 2717 C C . PHE A 1 338 ? 9.560 -3.287 11.710 1.00 86.25 338 PHE A C 1
ATOM 2719 O O . PHE A 1 338 ? 10.705 -3.750 11.599 1.00 86.25 338 PHE A O 1
ATOM 2726 N N . TYR A 1 339 ? 9.035 -2.443 10.825 1.00 86.62 339 TYR A N 1
ATOM 2727 C CA . TYR A 1 339 ? 9.792 -1.785 9.772 1.00 86.62 339 TYR A CA 1
ATOM 2728 C C . TYR A 1 339 ? 9.568 -0.262 9.800 1.00 86.62 339 TYR A C 1
ATOM 2730 O O . TYR A 1 339 ? 8.449 0.191 9.589 1.00 86.62 339 TYR A O 1
ATOM 2738 N N . PRO A 1 340 ? 10.617 0.554 9.977 1.00 83.06 340 PRO A N 1
ATOM 2739 C CA . PRO A 1 340 ? 11.942 0.171 10.460 1.00 83.06 340 PRO A CA 1
ATOM 2740 C C . PRO A 1 340 ? 11.858 -0.503 11.841 1.00 83.06 340 PRO A C 1
ATOM 2742 O O . PRO A 1 340 ? 10.856 -0.375 12.531 1.00 83.06 340 PRO A O 1
ATOM 2745 N N . ARG A 1 341 ? 12.913 -1.208 12.273 1.00 81.19 341 ARG A N 1
ATOM 2746 C CA . ARG A 1 341 ? 12.917 -1.906 13.580 1.00 81.19 341 ARG A CA 1
ATOM 2747 C C . ARG A 1 341 ? 12.611 -0.976 14.765 1.00 81.19 341 ARG A C 1
ATOM 2749 O O . ARG A 1 341 ? 12.031 -1.412 15.753 1.00 81.19 341 ARG A O 1
ATOM 2756 N N . VAL A 1 342 ? 13.040 0.278 14.657 1.00 80.62 342 VAL A N 1
ATOM 2757 C CA . VAL A 1 342 ? 12.699 1.366 15.575 1.00 80.62 342 VAL A CA 1
ATOM 2758 C C . VAL A 1 342 ? 12.123 2.488 14.729 1.00 80.62 342 VAL A C 1
ATOM 2760 O O . VAL A 1 342 ? 12.791 2.955 13.800 1.00 80.62 342 VAL A O 1
ATOM 2763 N N . TRP A 1 343 ? 10.894 2.898 15.016 1.00 85.44 343 TRP A N 1
ATOM 2764 C CA . TRP A 1 343 ? 10.247 3.974 14.283 1.00 85.44 343 TRP A CA 1
ATOM 2765 C C . TRP A 1 343 ? 10.871 5.318 14.671 1.00 85.44 343 TRP A C 1
ATOM 2767 O O . TRP A 1 343 ? 10.991 5.662 15.847 1.00 85.44 343 TRP A O 1
ATOM 2777 N N . GLY A 1 344 ? 11.324 6.069 13.668 1.00 84.19 344 GLY A N 1
ATOM 2778 C CA . GLY A 1 344 ? 12.066 7.309 13.882 1.00 84.19 344 GLY A CA 1
ATOM 2779 C C . GLY A 1 344 ? 11.168 8.450 14.352 1.00 84.19 344 GLY A C 1
ATOM 2780 O O . GLY A 1 344 ? 10.165 8.754 13.713 1.00 84.19 344 GLY A O 1
ATOM 2781 N N . ILE A 1 345 ? 11.568 9.133 15.426 1.00 89.06 345 ILE A N 1
ATOM 2782 C CA . ILE A 1 345 ? 10.832 10.287 15.948 1.00 89.06 345 ILE A CA 1
ATOM 2783 C C . ILE A 1 345 ? 11.153 11.526 15.112 1.00 89.06 345 ILE A C 1
ATOM 2785 O O . ILE A 1 345 ? 12.298 11.975 15.037 1.00 89.06 345 ILE A O 1
ATOM 2789 N N . GLY A 1 346 ? 10.120 12.087 14.496 1.00 87.88 346 GLY A N 1
ATOM 2790 C CA . GLY A 1 346 ? 10.145 13.389 13.853 1.00 87.88 346 GLY A CA 1
ATOM 2791 C C . GLY A 1 346 ? 9.528 14.470 14.736 1.00 87.88 346 GLY A C 1
ATOM 2792 O O . GLY A 1 346 ? 8.653 14.209 15.558 1.00 87.88 346 GLY A O 1
ATOM 2793 N N . SER A 1 347 ? 9.960 15.703 14.502 1.00 86.88 347 SER A N 1
ATOM 2794 C CA . SER A 1 347 ? 9.377 16.926 15.057 1.00 86.88 347 SER A CA 1
ATOM 2795 C C . SER A 1 347 ? 8.892 17.838 13.916 1.00 86.88 347 SER A C 1
ATOM 2797 O O . SER A 1 347 ? 8.695 17.376 12.778 1.00 86.88 347 SER A O 1
ATOM 2799 N N . ASN A 1 348 ? 8.739 19.134 14.209 1.00 85.75 348 ASN A N 1
ATOM 2800 C CA . ASN A 1 348 ? 8.385 20.201 13.268 1.00 85.75 348 ASN A CA 1
ATOM 2801 C C . ASN A 1 348 ? 6.943 20.104 12.761 1.00 85.75 348 ASN A C 1
ATOM 2803 O O . ASN A 1 348 ? 6.690 20.175 11.557 1.00 85.75 348 ASN A O 1
ATOM 2807 N N . ILE A 1 349 ? 6.011 19.915 13.692 1.00 93.88 349 ILE A N 1
ATOM 2808 C CA . ILE A 1 349 ? 4.581 19.978 13.413 1.00 93.88 349 ILE A CA 1
ATOM 2809 C C . ILE A 1 349 ? 4.152 21.450 13.470 1.00 93.88 349 ILE A C 1
ATOM 2811 O O . ILE A 1 349 ? 4.446 22.146 14.438 1.00 93.88 349 ILE A O 1
ATOM 2815 N N . TRP A 1 350 ? 3.509 21.953 12.412 1.00 95.19 350 TRP A N 1
ATOM 2816 C CA . TRP A 1 350 ? 3.286 23.400 12.248 1.00 95.19 350 TRP A CA 1
ATOM 2817 C C . TRP A 1 350 ? 2.344 24.006 13.298 1.0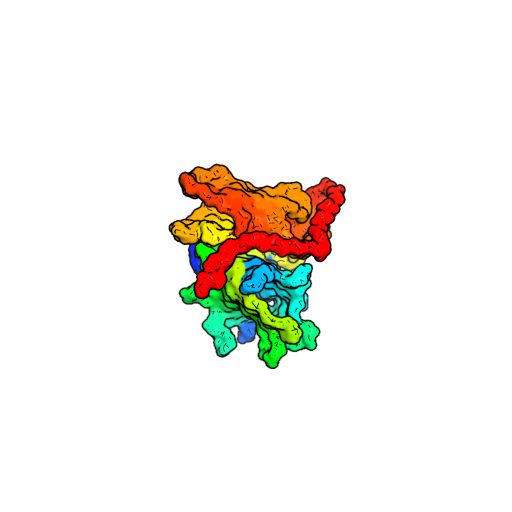0 95.19 350 TRP A C 1
ATOM 2819 O O . TRP A 1 350 ? 2.444 25.200 13.571 1.00 95.19 350 TRP A O 1
ATOM 2829 N N . TRP A 1 351 ? 1.448 23.200 13.878 1.00 95.19 351 TRP A N 1
ATOM 2830 C CA . TRP A 1 351 ? 0.505 23.634 14.916 1.00 95.19 351 TRP A CA 1
ATOM 2831 C C . TRP A 1 351 ? 0.982 23.349 16.342 1.00 95.19 351 TRP A C 1
ATOM 2833 O O . TRP A 1 351 ? 0.431 23.909 17.284 1.00 95.19 351 TRP A O 1
ATOM 2843 N N . ASP A 1 352 ? 1.993 22.496 16.509 1.00 93.31 352 ASP A N 1
ATOM 2844 C CA . ASP A 1 352 ? 2.575 22.157 17.806 1.00 93.31 352 ASP A CA 1
ATOM 2845 C C . ASP A 1 352 ? 4.060 21.823 17.621 1.00 93.31 352 ASP A C 1
ATOM 2847 O O . ASP A 1 352 ? 4.438 20.708 17.263 1.00 93.31 352 ASP A O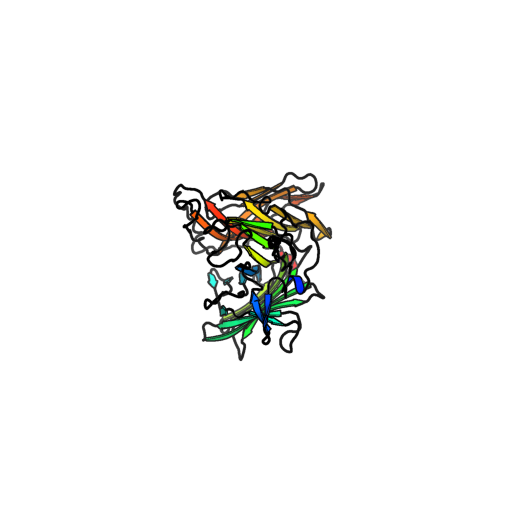 1
ATOM 2851 N N . SER A 1 353 ? 4.929 22.800 17.878 1.00 89.50 353 SER A N 1
ATOM 2852 C CA . SER A 1 353 ? 6.378 22.632 17.734 1.00 89.50 353 SER A CA 1
ATOM 2853 C C . SER A 1 353 ? 6.985 21.655 18.747 1.00 89.50 353 SER A C 1
ATOM 2855 O O . SER A 1 353 ? 8.128 21.228 18.565 1.00 89.50 353 SER A O 1
ATOM 2857 N N . THR A 1 354 ? 6.239 21.295 19.796 1.00 89.94 354 THR A N 1
ATOM 2858 C CA . THR A 1 354 ? 6.669 20.375 20.857 1.00 89.94 354 THR A CA 1
ATOM 2859 C C . THR A 1 354 ? 6.183 18.945 20.643 1.00 89.94 354 THR A C 1
ATOM 2861 O O . THR A 1 354 ? 6.729 18.023 21.253 1.00 89.94 354 THR A O 1
ATOM 2864 N N . ALA A 1 355 ? 5.198 18.752 19.765 1.00 91.31 355 ALA A N 1
ATOM 2865 C CA . ALA A 1 355 ? 4.671 17.441 19.446 1.00 91.31 355 ALA A CA 1
ATOM 2866 C C . ALA A 1 355 ? 5.701 16.547 18.754 1.00 91.31 355 ALA A C 1
ATOM 2868 O O . ALA A 1 355 ? 6.620 16.984 18.047 1.00 91.31 355 ALA A O 1
ATOM 2869 N N . GLN A 1 356 ? 5.486 15.251 18.932 1.00 91.75 356 GLN A N 1
ATOM 2870 C CA . GLN A 1 356 ? 6.245 14.203 18.278 1.00 91.75 356 GLN A CA 1
ATOM 2871 C C . GLN A 1 356 ? 5.380 13.507 17.241 1.00 91.75 356 GLN A C 1
ATOM 2873 O O . GLN A 1 356 ? 4.164 13.372 17.384 1.00 91.75 356 GLN A O 1
ATOM 2878 N N . ARG A 1 357 ? 6.037 13.036 16.188 1.00 92.19 357 ARG A N 1
ATOM 2879 C CA . ARG A 1 357 ? 5.413 12.193 15.178 1.00 92.19 357 ARG A CA 1
ATOM 2880 C C . ARG A 1 357 ? 6.303 11.033 14.807 1.00 92.19 357 ARG A C 1
ATOM 2882 O O . ARG A 1 357 ? 7.525 11.134 14.884 1.00 92.19 357 ARG A O 1
ATOM 2889 N N . THR A 1 358 ? 5.697 9.968 14.316 1.00 92.38 358 THR A N 1
ATOM 2890 C CA . THR A 1 358 ? 6.449 8.869 13.721 1.00 92.38 358 THR A CA 1
ATOM 2891 C C . THR A 1 358 ? 5.692 8.227 12.570 1.00 92.38 358 THR A C 1
ATOM 2893 O O . THR A 1 358 ? 4.513 8.508 12.352 1.00 92.38 358 THR A O 1
ATOM 2896 N N . TRP A 1 359 ? 6.405 7.398 11.819 1.00 94.00 359 TRP A N 1
ATOM 2897 C CA . TRP A 1 359 ? 5.880 6.552 10.762 1.00 94.00 359 TRP A CA 1
ATOM 2898 C C . TRP A 1 359 ? 6.550 5.186 10.848 1.00 94.00 359 TRP A C 1
ATOM 2900 O O . TRP A 1 359 ? 7.769 5.097 11.042 1.00 94.00 359 TRP A O 1
ATOM 2910 N N . GLY A 1 360 ? 5.774 4.136 10.622 1.00 92.69 360 GLY A N 1
ATOM 2911 C CA . GLY A 1 360 ? 6.323 2.813 10.405 1.00 92.69 360 GLY A CA 1
ATOM 2912 C C . GLY A 1 360 ? 5.263 1.777 10.081 1.00 92.69 360 GLY A C 1
ATOM 2913 O O . GLY A 1 360 ? 4.066 2.056 10.032 1.00 92.69 360 GLY A O 1
ATOM 2914 N N . ARG A 1 361 ? 5.739 0.561 9.835 1.00 94.50 361 ARG A N 1
ATOM 2915 C CA . ARG A 1 361 ? 4.933 -0.636 9.649 1.00 94.50 361 ARG A CA 1
ATOM 2916 C C . ARG A 1 361 ? 5.216 -1.649 10.740 1.00 94.50 361 ARG A C 1
ATOM 2918 O O . ARG A 1 361 ? 6.331 -1.716 11.271 1.00 94.50 361 ARG A O 1
ATOM 2925 N N . VAL A 1 362 ? 4.211 -2.452 11.039 1.00 93.69 362 VAL A N 1
ATOM 2926 C CA . VAL A 1 362 ? 4.293 -3.575 11.965 1.00 93.69 362 VAL A CA 1
ATOM 2927 C C . VAL A 1 362 ? 3.660 -4.801 11.315 1.00 93.69 362 VAL A C 1
ATOM 2929 O O . VAL A 1 362 ? 2.562 -4.742 10.766 1.00 93.69 362 VAL A O 1
ATOM 2932 N N . PHE A 1 363 ? 4.401 -5.901 11.342 1.00 94.06 363 PHE A N 1
ATOM 2933 C CA . PHE A 1 363 ? 3.931 -7.233 10.993 1.00 94.06 363 PHE A CA 1
ATOM 2934 C C . PHE A 1 363 ? 3.349 -7.848 12.257 1.00 94.06 363 PHE A C 1
ATOM 2936 O O . PHE A 1 363 ? 4.011 -7.826 13.295 1.00 94.06 363 PHE A O 1
ATOM 2943 N N . LEU A 1 364 ? 2.130 -8.363 12.172 1.00 93.56 364 LEU A N 1
ATOM 2944 C CA . LEU A 1 364 ? 1.326 -8.745 13.327 1.00 93.56 364 LEU A CA 1
ATOM 2945 C C . LEU A 1 364 ? 0.863 -10.190 13.211 1.00 93.56 364 LEU A C 1
ATOM 2947 O O . LEU A 1 364 ? 0.501 -10.654 12.123 1.00 93.56 364 LEU A O 1
ATOM 2951 N N . HIS A 1 365 ? 0.855 -10.864 14.353 1.00 94.00 365 HIS A N 1
ATOM 2952 C CA . HIS A 1 365 ? 0.092 -12.077 14.591 1.00 94.00 365 HIS A CA 1
ATOM 2953 C C . HIS A 1 365 ? -1.223 -11.662 15.241 1.00 94.00 365 HIS A C 1
ATOM 2955 O O . HIS A 1 365 ? -1.220 -10.891 16.192 1.00 94.00 365 HIS A O 1
ATOM 2961 N N . TRP A 1 366 ? -2.338 -12.118 14.688 1.00 96.56 366 TRP A N 1
ATOM 2962 C CA . TRP A 1 366 ? -3.671 -11.778 15.157 1.00 96.56 366 TRP A CA 1
ATOM 2963 C C . TRP A 1 366 ? -4.369 -13.012 15.705 1.00 96.56 366 TRP A C 1
ATOM 2965 O O . TRP A 1 366 ? -4.384 -14.069 15.065 1.00 96.56 366 TRP A O 1
ATOM 2975 N N . HIS A 1 367 ? -5.013 -12.838 16.852 1.00 96.38 367 HIS A N 1
ATOM 2976 C CA . HIS A 1 367 ? -5.832 -13.853 17.492 1.00 96.38 367 HIS A CA 1
ATOM 2977 C C . HIS A 1 367 ? -7.090 -13.231 18.109 1.00 96.38 367 HIS A C 1
ATOM 2979 O O . HIS A 1 367 ? -7.160 -12.023 18.331 1.00 96.38 367 HIS A O 1
ATOM 2985 N N . GLY A 1 368 ? -8.104 -14.051 18.380 1.00 96.75 368 GLY A N 1
ATOM 2986 C CA . GLY A 1 368 ? -9.383 -13.596 18.921 1.00 96.75 368 GLY A CA 1
ATOM 2987 C C . GLY A 1 368 ? -10.563 -14.285 18.252 1.00 96.75 368 GLY A C 1
ATOM 2988 O O . GLY A 1 368 ? -10.537 -15.498 18.050 1.00 96.75 368 GLY A O 1
ATOM 2989 N N . GLN A 1 369 ? -11.617 -13.536 17.938 1.00 95.62 369 GLN A N 1
ATOM 2990 C CA . GLN A 1 369 ? -12.869 -14.086 17.425 1.00 95.62 369 GLN A CA 1
ATOM 2991 C C . GLN A 1 369 ? -13.488 -13.220 16.331 1.00 95.62 369 GLN A C 1
ATOM 2993 O O . GLN A 1 369 ? -13.443 -11.992 16.369 1.00 95.62 369 GLN A O 1
ATOM 2998 N N . VAL A 1 370 ? -14.122 -13.891 15.372 1.00 94.25 370 VAL A N 1
ATOM 2999 C CA . VAL A 1 370 ? -15.023 -13.282 14.391 1.00 94.25 370 VAL A CA 1
ATOM 3000 C C . VAL A 1 370 ? -16.344 -14.045 14.433 1.00 94.25 370 VAL A C 1
ATOM 3002 O O . VAL A 1 370 ? -16.365 -15.253 14.204 1.00 94.25 370 VAL A O 1
ATOM 3005 N N . ILE A 1 371 ? -17.445 -13.360 14.722 1.00 92.69 371 ILE A N 1
ATOM 3006 C CA . ILE A 1 371 ? -18.780 -13.940 14.894 1.00 92.69 371 ILE A CA 1
ATOM 3007 C C . ILE A 1 371 ? -19.695 -13.412 13.795 1.00 92.69 371 ILE A C 1
ATOM 3009 O O . ILE A 1 371 ? -19.858 -12.204 13.642 1.00 92.69 371 ILE A O 1
ATOM 3013 N N . VAL A 1 372 ? -20.306 -14.311 13.026 1.00 88.44 372 VAL A N 1
ATOM 3014 C CA . VAL A 1 372 ? -21.192 -13.970 11.904 1.00 88.44 372 VAL A CA 1
ATOM 3015 C C . VAL A 1 372 ? -22.525 -14.679 12.107 1.00 88.44 372 VAL A C 1
ATOM 3017 O O . VAL A 1 372 ? -22.633 -15.890 11.905 1.00 88.44 372 VAL A O 1
ATOM 3020 N N . GLY A 1 373 ? -23.552 -13.932 12.519 1.00 85.56 373 GLY A N 1
ATOM 3021 C CA . GLY A 1 373 ? -24.809 -14.523 12.980 1.00 85.56 373 GLY A CA 1
ATOM 3022 C C . GLY A 1 373 ? -24.577 -15.365 14.237 1.00 85.56 373 GLY A C 1
ATOM 3023 O O . GLY A 1 373 ? -24.162 -14.839 15.262 1.00 85.56 373 GLY A O 1
ATOM 3024 N N . THR A 1 374 ? -24.823 -16.673 14.154 1.00 85.25 374 THR A N 1
ATOM 3025 C CA . THR A 1 374 ? -24.575 -17.628 15.252 1.00 85.25 374 THR A CA 1
ATOM 3026 C C . THR A 1 374 ? -23.219 -18.328 15.165 1.00 85.25 374 THR A C 1
ATOM 3028 O O . THR A 1 374 ? -22.888 -19.117 16.047 1.00 85.25 374 THR A O 1
ATOM 3031 N N . ASP A 1 375 ? -22.450 -18.089 14.101 1.00 88.69 375 ASP A N 1
ATOM 3032 C CA . ASP A 1 375 ? -21.209 -18.814 13.847 1.00 88.69 375 ASP A CA 1
ATOM 3033 C C . ASP A 1 375 ? -20.011 -18.057 14.415 1.00 88.69 375 ASP A C 1
ATOM 3035 O O . ASP A 1 375 ? -19.679 -16.973 13.935 1.00 88.69 375 ASP A O 1
ATOM 3039 N N . THR A 1 376 ? -19.328 -18.658 15.387 1.00 93.00 376 THR A N 1
ATOM 3040 C CA . THR A 1 376 ? -18.085 -18.126 15.958 1.00 93.00 376 THR A CA 1
ATOM 3041 C C . THR A 1 376 ? -16.872 -18.788 15.314 1.00 93.00 376 THR A C 1
ATOM 3043 O O . THR A 1 376 ? -16.695 -20.004 15.390 1.00 93.00 376 THR A O 1
ATOM 3046 N N . MET A 1 377 ? -16.002 -17.979 14.717 1.00 92.94 377 MET A N 1
ATOM 3047 C CA . MET A 1 377 ? -14.681 -18.380 14.244 1.00 92.94 377 MET A CA 1
ATOM 3048 C C . MET A 1 377 ? -13.645 -17.957 15.284 1.00 92.94 377 MET A C 1
ATOM 3050 O O . MET A 1 377 ? -13.447 -16.764 15.509 1.00 92.94 377 MET A O 1
ATOM 3054 N N . ASN A 1 378 ? -12.987 -18.933 15.911 1.00 94.19 378 ASN A N 1
ATOM 3055 C CA . ASN A 1 378 ? -11.829 -18.673 16.761 1.00 94.19 378 ASN A CA 1
ATOM 3056 C C . ASN A 1 378 ? -10.606 -18.473 15.871 1.00 94.19 378 ASN A C 1
ATOM 3058 O O . ASN A 1 378 ? -10.246 -19.349 15.083 1.00 94.19 378 ASN A O 1
ATOM 3062 N N . ILE A 1 379 ? -9.995 -17.305 15.989 1.00 94.19 379 ILE A N 1
ATOM 3063 C CA . ILE A 1 379 ? -8.828 -16.914 15.217 1.00 94.19 379 ILE A CA 1
ATOM 3064 C C . ILE A 1 379 ? -7.605 -17.166 16.084 1.00 94.19 379 ILE A C 1
ATOM 3066 O O . ILE A 1 379 ? -7.434 -16.531 17.121 1.00 94.19 379 ILE A O 1
ATOM 3070 N N . GLU A 1 380 ? -6.764 -18.105 15.666 1.00 89.94 380 GLU A N 1
ATOM 3071 C CA . GLU A 1 380 ? -5.548 -18.462 16.406 1.00 89.94 380 GLU A CA 1
ATOM 3072 C C . GLU A 1 380 ? -4.278 -17.991 15.699 1.00 89.94 380 GLU A C 1
ATOM 3074 O O . GLU A 1 380 ? -3.296 -17.674 16.359 1.00 89.94 380 GLU A O 1
ATOM 3079 N N . ASN A 1 381 ? -4.271 -17.971 14.362 1.00 86.44 381 ASN A N 1
ATOM 3080 C CA . ASN A 1 381 ? -3.061 -17.790 13.556 1.00 86.44 381 ASN A CA 1
ATOM 3081 C C . ASN A 1 381 ? -3.313 -16.963 12.293 1.00 86.44 381 ASN A C 1
ATOM 3083 O O . ASN A 1 381 ? -2.919 -17.352 11.193 1.00 86.44 381 ASN A O 1
ATOM 3087 N N . ALA A 1 382 ? -3.960 -15.811 12.457 1.00 94.25 382 ALA A N 1
ATOM 3088 C CA . ALA A 1 382 ? -4.077 -14.848 11.375 1.00 94.25 382 ALA A CA 1
ATOM 3089 C C . ALA A 1 382 ? -2.846 -13.935 11.341 1.00 94.25 382 ALA A C 1
ATOM 3091 O O . ALA A 1 382 ? -2.222 -13.658 12.365 1.00 94.25 382 ALA A O 1
ATOM 3092 N N . PHE A 1 383 ? -2.491 -13.445 10.157 1.00 94.94 383 PHE A N 1
ATOM 3093 C CA . PHE A 1 383 ? -1.327 -12.578 9.985 1.00 94.94 383 PHE A CA 1
ATOM 3094 C C . PHE A 1 383 ? -1.675 -11.343 9.179 1.00 94.94 383 PHE A C 1
ATOM 3096 O O . PHE A 1 383 ? -2.568 -11.358 8.334 1.00 94.94 383 PHE A O 1
ATOM 3103 N N . GLY A 1 384 ? -0.957 -10.260 9.434 1.00 96.00 384 GLY A N 1
ATOM 3104 C CA . GLY A 1 384 ? -1.270 -8.988 8.816 1.00 96.00 384 GLY A CA 1
ATOM 3105 C C . GLY A 1 384 ? -0.131 -7.998 8.872 1.00 96.00 384 GLY A C 1
ATOM 3106 O O . GLY A 1 384 ? 0.865 -8.195 9.572 1.00 96.00 384 GLY A O 1
ATOM 3107 N N . VAL A 1 385 ? -0.305 -6.906 8.138 1.00 97.25 385 VAL A N 1
ATOM 3108 C CA . VAL A 1 385 ? 0.582 -5.749 8.208 1.00 97.25 385 VAL A CA 1
ATOM 3109 C C . VAL A 1 385 ? -0.262 -4.512 8.442 1.00 97.25 385 VAL A C 1
ATOM 3111 O O . VAL A 1 385 ? -1.282 -4.314 7.779 1.00 97.25 385 VAL A O 1
ATOM 3114 N N . ILE A 1 386 ? 0.197 -3.677 9.364 1.00 96.75 386 ILE A N 1
ATOM 3115 C CA . ILE A 1 386 ? -0.298 -2.320 9.556 1.00 96.75 386 ILE A CA 1
ATOM 3116 C C . ILE A 1 386 ? 0.799 -1.329 9.166 1.00 96.75 386 ILE A C 1
ATOM 3118 O O . ILE A 1 386 ? 1.971 -1.533 9.480 1.00 96.75 386 ILE A O 1
ATOM 3122 N N . GLU A 1 387 ? 0.405 -0.233 8.529 1.00 96.12 387 GLU A N 1
ATOM 3123 C CA . GLU A 1 387 ? 1.134 1.025 8.434 1.00 96.12 387 GLU A CA 1
ATOM 3124 C C . GLU A 1 387 ? 0.462 2.077 9.312 1.00 96.12 387 GLU A C 1
ATOM 3126 O O . GLU A 1 387 ? -0.756 2.255 9.260 1.00 96.12 387 GLU A O 1
ATOM 3131 N N . ALA A 1 388 ? 1.262 2.780 10.108 1.00 95.31 388 ALA A N 1
ATOM 3132 C CA . ALA A 1 388 ? 0.770 3.804 11.007 1.00 95.31 388 ALA A CA 1
ATOM 3133 C C . ALA A 1 388 ? 1.623 5.068 10.939 1.00 95.31 388 ALA A C 1
ATOM 3135 O O . ALA A 1 388 ? 2.859 5.020 10.907 1.00 95.31 388 ALA A O 1
ATOM 3136 N N . THR A 1 389 ? 0.946 6.209 11.002 1.00 94.62 389 THR A N 1
ATOM 3137 C CA . THR A 1 389 ? 1.538 7.464 11.438 1.00 94.62 389 THR A CA 1
ATOM 3138 C C . THR A 1 389 ? 0.934 7.879 12.762 1.00 94.62 389 THR A C 1
ATOM 3140 O O . THR A 1 389 ? -0.272 7.809 12.984 1.00 94.62 389 THR A O 1
ATOM 3143 N N . ARG A 1 390 ? 1.794 8.320 13.673 1.00 91.12 390 ARG A N 1
ATOM 3144 C CA . ARG A 1 390 ? 1.394 8.654 15.040 1.00 91.12 390 ARG A CA 1
ATOM 3145 C C . ARG A 1 390 ? 1.687 10.112 15.306 1.00 91.12 390 ARG A C 1
ATOM 3147 O O . ARG A 1 390 ? 2.720 10.617 14.866 1.00 91.12 390 ARG A O 1
ATOM 3154 N N . TYR A 1 391 ? 0.800 10.750 16.052 1.00 92.00 391 TYR A N 1
ATOM 3155 C CA . TYR A 1 391 ? 0.973 12.082 16.610 1.00 92.00 391 TYR A CA 1
ATOM 3156 C C . TYR A 1 391 ? 0.854 11.977 18.127 1.00 92.00 391 TYR A C 1
ATOM 3158 O O . TYR A 1 391 ? -0.074 11.347 18.628 1.00 92.00 391 TYR A O 1
ATOM 3166 N N . GLN A 1 392 ? 1.782 12.600 18.842 1.00 88.81 392 GLN A N 1
ATOM 3167 C CA . GLN A 1 392 ? 1.732 12.711 20.290 1.00 88.81 392 GLN A CA 1
ATOM 3168 C C . GLN A 1 392 ? 1.881 14.190 20.680 1.00 88.81 392 GLN A C 1
ATOM 3170 O O . GLN A 1 392 ? 2.933 14.774 20.387 1.00 88.81 392 GLN A O 1
ATOM 3175 N N . PRO A 1 393 ? 0.856 14.805 21.308 1.00 85.19 393 PRO A N 1
ATOM 3176 C CA . PRO A 1 393 ? 0.921 16.189 21.773 1.00 85.19 393 PRO A CA 1
ATOM 3177 C C . PRO A 1 393 ? 1.912 16.342 22.935 1.00 85.19 393 PRO A C 1
ATOM 3179 O O . PRO A 1 393 ? 2.242 15.375 23.624 1.00 85.19 393 PRO A O 1
ATOM 3182 N N . GLY A 1 394 ? 2.392 17.569 23.145 1.00 71.19 394 GLY A N 1
ATOM 3183 C CA . GLY A 1 394 ? 3.464 17.908 24.084 1.00 71.19 394 GLY A CA 1
ATOM 3184 C C . GLY A 1 394 ? 3.378 17.286 25.489 1.00 71.19 394 GLY A C 1
ATOM 3185 O O . GLY A 1 394 ? 2.679 17.766 26.373 1.00 71.19 394 GLY A O 1
ATOM 3186 N N . SER A 1 395 ? 4.197 16.260 25.711 1.00 52.03 395 SER A N 1
ATOM 3187 C CA . SER A 1 395 ? 5.058 16.025 26.879 1.00 52.03 395 SER A CA 1
ATOM 3188 C C . SER A 1 395 ? 6.098 14.984 26.449 1.00 52.03 395 SER A C 1
ATOM 3190 O O . SER A 1 395 ? 5.761 14.009 25.776 1.00 52.03 395 SER A O 1
ATOM 3192 N N . LYS A 1 396 ? 7.386 15.213 26.755 1.00 47.00 396 LYS A N 1
ATOM 3193 C CA . LYS A 1 396 ? 8.440 14.211 26.531 1.00 47.00 396 LYS A CA 1
ATOM 3194 C C . LYS A 1 396 ? 8.163 13.034 27.462 1.00 47.00 396 LYS A C 1
ATOM 3196 O O . LYS A 1 396 ? 8.638 13.022 28.591 1.00 47.00 396 LYS A O 1
ATOM 3201 N N . ILE A 1 397 ? 7.400 12.061 26.995 1.00 44.50 397 ILE A N 1
ATOM 3202 C CA . ILE A 1 397 ? 7.487 10.720 27.548 1.00 44.50 397 ILE A CA 1
ATOM 3203 C C . ILE A 1 397 ? 8.765 10.148 26.946 1.00 44.50 397 ILE A C 1
ATOM 3205 O O . ILE A 1 397 ? 8.958 10.180 25.725 1.00 44.50 397 ILE A O 1
ATOM 3209 N N . GLU A 1 398 ? 9.698 9.746 27.807 1.00 41.09 398 GLU A N 1
ATOM 3210 C CA . GLU A 1 398 ? 10.838 8.959 27.362 1.00 41.09 398 GLU A CA 1
ATOM 3211 C C . GLU A 1 398 ? 10.296 7.774 26.580 1.00 41.09 398 GLU A C 1
ATOM 3213 O O . GLU A 1 398 ? 9.372 7.089 27.012 1.00 41.09 398 GLU A O 1
ATOM 3218 N N . ASN A 1 399 ? 10.834 7.578 25.384 1.00 41.88 399 ASN A N 1
ATOM 3219 C CA . ASN A 1 399 ? 10.504 6.416 24.596 1.00 41.88 399 ASN A CA 1
ATOM 3220 C C . ASN A 1 399 ? 10.908 5.207 25.454 1.00 41.88 399 ASN A C 1
ATOM 3222 O O . ASN A 1 399 ? 12.103 4.918 25.561 1.00 41.88 399 ASN A O 1
ATOM 3226 N N . GLU A 1 400 ? 9.953 4.477 26.033 1.00 40.22 400 GLU A N 1
ATOM 3227 C CA . GLU A 1 400 ? 10.174 3.066 26.331 1.00 40.22 400 GLU A CA 1
ATOM 3228 C C . GLU A 1 400 ? 10.255 2.366 24.975 1.00 40.22 400 GLU A C 1
ATOM 3230 O O . GLU A 1 400 ? 9.338 1.724 24.478 1.00 40.22 400 GLU A O 1
ATOM 3235 N N . SER A 1 401 ? 11.393 2.576 24.314 1.00 41.88 401 SER A N 1
ATOM 3236 C CA . SER A 1 401 ? 11.844 1.781 23.198 1.00 41.88 401 SER A CA 1
ATOM 3237 C C . SER A 1 401 ? 12.072 0.390 23.775 1.00 41.88 401 SER A C 1
ATOM 3239 O O . SER A 1 401 ? 13.198 0.021 24.122 1.00 41.88 401 SER A O 1
ATOM 3241 N N . THR A 1 402 ? 11.023 -0.423 23.831 1.00 39.69 402 THR A N 1
ATOM 3242 C CA . THR A 1 402 ? 11.190 -1.869 23.802 1.00 39.69 402 THR A CA 1
ATOM 3243 C C . THR A 1 402 ? 11.674 -2.204 22.400 1.00 39.69 402 THR A C 1
ATOM 3245 O O . THR A 1 402 ? 10.929 -2.649 21.528 1.00 39.69 402 THR A O 1
ATOM 3248 N N . ALA A 1 403 ? 12.953 -1.922 22.146 1.00 38.00 403 ALA A N 1
ATOM 3249 C CA . ALA A 1 403 ? 13.640 -2.483 21.010 1.00 38.00 403 ALA A CA 1
ATOM 3250 C C . ALA A 1 403 ? 13.536 -3.995 21.197 1.00 38.00 403 ALA A C 1
ATOM 3252 O O . ALA A 1 403 ? 14.233 -4.555 22.045 1.00 38.00 403 ALA A O 1
ATOM 3253 N N . LEU A 1 404 ? 12.657 -4.641 20.423 1.00 42.75 404 LEU A N 1
ATOM 3254 C CA . LEU A 1 404 ? 12.602 -6.098 20.331 1.00 42.75 404 LEU A CA 1
ATOM 3255 C C . LEU A 1 404 ? 14.040 -6.606 20.216 1.00 42.75 404 LEU A C 1
ATOM 3257 O O . LEU A 1 404 ? 14.790 -5.999 19.447 1.00 42.75 404 LEU A O 1
ATOM 3261 N N . PRO A 1 405 ? 14.471 -7.632 20.965 1.00 39.78 405 PRO A N 1
ATOM 3262 C CA . PRO A 1 405 ? 15.874 -8.031 21.050 1.00 39.78 405 PRO A CA 1
ATOM 3263 C C . PRO A 1 405 ? 16.540 -8.111 19.668 1.00 39.78 405 PRO A C 1
ATOM 3265 O O . PRO A 1 405 ? 15.904 -8.439 18.668 1.00 39.78 405 PRO A O 1
ATOM 3268 N N . LYS A 1 406 ? 17.840 -7.779 19.579 1.00 38.88 406 LYS A N 1
ATOM 3269 C CA . LYS A 1 406 ? 18.605 -7.827 18.306 1.00 38.88 406 LYS A CA 1
ATOM 3270 C C . LYS A 1 406 ? 18.516 -9.200 17.619 1.00 38.88 406 LYS A C 1
ATOM 3272 O O . LYS A 1 406 ? 18.695 -9.272 16.410 1.00 38.88 406 LYS A O 1
ATOM 3277 N N . ASN A 1 407 ? 18.172 -10.230 18.393 1.00 39.03 407 ASN A N 1
ATOM 3278 C CA . ASN A 1 407 ? 17.928 -11.599 17.970 1.00 39.03 407 ASN A CA 1
ATOM 3279 C C . ASN A 1 407 ? 16.454 -11.958 18.184 1.00 39.03 407 ASN A C 1
ATOM 3281 O O . ASN A 1 407 ? 16.130 -12.807 19.012 1.00 39.03 407 ASN A O 1
ATOM 3285 N N . LEU A 1 408 ? 15.554 -11.289 17.467 1.00 41.50 408 LEU A N 1
ATOM 3286 C CA . LEU A 1 408 ? 14.185 -11.765 17.362 1.00 41.50 408 LEU A CA 1
ATOM 3287 C C . LEU A 1 408 ? 14.205 -13.069 16.547 1.00 41.50 408 LEU A C 1
ATOM 3289 O O . LEU A 1 408 ? 14.194 -13.052 15.319 1.00 41.50 408 LEU A O 1
ATOM 3293 N N . ALA A 1 409 ? 14.299 -14.202 17.238 1.00 37.38 409 ALA A N 1
ATOM 3294 C CA . ALA A 1 409 ? 13.959 -15.489 16.662 1.00 37.38 409 ALA A CA 1
ATOM 3295 C C . ALA A 1 409 ? 12.431 -15.548 16.610 1.00 37.38 409 ALA A C 1
ATOM 3297 O O . ALA A 1 409 ? 11.780 -15.859 17.606 1.00 37.38 409 ALA A O 1
ATOM 3298 N N . ILE A 1 410 ? 11.858 -15.175 15.464 1.00 44.75 410 ILE A N 1
ATOM 3299 C CA . ILE A 1 410 ? 10.448 -15.441 15.184 1.00 44.75 410 ILE A CA 1
ATOM 3300 C C . ILE A 1 410 ? 10.330 -16.961 15.064 1.00 44.75 410 ILE A C 1
ATOM 3302 O O . ILE A 1 410 ? 10.579 -17.533 14.006 1.00 44.75 410 ILE A O 1
ATOM 3306 N N . ASN A 1 411 ? 10.005 -17.623 16.170 1.00 35.94 411 ASN A N 1
ATOM 3307 C CA . ASN A 1 411 ? 9.544 -18.999 16.130 1.00 35.94 411 ASN A CA 1
ATOM 3308 C C . ASN A 1 411 ? 8.086 -18.958 15.673 1.00 35.94 411 ASN A C 1
ATOM 3310 O O . ASN A 1 411 ? 7.191 -18.742 16.488 1.00 35.94 411 ASN A O 1
ATOM 3314 N N . ILE A 1 412 ? 7.845 -19.142 14.372 1.00 43.03 412 ILE A N 1
ATOM 3315 C CA . ILE A 1 412 ? 6.498 -19.443 13.878 1.00 43.03 412 ILE A CA 1
ATOM 3316 C C . ILE A 1 412 ? 6.173 -20.876 14.325 1.00 43.03 412 ILE A C 1
ATOM 3318 O O . ILE A 1 412 ? 6.468 -21.846 13.629 1.00 43.03 412 ILE A O 1
ATOM 3322 N N . TYR A 1 413 ? 5.644 -21.013 15.542 1.00 33.72 413 TYR A N 1
ATOM 3323 C CA . TYR A 1 413 ? 5.047 -22.256 16.035 1.00 33.72 413 TYR A CA 1
ATOM 3324 C C . TYR A 1 413 ? 3.737 -22.556 15.281 1.00 33.72 413 TYR A C 1
ATOM 3326 O O . TYR A 1 413 ? 3.172 -21.674 14.639 1.00 33.72 413 TYR A O 1
ATOM 3334 N N . PRO A 1 414 ? 3.344 -23.839 15.228 1.00 38.38 414 PRO A N 1
ATOM 3335 C CA . PRO A 1 414 ? 3.177 -24.585 13.992 1.00 38.38 414 PRO A CA 1
ATOM 3336 C C . PRO A 1 414 ? 2.146 -23.963 13.048 1.00 38.38 414 PRO A C 1
ATOM 3338 O O . PRO A 1 414 ? 0.964 -23.819 13.343 1.00 38.38 414 PRO A O 1
ATOM 3341 N N . ASN A 1 415 ? 2.651 -23.668 11.859 1.00 41.28 415 ASN A N 1
ATOM 3342 C CA . ASN A 1 415 ? 1.952 -23.129 10.713 1.00 41.28 415 ASN A CA 1
ATOM 3343 C C . ASN A 1 415 ? 0.756 -24.016 10.248 1.00 41.28 415 ASN A C 1
ATOM 3345 O O . ASN A 1 415 ? 0.966 -25.201 9.953 1.00 41.28 415 ASN A O 1
ATOM 3349 N N . PRO A 1 416 ? -0.466 -23.465 10.074 1.00 40.81 416 PRO A N 1
ATOM 3350 C CA . PRO A 1 416 ? -1.617 -24.173 9.491 1.00 40.81 416 PRO A CA 1
ATOM 3351 C C . PRO A 1 416 ? -1.417 -24.633 8.028 1.00 40.81 416 PRO A C 1
ATOM 3353 O O . PRO A 1 416 ? -2.153 -25.502 7.550 1.00 40.81 416 PRO A O 1
ATOM 3356 N N . PHE A 1 417 ? -0.385 -24.153 7.322 1.00 40.72 417 PHE A N 1
ATOM 3357 C CA . PHE A 1 417 ? -0.060 -24.559 5.947 1.00 40.72 417 PHE A CA 1
ATOM 3358 C C . PHE A 1 417 ? 0.605 -25.944 5.819 1.00 40.72 417 PHE A C 1
ATOM 3360 O O . PHE A 1 417 ? 0.823 -26.405 4.697 1.00 40.72 417 PHE A O 1
ATOM 3367 N N . ASN A 1 418 ? 0.815 -26.687 6.918 1.00 35.75 418 ASN A N 1
ATOM 3368 C CA . ASN A 1 418 ? 1.150 -28.122 6.847 1.00 35.75 418 ASN A CA 1
ATOM 3369 C C . ASN A 1 418 ? 0.080 -28.962 6.116 1.00 35.75 418 ASN A C 1
ATOM 3371 O O . ASN A 1 418 ? 0.353 -30.092 5.715 1.00 35.75 418 ASN A O 1
ATOM 3375 N N . LYS A 1 419 ? -1.123 -28.419 5.879 1.00 36.31 419 LYS A N 1
ATOM 3376 C CA . LYS A 1 419 ? -2.164 -29.076 5.071 1.00 36.31 419 LYS A CA 1
ATOM 3377 C C . LYS A 1 419 ? -1.886 -29.075 3.561 1.00 36.31 419 LYS A C 1
ATOM 3379 O O . LYS A 1 419 ? -2.486 -29.881 2.858 1.00 36.31 419 LYS A O 1
ATOM 3384 N N . TYR A 1 420 ? -0.982 -28.225 3.065 1.00 38.94 420 TYR A N 1
ATOM 3385 C CA . TYR A 1 420 ? -0.704 -28.085 1.626 1.00 38.94 420 TYR A CA 1
ATOM 3386 C C . TYR A 1 420 ? 0.650 -28.663 1.184 1.00 38.94 420 TYR A C 1
ATOM 3388 O O . TYR A 1 420 ? 0.971 -28.611 0.002 1.00 38.94 420 TYR A O 1
ATOM 3396 N N . ILE A 1 421 ? 1.431 -29.243 2.104 1.00 34.31 421 ILE A N 1
ATOM 3397 C CA . ILE A 1 421 ? 2.713 -29.914 1.796 1.00 34.31 421 ILE A CA 1
ATOM 3398 C C . ILE A 1 421 ? 2.522 -31.433 1.589 1.00 34.31 421 ILE A C 1
ATOM 3400 O O . ILE A 1 421 ? 3.405 -32.114 1.075 1.00 34.31 421 ILE A O 1
ATOM 3404 N N . ALA A 1 422 ? 1.340 -31.968 1.904 1.00 29.61 422 ALA A N 1
ATOM 3405 C CA . ALA A 1 422 ? 0.962 -33.343 1.595 1.00 29.61 422 ALA A CA 1
ATOM 3406 C C . ALA A 1 422 ? -0.095 -33.381 0.481 1.00 29.61 422 ALA A C 1
ATOM 3408 O O . ALA A 1 422 ? -1.274 -33.603 0.763 1.00 29.61 422 ALA A O 1
ATOM 3409 N N . ARG A 1 423 ? 0.322 -33.144 -0.770 1.00 31.30 423 ARG A N 1
ATOM 3410 C CA . ARG A 1 423 ? -0.303 -33.692 -1.988 1.00 31.30 423 ARG A CA 1
ATOM 3411 C C . ARG A 1 423 ? 0.601 -33.543 -3.201 1.00 31.30 423 ARG A C 1
ATOM 3413 O O . ARG A 1 423 ? 1.016 -32.399 -3.482 1.00 31.30 423 ARG A O 1
#

Foldseek 3Di:
DDDDDDDPPPPPPPPPPFQAADQFPQVDFDQDDLCLQPVDPQQWDADPVQWTDGPAFFWDDWWQWKWWWWAFPVGWIKTWIDTDFAHDPDDDKDKDFIWIDTPLDIDGFKIWIDRKGWDQDDPVAHGTKIKTKIAGPVRFIKMWIWGADPVQRKIWTWIAGPDDHFKIKIKIWHFDATKGWQAGSRDPWFFQAAQQQDGWTKTKTGIKGWTWMWIWIDGPPPGITTITTIIIRDTMIIGTRPDSHCPPGDDDHDWKKWKKKDDLQKIKTWIDGQYPDPDDDPYGGHAWMWMAGRVVSDIDTDRAWDKDFPDDQDGQKIWIFGDDPAKTDTKIWGFLAKVVLDWDWDANGPRARQKIKTWIKTKTFMFDWMQGNNDIDGRDGIIMMMITMYIDHDDPDPPPPPSPPSRSPPPPPDDPCVVVSPD

Radius of gyration: 22.72 Å; chains: 1; bounding box: 53×95×59 Å

Sequence (423 aa):
MKLSCAMIFLFVGFALAQWPLTTSNSWITDVPTVFDFVPLGVEFIETTGSQLLWNGPKWRLSCFIAAGIGITPTGDTILFQLRIPHPTRGSLKDCFPDMFYYRGSWRKFYRNCSPCYFVERSSRFSYPTYYVYGTYSSGDSCIQSMSYDTTTRRWIYRVHPLHGHGDTVEIIMRPRGVTYWMGKPRGPYIIHGAIFNRPEFDIWGGFWELCEVVGKIVILGSGTWNFIGNCIWDRAYHLVYYSDSAAGHAGAPLAFTCGYVFDDSFQLAFAHADNPSPLTPPVTFQHQGRLYLPSRGLSLRFDRFTFSDNGGLQPTQFYIDNDSDSVIVHLTGDPILFYPRVWGIGSNIWWDSTAQRTWGRVFLHWHGQVIVGTDTMNIENAFGVIEATRYQPGSKIENESTALPKNLAINIYPNPFNKYIAR

Secondary structure (DSSP, 8-state):
-----------------PPPB-S--TT--PPP-HHHHS-BTTTEEE-TTSEEEESSSSEEEEEEEEEEEEE-TT--EEEEEEE-----SSSPPPEE--EEEETTEEE--EEEEEEEEEES--SS-SS-EEEEEEEETTS-EEEEEEEEETTTTEEEEEEEESSS---EEEEEEEE-S--EEEE-TT-PBEEEEE-TTSS-EEEEEEEEEEEEEEEEEEETTTEEEEEEEEEEEEEEEEEESSSS--TT--SS-BSEEEEEEE-SS-EEEEEEE---SS---SSPPPEEEEEEEGGGTEEEE--S-EEEES-SSS-S-EEEE--BTTBEEEEEEEEEEEESSSPPPB--BTTBTT-EEEEEEEEEEEEEEEEETTEEEEEEEEEEEEEEEEEE-S-----------TT-----PSPGGGGSS--